Protein AF-A0AAN6LTV5-F1 (afdb_monomer_lite)

Radius of gyration: 26.76 Å; chains: 1; bounding box: 79×55×73 Å

Sequence (428 aa):
MNTKLYHRTSTLDAVEGMDWLAFEPEVAHILERDRWEVPKTKPGDGSQHGQRLESKQGEGRAELRKHRREEQVPLVDNMSPPNVALADTSYLHTYIPTRPLRLLYIDGLSVAMTQNSTLDTQDMLLLEDCTSPELYFPTASDAEQVHKMCELTTTLWDNKVDGFLRVNSSLEITLCKFEGRVKRVSVETLSGERRGQPRSGEKEPEGSMGWWSHTKAVSEQYHGVGREKVVLDYENFVSVFAYGQKGELGLWKYDVMSGTPQPRLISASPTQLKKIRDAVTDMILHGNEKEKEEETIDWPTIADKVVKQYATALHYVHTDASIRSSKKHLASYLGVLLEPFVIPSQRDTILETERCIAQFVPPLPPHSTFSTARTAIYSVTSHICSTLITAFDDLTLAPSLSLAALSSPPYRALDLIDTLVRYLQWAA

InterPro domains:
  IPR038921 Uncharacterized protein YOR389W-like [PTHR35204] (3-427)
  IPR060533 YPL277C-like, N-terminal domain [PF27671] (3-190)

Structure (mmCIF, N/CA/C/O backbone):
data_AF-A0AAN6LTV5-F1
#
_entry.id   AF-A0AAN6LTV5-F1
#
loop_
_atom_site.group_PDB
_atom_site.id
_atom_site.type_symbol
_atom_site.label_atom_id
_atom_site.label_alt_id
_atom_site.label_comp_id
_atom_site.label_asym_id
_atom_site.label_entity_id
_atom_site.label_seq_id
_atom_site.pdbx_PDB_ins_code
_atom_site.Cartn_x
_atom_site.Cartn_y
_atom_site.Cartn_z
_atom_site.occupancy
_atom_site.B_iso_or_equiv
_atom_site.auth_seq_id
_atom_site.auth_comp_id
_atom_site.auth_asym_id
_atom_site.auth_atom_id
_atom_site.pdbx_PDB_model_num
ATOM 1 N N . MET A 1 1 ? -7.867 -11.077 -4.277 1.00 52.34 1 MET A N 1
ATOM 2 C CA . MET A 1 1 ? -7.168 -9.987 -4.946 1.00 52.34 1 MET A CA 1
ATOM 3 C C . MET A 1 1 ? -5.706 -10.354 -4.847 1.00 52.34 1 MET A C 1
ATOM 5 O O . MET A 1 1 ? -5.273 -10.727 -3.764 1.00 52.34 1 MET A O 1
ATOM 9 N N . ASN A 1 2 ? -4.935 -10.293 -5.933 1.00 69.00 2 ASN A N 1
ATOM 10 C CA . ASN A 1 2 ? -3.502 -10.625 -5.905 1.00 69.00 2 ASN A CA 1
ATOM 11 C C . ASN A 1 2 ? -2.646 -9.409 -5.500 1.00 69.00 2 ASN A C 1
ATOM 13 O O . ASN A 1 2 ? -1.663 -9.083 -6.162 1.00 69.00 2 ASN A O 1
ATOM 17 N N . THR A 1 3 ? -3.055 -8.698 -4.445 1.00 82.62 3 THR A N 1
ATOM 18 C CA . THR A 1 3 ? -2.338 -7.520 -3.942 1.00 82.62 3 THR A CA 1
ATOM 19 C C . THR A 1 3 ? -1.044 -7.969 -3.274 1.00 82.62 3 THR A C 1
ATOM 21 O O . THR A 1 3 ? -1.077 -8.720 -2.301 1.00 82.62 3 THR A O 1
ATOM 24 N N . LYS A 1 4 ? 0.096 -7.516 -3.802 1.00 87.50 4 LYS A N 1
ATOM 25 C CA . LYS A 1 4 ? 1.404 -7.718 -3.176 1.00 87.50 4 LYS A CA 1
ATOM 26 C C . LYS A 1 4 ? 1.621 -6.686 -2.077 1.00 87.50 4 LYS A C 1
ATOM 28 O O . LYS A 1 4 ? 1.332 -5.508 -2.273 1.00 87.50 4 LYS A O 1
ATOM 33 N N . LEU A 1 5 ? 2.135 -7.157 -0.951 1.00 90.75 5 LEU A N 1
ATOM 34 C CA . LEU A 1 5 ? 2.439 -6.374 0.237 1.00 90.75 5 LEU A CA 1
ATOM 35 C C . LEU A 1 5 ? 3.898 -6.610 0.627 1.00 90.75 5 LEU A C 1
ATOM 37 O O . LEU A 1 5 ? 4.372 -7.744 0.561 1.00 90.75 5 LEU A O 1
ATOM 41 N N . TYR A 1 6 ? 4.607 -5.562 1.024 1.00 90.25 6 TYR A N 1
ATOM 42 C CA . TYR A 1 6 ? 6.056 -5.590 1.216 1.00 90.25 6 TYR A CA 1
ATOM 43 C C . TYR A 1 6 ? 6.422 -5.271 2.661 1.00 90.25 6 TYR A C 1
ATOM 45 O O . TYR A 1 6 ? 5.851 -4.366 3.261 1.00 90.25 6 TYR A O 1
ATOM 53 N N . HIS A 1 7 ? 7.381 -6.001 3.217 1.00 89.75 7 HIS A N 1
ATOM 54 C CA . HIS A 1 7 ? 7.866 -5.801 4.580 1.00 89.75 7 HIS A CA 1
ATOM 55 C C . HIS A 1 7 ? 9.381 -5.968 4.612 1.00 89.75 7 HIS A C 1
ATOM 57 O O . HIS A 1 7 ? 9.900 -6.978 4.130 1.00 89.75 7 HIS A O 1
ATOM 63 N N . ARG A 1 8 ? 10.089 -4.993 5.182 1.00 85.62 8 ARG A N 1
ATOM 64 C CA . ARG A 1 8 ? 11.541 -5.052 5.354 1.00 85.62 8 ARG A CA 1
ATOM 65 C C . ARG A 1 8 ? 11.880 -5.531 6.760 1.00 85.62 8 ARG A C 1
ATOM 67 O O . ARG A 1 8 ? 11.318 -5.038 7.728 1.00 85.62 8 ARG A O 1
ATOM 74 N N . THR A 1 9 ? 12.800 -6.485 6.864 1.00 83.12 9 THR A N 1
ATOM 75 C CA . THR A 1 9 ? 13.212 -7.082 8.141 1.00 83.12 9 THR A CA 1
ATOM 76 C C . THR A 1 9 ? 14.666 -7.540 8.109 1.00 83.12 9 THR A C 1
ATOM 78 O O . THR A 1 9 ? 15.241 -7.733 7.043 1.00 83.12 9 THR A O 1
ATOM 81 N N . SER A 1 10 ? 15.270 -7.761 9.272 1.00 82.31 10 SER A N 1
ATOM 82 C CA . SER A 1 10 ? 16.645 -8.258 9.415 1.00 82.31 10 SER A CA 1
ATOM 83 C C . SER A 1 10 ? 16.759 -9.789 9.380 1.00 82.31 10 SER A C 1
ATOM 85 O O . SER A 1 10 ? 17.848 -10.340 9.530 1.00 82.31 10 SER A O 1
ATOM 87 N N . THR A 1 11 ? 15.653 -10.512 9.182 1.00 83.00 11 THR A N 1
ATOM 88 C CA . THR A 1 11 ? 15.618 -11.979 9.299 1.00 83.00 11 THR A CA 1
ATOM 89 C C . THR A 1 11 ? 14.983 -12.678 8.105 1.00 83.00 11 THR A C 1
ATOM 91 O O . THR A 1 11 ? 14.008 -12.184 7.553 1.00 83.00 11 THR A O 1
ATOM 94 N N . LEU A 1 12 ? 15.440 -13.896 7.810 1.00 85.56 12 LEU A N 1
ATOM 95 C CA . LEU A 1 12 ? 14.867 -14.763 6.772 1.00 85.56 12 LEU A CA 1
ATOM 96 C C . LEU A 1 12 ? 13.541 -15.426 7.154 1.00 85.56 12 LEU A C 1
ATOM 98 O O . LEU A 1 12 ? 12.887 -16.015 6.289 1.00 85.56 12 LEU A O 1
ATOM 102 N N . ASP A 1 13 ? 13.138 -15.382 8.418 1.00 88.06 13 ASP A N 1
ATOM 103 C CA . ASP A 1 13 ? 11.927 -16.058 8.875 1.00 88.06 13 ASP A CA 1
ATOM 104 C C . ASP A 1 13 ? 10.678 -15.263 8.509 1.00 88.06 13 ASP A C 1
ATOM 106 O O . ASP A 1 13 ? 10.682 -14.030 8.482 1.00 88.06 13 ASP A O 1
ATOM 110 N N . ALA A 1 14 ? 9.593 -15.972 8.197 1.00 86.00 14 ALA A N 1
ATOM 111 C CA . ALA A 1 14 ? 8.315 -15.313 7.975 1.00 86.00 14 ALA A CA 1
ATOM 112 C C . ALA A 1 14 ? 7.854 -14.624 9.268 1.00 86.00 14 ALA A C 1
ATOM 114 O O . ALA A 1 14 ? 8.119 -15.088 10.377 1.00 86.00 14 ALA A O 1
ATOM 115 N N . VAL A 1 15 ? 7.160 -13.500 9.119 1.00 87.44 15 VAL A N 1
ATOM 116 C CA . VAL A 1 15 ? 6.510 -12.838 10.248 1.00 87.44 15 VAL A CA 1
ATOM 117 C C . VAL A 1 15 ? 5.260 -13.639 10.598 1.00 87.44 15 VAL A C 1
ATOM 119 O O . VAL A 1 15 ? 4.444 -13.924 9.723 1.00 87.44 15 VAL A O 1
ATOM 122 N N . GLU A 1 16 ? 5.118 -14.016 11.865 1.00 86.00 16 GLU A N 1
ATOM 123 C CA . GLU A 1 16 ? 3.946 -14.752 12.361 1.00 86.00 16 GLU A CA 1
ATOM 124 C C . GLU A 1 16 ? 2.978 -13.836 13.123 1.00 86.00 16 GLU A C 1
ATOM 126 O O . GLU A 1 16 ? 1.757 -13.940 12.967 1.00 86.00 16 GLU A O 1
ATOM 131 N N . GLY A 1 17 ? 3.536 -12.925 13.927 1.00 85.62 17 GLY A N 1
ATOM 132 C CA . GLY A 1 17 ? 2.810 -12.036 14.829 1.00 85.62 17 GLY A CA 1
ATOM 133 C C . GLY A 1 17 ? 2.315 -10.744 14.183 1.00 85.62 17 GLY A C 1
ATOM 134 O O . GLY A 1 17 ? 1.940 -10.714 13.012 1.00 85.62 17 GLY A O 1
ATOM 135 N N . MET A 1 18 ? 2.280 -9.694 14.997 1.00 88.81 18 MET A N 1
ATOM 136 C CA . MET A 1 18 ? 1.833 -8.355 14.635 1.00 88.81 18 MET A CA 1
ATOM 137 C C . MET A 1 18 ? 2.978 -7.559 14.010 1.00 88.81 18 MET A C 1
ATOM 139 O O . MET A 1 18 ? 4.051 -7.477 14.602 1.00 88.81 18 MET A O 1
ATOM 143 N N . ASP A 1 19 ? 2.753 -6.969 12.838 1.00 89.69 19 ASP A N 1
ATOM 144 C CA . ASP A 1 19 ? 3.750 -6.139 12.147 1.00 89.69 19 ASP A CA 1
ATOM 145 C C . ASP A 1 19 ? 3.090 -5.286 11.045 1.00 89.69 19 ASP A C 1
ATOM 147 O O . ASP A 1 19 ? 1.870 -5.347 10.838 1.00 89.69 19 ASP A O 1
ATOM 151 N N . TRP A 1 20 ? 3.879 -4.494 10.323 1.00 89.50 20 TRP A N 1
ATOM 152 C CA . TRP A 1 20 ? 3.413 -3.635 9.234 1.00 89.50 20 TRP A CA 1
ATOM 153 C C . TRP A 1 20 ? 3.801 -4.158 7.840 1.00 89.50 20 TRP A C 1
ATOM 155 O O . TRP A 1 20 ? 4.755 -4.919 7.658 1.00 89.50 20 TRP A O 1
ATOM 165 N N . LEU A 1 21 ? 3.047 -3.719 6.834 1.00 91.38 21 LEU A N 1
ATOM 166 C CA . LEU A 1 21 ? 3.194 -4.017 5.414 1.00 91.38 21 LEU A CA 1
ATOM 167 C C . LEU A 1 21 ? 2.959 -2.744 4.593 1.00 91.38 21 LEU A C 1
ATOM 169 O O . LEU A 1 21 ? 1.981 -2.034 4.816 1.00 91.38 21 LEU A O 1
ATOM 173 N N . ALA A 1 22 ? 3.798 -2.485 3.594 1.00 88.56 22 ALA A N 1
ATOM 174 C CA . ALA A 1 22 ? 3.583 -1.430 2.605 1.00 88.56 22 ALA A CA 1
ATOM 175 C C . ALA A 1 22 ? 2.961 -1.973 1.315 1.00 88.56 22 ALA A C 1
ATOM 177 O O . ALA A 1 22 ? 3.144 -3.136 0.946 1.00 88.56 22 ALA A O 1
ATOM 178 N N . PHE A 1 23 ? 2.276 -1.096 0.582 1.00 85.38 23 PHE A N 1
ATOM 179 C CA . PHE A 1 23 ? 1.765 -1.405 -0.757 1.00 85.38 23 PHE A CA 1
ATOM 180 C C . PHE A 1 23 ? 2.812 -1.288 -1.864 1.00 85.38 23 PHE A C 1
ATOM 182 O O . PHE A 1 23 ? 2.582 -1.843 -2.940 1.00 85.38 23 PHE A O 1
ATOM 189 N N . GLU A 1 24 ? 3.909 -0.567 -1.615 1.00 81.94 24 GLU A N 1
ATOM 190 C CA . GLU A 1 24 ? 4.992 -0.358 -2.579 1.00 81.94 24 GLU A CA 1
ATOM 191 C C . GLU A 1 24 ? 6.331 -0.827 -1.999 1.00 81.94 24 GLU A C 1
ATOM 193 O O . GLU A 1 24 ? 6.622 -0.564 -0.823 1.00 81.94 24 GLU A O 1
ATOM 198 N N . PRO A 1 25 ? 7.167 -1.499 -2.804 1.00 80.81 25 PRO A N 1
ATOM 199 C CA . PRO A 1 25 ? 8.476 -1.948 -2.357 1.00 80.81 25 PRO A CA 1
ATOM 200 C C . PRO A 1 25 ? 9.396 -0.771 -2.003 1.00 80.81 25 PRO A C 1
ATOM 202 O O . PRO A 1 25 ? 10.130 -0.872 -1.025 1.00 80.81 25 PRO A O 1
ATOM 205 N N . GLU A 1 26 ? 9.334 0.359 -2.712 1.00 76.06 26 GLU A N 1
ATOM 206 C CA . GLU A 1 26 ? 10.178 1.548 -2.493 1.00 76.06 26 GLU A CA 1
ATOM 207 C C . GLU A 1 26 ? 9.944 2.175 -1.112 1.00 76.06 26 GLU A C 1
ATOM 209 O O . GLU A 1 26 ? 10.875 2.661 -0.469 1.00 76.06 26 GLU A O 1
ATOM 214 N N . VAL A 1 27 ? 8.702 2.117 -0.627 1.00 77.12 27 VAL A N 1
ATOM 215 C CA . VAL A 1 27 ? 8.336 2.540 0.731 1.00 77.12 27 VAL A CA 1
ATOM 216 C C . VAL A 1 27 ? 8.930 1.580 1.759 1.00 77.12 27 VAL A C 1
ATOM 218 O O . VAL A 1 27 ? 9.559 2.018 2.725 1.00 77.12 27 VAL A O 1
ATOM 221 N N . ALA A 1 28 ? 8.780 0.270 1.535 1.00 80.44 28 ALA A N 1
ATOM 222 C CA . ALA A 1 28 ? 9.323 -0.741 2.437 1.00 80.44 28 ALA A CA 1
ATOM 223 C C . ALA A 1 28 ? 10.858 -0.698 2.517 1.00 80.44 28 ALA A C 1
ATOM 225 O O . ALA A 1 28 ? 11.431 -0.996 3.562 1.00 80.44 28 ALA A O 1
ATOM 226 N N . HIS A 1 29 ? 11.534 -0.293 1.439 1.00 70.75 29 HIS A N 1
ATOM 227 C CA . HIS A 1 29 ? 12.990 -0.172 1.407 1.00 70.75 29 HIS A CA 1
ATOM 228 C C . HIS A 1 29 ? 13.529 0.899 2.357 1.00 70.75 29 HIS A C 1
ATOM 230 O O . HIS A 1 29 ? 14.615 0.716 2.901 1.00 70.75 29 HIS A O 1
ATOM 236 N N . ILE A 1 30 ? 12.813 2.003 2.575 1.00 62.88 30 ILE A N 1
ATOM 237 C CA . ILE A 1 30 ? 13.306 3.118 3.402 1.00 62.88 30 ILE A CA 1
ATOM 238 C C . ILE A 1 30 ? 12.952 2.940 4.875 1.00 62.88 30 ILE A C 1
ATOM 240 O O . ILE A 1 30 ? 13.750 3.275 5.749 1.00 62.88 30 ILE A O 1
ATOM 244 N N . LEU A 1 31 ? 11.771 2.398 5.157 1.00 61.06 31 LEU A N 1
ATOM 245 C CA . LEU A 1 31 ? 11.278 2.227 6.516 1.00 61.06 31 LEU A CA 1
ATOM 246 C C . LEU A 1 31 ? 11.736 0.871 7.062 1.00 61.06 31 LEU A C 1
ATOM 248 O O . LEU A 1 31 ? 10.983 -0.092 7.068 1.00 61.06 31 LEU A O 1
ATOM 252 N N . GLU A 1 32 ? 12.980 0.772 7.527 1.00 54.53 32 GLU A N 1
ATOM 253 C CA . GLU A 1 32 ? 13.360 -0.337 8.407 1.00 54.53 32 GLU A CA 1
ATOM 254 C C . GLU A 1 32 ? 12.845 -0.017 9.813 1.00 54.53 32 GLU A C 1
ATOM 256 O O . GLU A 1 32 ? 13.454 0.755 10.553 1.00 54.53 32 GLU A O 1
ATOM 261 N N . ARG A 1 33 ? 11.674 -0.557 10.157 1.00 58.59 33 ARG A N 1
ATOM 262 C CA . ARG A 1 33 ? 11.240 -0.638 11.552 1.00 58.59 33 ARG A CA 1
ATOM 263 C C . ARG A 1 33 ? 11.73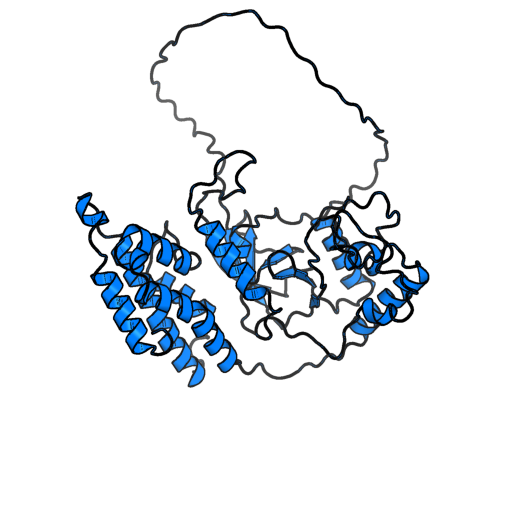3 -1.970 12.094 1.00 58.59 33 ARG A C 1
ATOM 265 O O . ARG A 1 33 ? 11.470 -3.008 11.485 1.00 58.59 33 ARG A O 1
ATOM 272 N N . ASP A 1 34 ? 12.431 -1.937 13.225 1.00 49.22 34 ASP A N 1
ATOM 273 C CA . ASP A 1 34 ? 12.669 -3.157 13.991 1.00 49.22 34 ASP A CA 1
ATOM 274 C C . ASP A 1 34 ? 11.317 -3.835 14.241 1.00 49.22 34 ASP A C 1
ATOM 276 O O . ASP A 1 34 ? 10.315 -3.152 14.489 1.00 49.22 34 ASP A O 1
ATOM 280 N N . ARG A 1 35 ? 11.280 -5.170 14.125 1.00 52.53 35 ARG A N 1
ATOM 281 C CA . ARG A 1 35 ? 10.051 -5.937 14.353 1.00 52.53 35 ARG A CA 1
ATOM 282 C C . ARG A 1 35 ? 9.427 -5.505 15.672 1.00 52.53 35 ARG A C 1
ATOM 284 O O . ARG A 1 35 ? 10.132 -5.375 16.674 1.00 52.53 35 ARG A O 1
ATOM 291 N N . TRP A 1 36 ? 8.110 -5.310 15.679 1.00 57.97 36 TRP A N 1
ATOM 292 C CA . TRP A 1 36 ? 7.398 -5.015 16.914 1.00 57.97 36 TRP A CA 1
ATOM 293 C C . TRP A 1 36 ? 7.471 -6.231 17.834 1.00 57.97 36 TRP A C 1
ATOM 295 O O . TRP A 1 36 ? 6.735 -7.206 17.689 1.00 57.97 36 TRP A O 1
ATOM 305 N N . GLU A 1 37 ? 8.405 -6.194 18.782 1.00 48.47 37 GLU A N 1
ATOM 306 C CA . GLU A 1 37 ? 8.444 -7.185 19.843 1.00 48.47 37 GLU A CA 1
ATOM 307 C C . GLU A 1 37 ? 7.215 -6.999 20.730 1.00 48.47 37 GLU A C 1
ATOM 309 O O . GLU A 1 37 ? 6.928 -5.898 21.201 1.00 48.47 37 GLU A O 1
ATOM 314 N N . VAL A 1 38 ? 6.493 -8.091 20.982 1.00 46.31 38 VAL A N 1
ATOM 315 C CA . VAL A 1 38 ? 5.424 -8.099 21.983 1.00 46.31 38 VAL A CA 1
ATOM 316 C C . VAL A 1 38 ? 6.043 -7.681 23.320 1.00 46.31 38 VAL A C 1
ATOM 318 O O . VAL A 1 38 ? 6.976 -8.361 23.773 1.00 46.31 38 VAL A O 1
ATOM 321 N N . PRO A 1 39 ? 5.563 -6.603 23.973 1.00 40.66 39 PRO A N 1
ATOM 322 C CA . PRO A 1 39 ? 6.077 -6.208 25.272 1.00 40.66 39 PRO A CA 1
ATOM 323 C C . PRO A 1 39 ? 5.940 -7.384 26.238 1.00 40.66 39 PRO A C 1
ATOM 325 O O . PRO A 1 39 ? 4.839 -7.808 26.585 1.00 40.66 39 PRO A O 1
ATOM 328 N N . LYS A 1 40 ? 7.067 -7.959 26.669 1.00 36.84 40 LYS A N 1
ATOM 329 C CA . LYS A 1 40 ? 7.048 -8.986 27.711 1.00 36.84 40 LYS A CA 1
ATOM 330 C C . LYS A 1 40 ? 6.606 -8.299 28.995 1.00 36.84 40 LYS A C 1
ATOM 332 O O . LYS A 1 40 ? 7.419 -7.637 29.640 1.00 36.84 40 LYS A O 1
ATOM 337 N N . THR A 1 41 ? 5.343 -8.457 29.382 1.00 32.56 41 THR A N 1
ATOM 338 C CA . THR A 1 41 ? 4.874 -8.081 30.717 1.00 32.56 41 THR A CA 1
ATOM 339 C C . THR A 1 41 ? 5.686 -8.876 31.734 1.00 32.56 41 THR A C 1
ATOM 341 O O . THR A 1 41 ? 5.427 -10.056 31.974 1.00 32.56 41 THR A O 1
ATOM 344 N N . LYS A 1 42 ? 6.721 -8.256 32.307 1.00 31.25 42 LYS A N 1
ATOM 345 C CA . LYS A 1 42 ? 7.371 -8.799 33.495 1.00 31.25 42 LYS A CA 1
ATOM 346 C C . LYS A 1 42 ? 6.397 -8.602 34.658 1.00 31.25 42 LYS A C 1
ATOM 348 O O . LYS A 1 42 ? 5.986 -7.466 34.897 1.00 31.25 42 LYS A O 1
ATOM 353 N N . PRO A 1 43 ? 6.001 -9.664 35.372 1.00 27.92 43 PRO A N 1
ATOM 354 C CA . PRO A 1 43 ? 5.169 -9.501 36.547 1.00 27.92 43 PRO A CA 1
ATOM 355 C C . PRO A 1 43 ? 6.014 -8.860 37.653 1.00 27.92 43 PRO A C 1
ATOM 357 O O . PRO A 1 43 ? 6.958 -9.472 38.138 1.00 27.92 43 PRO A O 1
ATOM 360 N N . GLY A 1 44 ? 5.650 -7.628 38.011 1.00 33.66 44 GLY A N 1
ATOM 361 C CA . GLY A 1 44 ? 6.007 -6.962 39.261 1.00 33.66 44 GLY A CA 1
ATOM 362 C C . GLY A 1 44 ? 7.484 -6.624 39.454 1.00 33.66 44 GLY A C 1
ATOM 363 O O . GLY A 1 44 ? 8.249 -7.450 39.930 1.00 33.66 44 GLY A O 1
ATOM 364 N N . ASP A 1 45 ? 7.843 -5.359 39.247 1.00 27.56 45 ASP A N 1
ATOM 365 C CA . ASP A 1 45 ? 8.565 -4.654 40.306 1.00 27.56 45 ASP A CA 1
ATOM 366 C C . ASP A 1 45 ? 8.285 -3.154 40.216 1.00 27.56 45 ASP A C 1
ATOM 368 O O . ASP A 1 45 ? 8.434 -2.527 39.165 1.00 27.56 45 ASP A O 1
ATOM 372 N N . GLY A 1 46 ? 7.791 -2.595 41.313 1.00 29.20 46 GLY A N 1
ATOM 373 C CA . GLY A 1 46 ? 7.523 -1.176 41.427 1.00 29.20 46 GLY A CA 1
ATOM 374 C C . GLY A 1 46 ? 8.717 -0.491 42.060 1.00 29.20 46 GLY A C 1
ATOM 375 O O . GLY A 1 46 ? 9.024 -0.769 43.207 1.00 29.20 46 GLY A O 1
ATOM 376 N N . SER A 1 47 ? 9.319 0.479 41.378 1.00 27.41 47 SER A N 1
ATOM 377 C CA . SER A 1 47 ? 9.981 1.596 42.056 1.00 27.41 47 SER A CA 1
ATOM 378 C C . SER A 1 47 ? 10.367 2.688 41.066 1.00 27.41 47 SER A C 1
ATOM 380 O O . SER A 1 47 ? 11.190 2.476 40.182 1.00 27.41 47 SER A O 1
ATOM 382 N N . GLN A 1 48 ? 9.746 3.852 41.268 1.00 31.80 48 GLN A N 1
ATOM 383 C CA . GLN A 1 48 ? 10.333 5.194 41.260 1.00 31.80 48 GLN A CA 1
ATOM 384 C C . GLN A 1 48 ? 11.655 5.360 40.501 1.00 31.80 48 GLN A C 1
ATOM 386 O O . GLN A 1 48 ? 12.664 4.851 40.968 1.00 31.80 48 GLN A O 1
ATOM 391 N N . HIS A 1 49 ? 11.701 6.237 39.495 1.00 29.55 49 HIS A N 1
ATOM 392 C CA . HIS A 1 49 ? 12.816 7.177 39.353 1.00 29.55 49 HIS A CA 1
ATOM 393 C C . HIS A 1 49 ? 12.289 8.529 38.876 1.00 29.55 49 HIS A C 1
ATOM 395 O O . HIS A 1 49 ? 11.569 8.638 37.887 1.00 29.55 49 HIS A O 1
ATOM 401 N N . GLY A 1 50 ? 12.577 9.533 39.700 1.00 26.73 50 GLY A N 1
ATOM 402 C CA . GLY A 1 50 ? 12.035 10.870 39.609 1.00 26.73 50 GLY A CA 1
ATOM 403 C C . GLY A 1 50 ? 12.736 11.764 38.594 1.00 26.73 50 GLY A C 1
ATOM 404 O O . GLY A 1 50 ? 13.791 11.465 38.041 1.00 26.73 50 GLY A O 1
ATOM 405 N N . GLN A 1 51 ? 12.077 12.901 38.419 1.00 29.66 51 GLN A N 1
ATOM 406 C CA . GLN A 1 51 ? 12.478 14.107 37.714 1.00 29.66 51 GLN A CA 1
ATOM 407 C C . GLN A 1 51 ? 13.962 14.465 37.886 1.00 29.66 51 GLN A C 1
ATOM 409 O O . GLN A 1 51 ? 14.445 14.587 39.012 1.00 29.66 51 GLN A O 1
ATOM 414 N N . ARG A 1 52 ? 14.630 14.809 36.777 1.00 23.11 52 ARG A N 1
ATOM 415 C CA . ARG A 1 52 ? 15.576 15.935 36.763 1.00 23.11 52 ARG A CA 1
ATOM 416 C C . ARG A 1 52 ? 15.719 16.543 35.365 1.00 23.11 52 ARG A C 1
ATOM 418 O O . ARG A 1 52 ? 16.454 16.045 34.521 1.00 23.11 52 ARG A O 1
ATOM 425 N N . LEU A 1 53 ? 15.013 17.651 35.163 1.00 26.09 53 LEU A N 1
ATOM 426 C CA . LEU A 1 53 ? 15.359 18.711 34.215 1.00 26.09 53 LEU A CA 1
ATOM 427 C C . LEU A 1 53 ? 16.383 19.641 34.886 1.00 26.09 53 LEU A C 1
ATOM 429 O O . LEU A 1 53 ? 16.206 19.943 36.061 1.00 26.09 53 LEU A O 1
ATOM 433 N N . GLU A 1 54 ? 17.420 20.050 34.143 1.00 28.98 54 GLU A N 1
ATOM 434 C CA . GLU A 1 54 ? 18.212 21.310 34.209 1.00 28.98 54 GLU A CA 1
ATOM 435 C C . GLU A 1 54 ? 19.566 21.062 33.498 1.00 28.98 54 GLU A C 1
ATOM 437 O O . GLU A 1 54 ? 20.311 20.173 33.889 1.00 28.98 54 GLU A O 1
ATOM 442 N N . SER A 1 55 ? 19.840 21.584 32.296 1.00 25.34 55 SER A N 1
ATOM 443 C CA . SER A 1 55 ? 20.235 22.946 31.869 1.00 25.34 55 SER A CA 1
ATOM 444 C C . SER A 1 55 ? 21.698 23.369 32.156 1.00 25.34 55 SER A C 1
ATOM 446 O O . SER A 1 55 ? 22.128 23.384 33.304 1.00 25.34 55 SER A O 1
ATOM 448 N N . LYS A 1 56 ? 22.355 23.845 31.074 1.00 29.72 56 LYS A N 1
ATOM 449 C CA . LYS A 1 56 ? 23.479 24.815 30.938 1.00 29.72 56 LYS A CA 1
ATOM 450 C C . LYS A 1 56 ? 24.938 24.335 30.736 1.00 29.72 56 LYS A C 1
ATOM 452 O O . LYS A 1 56 ? 25.610 23.879 31.646 1.00 29.72 56 LYS A O 1
ATOM 457 N N . GLN A 1 57 ? 25.390 24.551 29.488 1.00 24.86 57 GLN A N 1
ATOM 458 C CA . GLN A 1 57 ? 26.579 25.296 29.002 1.00 24.86 57 GLN A CA 1
ATOM 459 C C . GLN A 1 57 ? 27.795 25.541 29.927 1.00 24.86 57 GLN A C 1
ATOM 461 O O . GLN A 1 57 ? 27.639 26.096 31.009 1.00 24.86 57 GLN A O 1
ATOM 466 N N . GLY A 1 58 ? 29.008 25.367 29.363 1.00 24.48 58 GLY A N 1
ATOM 467 C CA . GLY A 1 58 ? 30.172 26.223 29.671 1.00 24.48 58 GLY A CA 1
ATOM 468 C C . GLY A 1 58 ? 31.555 25.552 29.768 1.00 24.48 58 GLY A C 1
ATOM 469 O O . GLY A 1 58 ? 31.941 25.099 30.833 1.00 24.48 58 GLY A O 1
ATOM 470 N N . GLU A 1 59 ? 32.276 25.539 28.644 1.00 25.25 59 GLU A N 1
ATOM 471 C CA . GLU A 1 59 ? 33.738 25.547 28.391 1.00 25.25 59 GLU A CA 1
ATOM 472 C C . GLU A 1 59 ? 34.797 25.320 29.511 1.00 25.25 59 GLU A C 1
ATOM 474 O O . GLU A 1 59 ? 34.907 26.074 30.470 1.00 25.25 59 GLU A O 1
ATOM 479 N N . GLY A 1 60 ? 35.749 24.415 29.212 1.00 23.11 60 GLY A N 1
ATOM 480 C CA . GLY A 1 60 ? 37.175 24.771 29.073 1.00 23.11 60 GLY A CA 1
ATOM 481 C C . GLY A 1 60 ? 38.156 24.487 30.225 1.00 23.11 60 GLY A C 1
ATOM 482 O O . GLY A 1 60 ? 38.299 25.304 31.128 1.00 23.11 60 GLY A O 1
ATOM 483 N N . ARG A 1 61 ? 39.010 23.454 30.078 1.00 24.97 61 ARG A N 1
ATOM 484 C CA . ARG A 1 61 ? 40.484 23.615 30.158 1.00 24.97 61 ARG A CA 1
ATOM 485 C C . ARG A 1 61 ? 41.253 22.384 29.661 1.00 24.97 61 ARG A C 1
ATOM 487 O O . ARG A 1 61 ? 40.956 21.254 30.026 1.00 24.97 61 ARG A O 1
ATOM 494 N N . ALA A 1 62 ? 42.245 22.666 28.824 1.00 26.14 62 ALA A N 1
ATOM 495 C CA . ALA A 1 62 ? 43.152 21.744 28.156 1.00 26.14 62 ALA A CA 1
ATOM 496 C C . ALA A 1 62 ? 44.418 21.425 28.981 1.00 26.14 62 ALA A C 1
ATOM 498 O O . ALA A 1 62 ? 44.657 22.043 30.018 1.00 26.14 62 ALA A O 1
ATOM 499 N N . GLU A 1 63 ? 45.242 20.553 28.379 1.00 27.05 63 GLU A N 1
ATOM 500 C CA . GLU A 1 63 ? 46.659 20.220 28.629 1.00 27.05 63 GLU A CA 1
ATOM 501 C C . GLU A 1 63 ? 46.947 18.987 29.507 1.00 27.05 63 GLU A C 1
ATOM 503 O O . GLU A 1 63 ? 46.924 19.048 30.732 1.00 27.05 63 GLU A O 1
ATOM 508 N N . LEU A 1 64 ? 47.370 17.883 28.868 1.00 27.47 64 LEU A N 1
ATOM 509 C CA . LEU A 1 64 ? 48.803 17.547 28.792 1.00 27.47 64 LEU A CA 1
ATOM 510 C C . LEU A 1 64 ? 49.094 16.394 27.805 1.00 27.47 64 LEU A C 1
ATOM 512 O O . LEU A 1 64 ? 48.561 15.291 27.886 1.00 27.47 64 LEU A O 1
ATOM 516 N N . ARG A 1 65 ? 49.989 16.708 26.865 1.00 29.47 65 ARG A N 1
ATOM 517 C CA . ARG A 1 65 ? 50.545 15.908 25.760 1.00 29.47 65 ARG A CA 1
ATOM 518 C C . ARG A 1 65 ? 51.232 14.600 26.185 1.00 29.47 65 ARG A C 1
ATOM 520 O O . ARG A 1 65 ? 51.970 14.595 27.167 1.00 29.47 65 ARG A O 1
ATOM 527 N N . LYS A 1 66 ? 51.234 13.601 25.284 1.00 28.41 66 LYS A N 1
ATOM 528 C CA . LYS A 1 66 ? 52.486 12.964 24.808 1.00 28.41 66 LYS A CA 1
ATOM 529 C C . LYS A 1 66 ? 52.293 12.143 23.525 1.00 28.41 66 LYS A C 1
ATOM 531 O O . LYS A 1 66 ? 51.611 11.127 23.516 1.00 28.41 66 LYS A O 1
ATOM 536 N N . HIS A 1 67 ? 52.974 12.582 22.465 1.00 31.28 67 HIS A N 1
ATOM 537 C CA . HIS A 1 67 ? 53.283 11.791 21.275 1.00 31.28 67 HIS A CA 1
ATOM 538 C C . HIS A 1 67 ? 54.037 10.512 21.667 1.00 31.28 67 HIS A C 1
ATOM 540 O O . HIS A 1 67 ? 55.082 10.595 22.319 1.00 31.28 67 HIS A O 1
ATOM 546 N N . ARG A 1 68 ? 53.563 9.349 21.210 1.00 28.28 68 ARG A N 1
ATOM 547 C CA . ARG A 1 68 ? 54.374 8.132 21.122 1.00 28.28 68 ARG A CA 1
ATOM 548 C C . ARG A 1 68 ? 54.287 7.589 19.697 1.00 28.28 68 ARG A C 1
ATOM 550 O O . ARG A 1 68 ? 53.206 7.510 19.129 1.00 28.28 68 ARG A O 1
ATOM 557 N N . ARG A 1 69 ? 55.477 7.344 19.150 1.00 29.14 69 ARG A N 1
ATOM 558 C CA . ARG A 1 69 ? 55.810 6.914 17.791 1.00 29.14 69 ARG A CA 1
ATOM 559 C C . ARG A 1 69 ? 54.956 5.757 17.279 1.00 29.14 69 ARG A C 1
ATOM 561 O O . ARG A 1 69 ? 54.645 4.839 18.028 1.00 29.14 69 ARG A O 1
ATOM 568 N N . GLU A 1 70 ? 54.728 5.792 15.971 1.00 40.03 70 GLU A N 1
ATOM 569 C CA . GLU A 1 70 ? 54.454 4.633 15.128 1.00 40.03 70 GLU A CA 1
ATOM 570 C C . GLU A 1 70 ? 55.582 3.604 15.306 1.00 40.03 70 GLU A C 1
ATOM 572 O O . GLU A 1 70 ? 56.733 3.847 14.937 1.00 40.03 70 GLU A O 1
ATOM 577 N N . GLU A 1 71 ? 55.261 2.466 15.915 1.00 29.80 71 GLU A N 1
ATOM 578 C CA . GLU A 1 71 ? 56.093 1.265 15.890 1.00 29.80 71 GLU A CA 1
ATOM 579 C C . GLU A 1 71 ? 55.408 0.259 14.956 1.00 29.80 71 GLU A C 1
ATOM 581 O O . GLU A 1 71 ? 54.272 -0.152 15.191 1.00 29.80 71 GLU A O 1
ATOM 586 N N . GLN A 1 72 ? 56.087 -0.104 13.864 1.00 30.73 72 GLN A N 1
ATOM 587 C CA . GLN A 1 72 ? 55.692 -1.223 13.010 1.00 30.73 72 GLN A CA 1
ATOM 588 C C . GLN A 1 72 ? 55.809 -2.528 13.807 1.00 30.73 72 GLN A C 1
ATOM 590 O O . GLN A 1 72 ? 56.874 -2.831 14.345 1.00 30.73 72 GLN A O 1
ATOM 595 N N . VAL A 1 73 ? 54.731 -3.313 13.849 1.00 34.34 73 VAL A N 1
ATOM 596 C CA . VAL A 1 73 ? 54.718 -4.664 14.430 1.00 34.34 73 VAL A CA 1
ATOM 597 C C . VAL A 1 73 ? 54.788 -5.692 13.285 1.00 34.34 73 VAL A C 1
ATOM 599 O O . VAL A 1 73 ? 54.127 -5.482 12.266 1.00 34.34 73 VAL A O 1
ATOM 602 N N . PRO A 1 74 ? 55.588 -6.774 13.390 1.00 26.47 74 PRO A N 1
ATOM 603 C CA . PRO A 1 74 ? 55.788 -7.729 12.298 1.00 26.47 74 PRO A CA 1
ATOM 604 C C . PRO A 1 74 ? 54.513 -8.509 11.952 1.00 26.47 74 PRO A C 1
ATOM 606 O O . PRO A 1 74 ? 53.751 -8.883 12.843 1.00 26.47 74 PRO A O 1
ATOM 609 N N . LEU A 1 75 ? 54.335 -8.818 10.663 1.00 32.94 75 LEU A N 1
ATOM 610 C CA . LEU A 1 75 ? 53.333 -9.767 10.173 1.00 32.94 75 LEU A CA 1
ATOM 611 C C . LEU A 1 75 ? 53.642 -11.161 10.734 1.00 32.94 75 LEU A C 1
ATOM 613 O O . LEU A 1 75 ? 54.584 -11.816 10.290 1.00 32.94 75 LEU A O 1
ATOM 617 N N . VAL A 1 76 ? 52.847 -11.605 11.705 1.00 30.77 76 VAL A N 1
ATOM 618 C CA . VAL A 1 76 ? 52.810 -13.004 12.132 1.00 30.77 76 VAL A CA 1
ATOM 619 C C . VAL A 1 76 ? 51.406 -13.524 11.871 1.00 30.77 76 VAL A C 1
ATOM 621 O O . VAL A 1 76 ? 50.439 -13.094 12.498 1.00 30.77 76 VAL A O 1
ATOM 624 N N . ASP A 1 77 ? 51.336 -14.433 10.904 1.00 36.50 77 ASP A N 1
ATOM 625 C CA . ASP A 1 77 ? 50.183 -15.256 10.571 1.00 36.50 77 ASP A CA 1
ATOM 626 C C . ASP A 1 77 ? 49.766 -16.049 11.813 1.00 36.50 77 ASP A C 1
ATOM 628 O O . ASP A 1 77 ? 50.464 -16.964 12.251 1.00 36.50 77 ASP A O 1
ATOM 632 N N . ASN A 1 78 ? 48.638 -15.682 12.413 1.00 28.16 78 ASN A N 1
ATOM 633 C CA . ASN A 1 78 ? 47.949 -16.551 13.352 1.00 28.16 78 ASN A CA 1
ATOM 634 C C . ASN A 1 78 ? 46.448 -16.395 13.126 1.00 28.16 78 ASN A C 1
ATOM 636 O O . ASN A 1 78 ? 45.815 -15.439 13.575 1.00 28.16 78 ASN A O 1
ATOM 640 N N . MET A 1 79 ? 45.909 -17.354 12.375 1.00 36.88 79 MET A N 1
ATOM 641 C CA . MET A 1 79 ? 44.492 -17.555 12.107 1.00 36.88 79 MET A CA 1
ATOM 642 C C . MET A 1 79 ? 43.720 -17.650 13.429 1.00 36.88 79 MET A C 1
ATOM 644 O O . MET A 1 79 ? 43.593 -18.711 14.031 1.00 36.88 79 MET A O 1
ATOM 648 N N . SER A 1 80 ? 43.184 -16.523 13.874 1.00 27.11 80 SER A N 1
ATOM 649 C CA . SER A 1 80 ? 41.934 -16.474 14.625 1.00 27.11 80 SER A CA 1
ATOM 650 C C . SER A 1 80 ? 40.928 -15.842 13.671 1.00 27.11 80 SER A C 1
ATOM 652 O O . SER A 1 80 ? 41.254 -14.791 13.110 1.00 27.11 80 SER A O 1
ATOM 654 N N . PRO A 1 81 ? 39.764 -16.464 13.400 1.00 29.66 81 PRO A N 1
ATOM 655 C CA . PRO A 1 81 ? 38.795 -15.849 12.510 1.00 29.66 81 PRO A CA 1
ATOM 656 C C . PRO A 1 81 ? 38.480 -14.463 13.080 1.00 29.66 81 PRO A C 1
ATOM 658 O O . PRO A 1 81 ? 38.192 -14.365 14.279 1.00 29.66 81 PRO A O 1
ATOM 661 N N . PRO A 1 82 ? 38.583 -13.381 12.284 1.00 30.11 82 PRO A N 1
ATOM 662 C CA . PRO A 1 82 ? 38.041 -12.116 12.729 1.00 30.11 82 PRO A CA 1
ATOM 663 C C . PRO A 1 82 ? 36.591 -12.401 13.105 1.00 30.11 82 PRO A C 1
ATOM 665 O O . PRO A 1 82 ? 35.874 -13.061 12.349 1.00 30.11 82 PRO A O 1
ATOM 668 N N . ASN A 1 83 ? 36.176 -11.949 14.287 1.00 30.67 83 ASN A N 1
ATOM 669 C CA . ASN A 1 83 ? 34.767 -11.730 14.565 1.00 30.67 83 ASN A CA 1
ATOM 670 C C . ASN A 1 83 ? 34.284 -10.743 13.499 1.00 30.67 83 ASN A C 1
ATOM 672 O O . ASN A 1 83 ? 34.313 -9.530 13.690 1.00 30.67 83 ASN A O 1
ATOM 676 N N . VAL A 1 84 ? 33.909 -11.281 12.340 1.00 30.30 84 VAL A N 1
ATOM 677 C CA . VAL A 1 84 ? 33.024 -10.639 11.395 1.00 30.30 84 VAL A CA 1
ATOM 678 C C . VAL A 1 84 ? 31.748 -10.498 12.202 1.00 30.30 84 VAL A C 1
ATOM 680 O O . VAL A 1 84 ? 30.990 -11.454 12.354 1.00 30.30 84 VAL A O 1
ATOM 683 N N . ALA A 1 85 ? 31.567 -9.331 12.821 1.00 35.31 85 ALA A N 1
ATOM 684 C CA . ALA A 1 85 ? 30.241 -8.876 13.177 1.00 35.31 85 ALA A CA 1
ATOM 685 C C . ALA A 1 85 ? 29.390 -9.132 11.931 1.00 35.31 85 ALA A C 1
ATOM 687 O O . ALA A 1 85 ? 29.715 -8.601 10.869 1.00 35.31 85 ALA A O 1
ATOM 688 N N . LEU A 1 86 ? 28.434 -10.061 12.036 1.00 37.62 86 LEU A N 1
ATOM 689 C CA . LEU A 1 86 ? 27.521 -10.433 10.961 1.00 37.62 86 LEU A CA 1
ATOM 690 C C . LEU A 1 86 ? 26.983 -9.137 10.361 1.00 37.62 86 LEU A C 1
ATOM 692 O O . LEU A 1 86 ? 26.217 -8.423 11.002 1.00 37.62 86 LEU A O 1
ATOM 696 N N . ALA A 1 87 ? 27.496 -8.792 9.186 1.00 42.81 87 ALA A N 1
ATOM 697 C CA . ALA A 1 87 ? 27.214 -7.534 8.537 1.00 42.81 87 ALA A CA 1
ATOM 698 C C . ALA A 1 87 ? 25.721 -7.484 8.197 1.00 42.81 87 ALA A C 1
ATOM 700 O O . ALA A 1 87 ? 25.244 -8.342 7.456 1.00 42.81 87 ALA A O 1
ATOM 701 N N . ASP A 1 88 ? 25.023 -6.511 8.793 1.00 59.19 88 ASP A N 1
ATOM 702 C CA . ASP A 1 88 ? 23.832 -5.782 8.327 1.00 59.19 88 ASP A CA 1
ATOM 703 C C . ASP A 1 88 ? 23.146 -6.348 7.063 1.00 59.19 88 ASP A C 1
ATOM 705 O O . ASP A 1 88 ? 23.083 -5.698 6.018 1.00 59.19 88 ASP A O 1
ATOM 709 N N . THR A 1 89 ? 22.627 -7.574 7.131 1.00 67.12 89 THR A N 1
ATOM 710 C CA . THR A 1 89 ? 21.872 -8.169 6.025 1.00 67.12 89 THR A CA 1
ATOM 711 C C . THR A 1 89 ? 20.398 -7.905 6.287 1.00 67.12 89 THR A C 1
ATOM 713 O O . THR A 1 89 ? 19.846 -8.411 7.262 1.00 67.12 89 THR A O 1
ATOM 716 N N . SER A 1 90 ? 19.767 -7.094 5.436 1.00 79.00 90 SER A N 1
ATOM 717 C CA . SER A 1 90 ? 18.322 -6.855 5.492 1.00 79.00 90 SER A CA 1
ATOM 718 C C . SER A 1 90 ? 17.624 -7.568 4.338 1.00 79.00 90 SER A C 1
ATOM 720 O O . SER A 1 90 ? 18.218 -7.804 3.287 1.00 79.00 90 SER A O 1
ATOM 722 N N . TYR A 1 91 ? 16.371 -7.939 4.548 1.00 84.75 91 TYR A N 1
ATOM 723 C CA . TYR A 1 91 ? 15.558 -8.703 3.618 1.00 84.75 91 TYR A CA 1
ATOM 724 C C . TYR A 1 91 ? 14.275 -7.948 3.312 1.00 84.75 91 TYR A C 1
ATOM 726 O O . TYR A 1 91 ? 13.654 -7.369 4.205 1.00 84.75 91 TYR A O 1
ATOM 734 N N . LEU A 1 92 ? 13.854 -8.004 2.055 1.00 87.94 92 LEU A N 1
ATOM 735 C CA . LEU A 1 92 ? 12.530 -7.589 1.629 1.00 87.94 92 LEU A CA 1
ATOM 736 C C . LEU A 1 92 ? 11.654 -8.827 1.456 1.00 87.94 92 LEU A C 1
ATOM 738 O O . LEU A 1 92 ? 11.884 -9.673 0.591 1.00 87.94 92 LEU A O 1
ATOM 742 N N . HIS A 1 93 ? 10.627 -8.937 2.286 1.00 90.56 93 HIS A N 1
ATOM 743 C CA . HIS A 1 93 ? 9.605 -9.963 2.170 1.00 90.56 93 HIS A CA 1
ATOM 744 C C . HIS A 1 93 ? 8.444 -9.450 1.325 1.00 90.56 93 HIS A C 1
ATOM 746 O O . HIS A 1 93 ? 7.918 -8.369 1.578 1.00 90.56 93 HIS A O 1
ATOM 752 N N . THR A 1 94 ? 8.001 -10.264 0.366 1.00 91.12 94 THR A N 1
ATOM 753 C CA . THR A 1 94 ? 6.743 -10.040 -0.358 1.00 91.12 94 THR A CA 1
ATOM 754 C C . THR A 1 94 ? 5.691 -11.023 0.132 1.00 91.12 94 THR A C 1
ATOM 756 O O . THR A 1 94 ? 5.907 -12.238 0.121 1.00 91.12 94 THR A O 1
ATOM 759 N N . TYR A 1 95 ? 4.534 -10.501 0.514 1.00 92.81 95 TYR A N 1
ATOM 760 C CA . TYR A 1 95 ? 3.369 -11.236 0.980 1.00 92.81 95 TYR A CA 1
ATOM 761 C C . TYR A 1 95 ? 2.179 -11.038 0.040 1.00 92.81 95 TYR A C 1
ATOM 763 O O . TYR A 1 95 ? 2.052 -10.006 -0.618 1.00 92.81 95 TYR A O 1
ATOM 771 N N . ILE A 1 96 ? 1.287 -12.025 0.009 1.00 91.31 96 ILE A N 1
ATOM 772 C CA . ILE A 1 96 ? -0.048 -11.921 -0.590 1.00 91.31 96 ILE A CA 1
ATOM 773 C C . ILE A 1 96 ? -1.105 -12.319 0.449 1.00 91.31 96 ILE A C 1
ATOM 775 O O . ILE A 1 96 ? -0.873 -13.276 1.197 1.00 91.31 96 ILE A O 1
ATOM 779 N N . PRO A 1 97 ? -2.258 -11.637 0.527 1.00 91.06 97 PRO A N 1
ATOM 780 C CA . PRO A 1 97 ? -3.370 -12.084 1.359 1.00 91.06 97 PRO A CA 1
ATOM 781 C C . PRO A 1 97 ? -3.868 -13.479 0.964 1.00 91.06 97 PRO A C 1
ATOM 783 O O . PRO A 1 97 ? -3.992 -13.788 -0.219 1.00 91.06 97 PRO A O 1
ATOM 786 N N . THR A 1 98 ? -4.175 -14.324 1.949 1.00 90.12 98 THR A N 1
ATOM 787 C CA . THR A 1 98 ? -4.804 -15.644 1.728 1.00 90.12 98 THR A CA 1
ATOM 788 C C . THR A 1 98 ? -6.313 -15.533 1.509 1.00 90.12 98 THR A C 1
ATOM 790 O O . THR A 1 98 ? -6.927 -16.438 0.949 1.00 90.12 98 THR A O 1
ATOM 793 N N . ARG A 1 99 ? -6.898 -14.412 1.942 1.00 87.94 99 ARG A N 1
ATOM 794 C CA . ARG A 1 99 ? -8.286 -13.987 1.737 1.00 87.94 99 ARG A CA 1
ATOM 795 C C . ARG A 1 99 ? -8.354 -12.454 1.727 1.00 87.94 99 ARG A C 1
ATOM 797 O O . ARG A 1 99 ? -7.395 -11.826 2.181 1.00 87.94 99 ARG A O 1
ATOM 804 N N . PRO A 1 100 ? -9.463 -11.833 1.290 1.00 86.88 100 PRO A N 1
ATOM 805 C CA . PRO A 1 100 ? -9.673 -10.403 1.499 1.00 86.88 100 PRO A CA 1
ATOM 806 C C . PRO A 1 100 ? -9.485 -10.035 2.978 1.00 86.88 100 PRO A C 1
ATOM 808 O O . PRO A 1 100 ? -10.093 -10.656 3.855 1.00 86.88 100 PRO A O 1
ATOM 811 N N . LEU A 1 101 ? -8.598 -9.076 3.254 1.00 91.38 101 LEU A N 1
ATOM 812 C CA . LEU A 1 101 ? -8.316 -8.590 4.606 1.00 91.38 101 LEU A CA 1
ATOM 813 C C . LEU A 1 101 ? -9.370 -7.554 4.998 1.00 91.38 101 LEU A C 1
ATOM 815 O O . LEU A 1 101 ? -9.642 -6.629 4.234 1.00 91.38 101 LEU A O 1
ATOM 819 N N . ARG A 1 102 ? -9.940 -7.691 6.196 1.00 91.38 102 ARG A N 1
ATOM 820 C CA . ARG A 1 102 ? -10.873 -6.719 6.775 1.00 91.38 102 ARG A CA 1
ATOM 821 C C . ARG A 1 102 ? -10.081 -5.740 7.626 1.00 91.38 102 ARG A C 1
ATOM 823 O O . ARG A 1 102 ? -9.630 -6.103 8.708 1.00 91.38 102 ARG A O 1
ATOM 830 N N . LEU A 1 103 ? -9.872 -4.528 7.131 1.00 93.94 103 LEU A N 1
ATOM 831 C CA . LEU A 1 103 ? -9.035 -3.528 7.793 1.00 93.94 103 LEU A CA 1
ATOM 832 C C . LEU A 1 103 ? -9.879 -2.334 8.234 1.00 93.94 103 LEU A C 1
ATOM 834 O O . LEU A 1 103 ? -10.726 -1.873 7.471 1.00 93.94 103 LEU A O 1
ATOM 838 N N . LEU A 1 104 ? -9.620 -1.804 9.432 1.00 94.69 104 LEU A N 1
ATOM 839 C CA . LEU A 1 104 ? -10.159 -0.504 9.832 1.00 94.69 104 LEU A CA 1
ATOM 840 C C . LEU A 1 104 ? -9.256 0.596 9.261 1.00 94.69 104 LEU A C 1
ATOM 842 O O . LEU A 1 104 ? -8.087 0.693 9.634 1.00 94.69 104 LEU A O 1
ATOM 846 N N . TYR A 1 105 ? -9.788 1.407 8.347 1.00 93.06 105 TYR A N 1
ATOM 847 C CA . TYR A 1 105 ? -9.073 2.563 7.809 1.00 93.06 105 TYR A CA 1
ATOM 848 C C . TYR A 1 105 ? -9.152 3.749 8.772 1.00 93.06 105 TYR A C 1
ATOM 850 O O . TYR A 1 105 ? -10.245 4.146 9.177 1.00 93.06 105 TYR A O 1
ATOM 858 N N . ILE A 1 106 ? -7.996 4.317 9.115 1.00 92.44 106 ILE A N 1
ATOM 859 C CA . ILE A 1 106 ? -7.882 5.514 9.947 1.00 92.44 106 ILE A CA 1
ATOM 860 C C . ILE A 1 106 ? -7.290 6.629 9.087 1.00 92.44 106 ILE A C 1
ATOM 862 O O . ILE A 1 106 ? -6.141 6.564 8.657 1.00 92.44 106 ILE A O 1
ATOM 866 N N . ASP A 1 107 ? -8.105 7.643 8.819 1.00 86.62 107 ASP A N 1
ATOM 867 C CA . ASP A 1 107 ? -7.717 8.789 7.999 1.00 86.62 107 ASP A CA 1
ATOM 868 C C . ASP A 1 107 ? -6.943 9.849 8.810 1.00 86.62 107 ASP A C 1
ATOM 870 O O . ASP A 1 107 ? -6.977 9.853 10.043 1.00 86.62 107 ASP A O 1
ATOM 874 N N . GLY A 1 108 ? -6.277 10.781 8.117 1.00 81.31 108 GLY A N 1
ATOM 875 C CA . GLY A 1 108 ? -5.643 11.953 8.737 1.00 81.31 108 GLY A CA 1
ATOM 876 C C . GLY A 1 108 ? -4.164 11.792 9.101 1.00 81.31 108 GLY A C 1
ATOM 877 O O . GLY A 1 108 ? -3.732 12.295 10.135 1.00 81.31 108 GLY A O 1
ATOM 878 N N . LEU A 1 109 ? -3.378 11.119 8.250 1.00 82.94 109 LEU A N 1
ATOM 879 C CA . LEU A 1 109 ? -1.944 10.858 8.473 1.00 82.94 109 LEU A CA 1
ATOM 880 C C . LEU A 1 109 ? -1.673 10.108 9.792 1.00 82.94 109 LEU A C 1
ATOM 882 O O . LEU A 1 109 ? -0.752 10.442 10.535 1.00 82.94 109 LEU A O 1
ATOM 886 N N . SER A 1 110 ? -2.473 9.077 10.067 1.00 82.94 110 SER A N 1
ATOM 887 C CA . SER A 1 110 ? -2.559 8.314 11.322 1.00 82.94 110 SER A CA 1
ATOM 888 C C . SER A 1 110 ? -1.319 7.496 11.728 1.00 82.94 110 SER A C 1
ATOM 890 O O . SER A 1 110 ? -1.409 6.572 12.529 1.00 82.94 110 SER A O 1
ATOM 892 N N . VAL A 1 111 ? -0.157 7.800 11.168 1.00 81.69 111 VAL A N 1
ATOM 893 C CA . VAL A 1 111 ? 1.153 7.231 11.529 1.00 81.69 111 VAL A CA 1
ATOM 894 C C . VAL A 1 111 ? 2.147 8.346 11.854 1.00 81.69 111 VAL A C 1
ATOM 896 O O . VAL A 1 111 ? 3.184 8.118 12.475 1.00 81.69 111 VAL A O 1
ATOM 899 N N . ALA A 1 112 ? 1.861 9.576 11.424 1.00 78.44 112 ALA A N 1
ATOM 900 C CA . ALA A 1 112 ? 2.732 10.708 11.649 1.00 78.44 112 ALA A CA 1
ATOM 901 C C . ALA A 1 112 ? 2.731 11.041 13.146 1.00 78.44 112 ALA A C 1
ATOM 903 O O . ALA A 1 112 ? 1.746 11.536 13.686 1.00 78.44 112 ALA A O 1
ATOM 904 N N . MET A 1 113 ? 3.841 10.784 13.834 1.00 74.62 113 MET A N 1
ATOM 905 C CA . MET A 1 113 ? 4.005 11.116 15.251 1.00 74.62 113 MET A CA 1
ATOM 906 C C . MET A 1 113 ? 4.328 12.607 15.394 1.00 74.62 113 MET A C 1
ATOM 908 O O . MET A 1 113 ? 5.473 13.004 15.600 1.00 74.62 113 MET A O 1
ATOM 912 N N . THR A 1 114 ? 3.312 13.450 15.215 1.00 71.75 114 THR A N 1
ATOM 913 C CA . THR A 1 114 ? 3.426 14.911 15.296 1.00 71.75 114 THR A CA 1
ATOM 914 C C . THR A 1 114 ? 2.419 15.473 16.290 1.00 71.75 114 THR A C 1
ATOM 916 O O . THR A 1 114 ? 1.440 14.820 16.642 1.00 71.75 114 THR A O 1
ATOM 919 N N . GLN A 1 115 ? 2.619 16.720 16.712 1.00 68.38 115 GLN A N 1
ATOM 920 C CA . GLN A 1 115 ? 1.658 17.419 17.570 1.00 68.38 115 GLN A CA 1
ATOM 921 C C . GLN A 1 115 ? 0.406 17.904 16.812 1.00 68.38 115 GLN A C 1
ATOM 923 O O . GLN A 1 115 ? -0.528 18.404 17.439 1.00 68.38 115 GLN A O 1
ATOM 928 N N . ASN A 1 116 ? 0.349 17.736 15.483 1.00 72.62 116 ASN A N 1
ATOM 929 C CA . ASN A 1 116 ? -0.691 18.281 14.603 1.00 72.62 116 ASN A CA 1
ATOM 930 C C . ASN A 1 116 ? -1.942 17.387 14.510 1.00 72.62 116 ASN A C 1
ATOM 932 O O . ASN A 1 116 ? -2.522 17.257 13.438 1.00 72.62 116 ASN A O 1
ATOM 936 N N . SER A 1 117 ? -2.379 16.781 15.619 1.00 73.56 117 SER A N 1
ATOM 937 C CA . SER A 1 117 ? -3.611 15.967 15.698 1.00 73.56 117 SER A CA 1
ATOM 938 C C . SER A 1 117 ? -3.633 14.631 14.967 1.00 73.56 117 SER A C 1
ATOM 940 O O . SER A 1 117 ? -4.660 13.953 14.974 1.00 73.56 117 SER A O 1
ATOM 942 N N . THR A 1 118 ? -2.543 14.247 14.319 1.00 80.69 118 THR A N 1
ATOM 943 C CA . THR A 1 118 ? -2.492 13.082 13.426 1.00 80.69 118 THR A CA 1
ATOM 944 C C . THR A 1 118 ? -2.809 11.764 14.138 1.00 80.69 118 THR A C 1
ATOM 946 O O . THR A 1 118 ? -3.198 10.792 13.503 1.00 80.69 118 THR A O 1
ATOM 949 N N . LEU A 1 119 ? -2.713 11.735 15.468 1.00 85.88 119 LEU A N 1
ATOM 950 C CA . LEU A 1 119 ? -2.976 10.561 16.296 1.00 85.88 119 LEU A CA 1
ATOM 951 C C . LEU A 1 119 ? -4.209 10.705 17.215 1.00 85.88 119 LEU A C 1
ATOM 953 O O . LEU A 1 119 ? -4.556 9.740 17.892 1.00 85.88 119 LEU A O 1
ATOM 957 N N . ASP A 1 120 ? -4.935 11.836 17.188 1.00 86.88 120 ASP A N 1
ATOM 958 C CA . ASP A 1 120 ? -6.102 12.091 18.061 1.00 86.88 120 ASP A CA 1
ATOM 959 C C . ASP A 1 120 ? -7.169 10.979 17.928 1.00 86.88 120 ASP A C 1
ATOM 961 O O . ASP A 1 120 ? -7.713 10.503 18.925 1.00 86.88 120 ASP A O 1
ATOM 965 N N . THR A 1 121 ? -7.449 10.513 16.703 1.00 89.19 121 THR A N 1
ATOM 966 C CA . THR A 1 121 ? -8.422 9.434 16.441 1.00 89.19 121 THR A CA 1
ATOM 967 C C . THR A 1 121 ? -8.006 8.107 17.085 1.00 89.19 121 THR A C 1
ATOM 969 O O . THR A 1 121 ? -8.861 7.341 17.514 1.00 89.19 121 THR A O 1
ATOM 972 N N . GLN A 1 122 ? -6.708 7.823 17.187 1.00 90.56 122 GLN A N 1
ATOM 973 C CA . GLN A 1 122 ? -6.217 6.598 17.822 1.00 90.56 122 GLN A CA 1
ATOM 974 C C . GLN A 1 122 ? -6.179 6.768 19.341 1.00 90.56 122 GLN A C 1
ATOM 976 O O . GLN A 1 122 ? -6.847 6.026 20.056 1.00 90.56 122 GLN A O 1
ATOM 981 N N . ASP A 1 123 ? -5.486 7.793 19.833 1.00 87.06 123 ASP A N 1
ATOM 982 C CA . ASP A 1 123 ? -5.173 7.919 21.259 1.00 87.06 123 ASP A CA 1
ATOM 983 C C . ASP A 1 123 ? -6.328 8.465 22.100 1.00 87.06 123 ASP A C 1
ATOM 985 O O . ASP A 1 123 ? -6.532 8.018 23.227 1.00 87.06 123 ASP A O 1
ATOM 989 N N . MET A 1 124 ? -7.088 9.440 21.589 1.00 88.06 124 MET A N 1
ATOM 990 C CA . MET A 1 124 ? -8.200 10.041 22.341 1.00 88.06 124 MET A CA 1
ATOM 991 C C . MET A 1 124 ? -9.511 9.293 22.114 1.00 88.06 124 MET A C 1
ATOM 993 O O . MET A 1 124 ? -10.301 9.160 23.046 1.00 88.06 124 MET A O 1
ATOM 997 N N . LEU A 1 125 ? -9.765 8.828 20.885 1.00 91.19 125 LEU A N 1
ATOM 998 C CA . LEU A 1 125 ? -11.053 8.233 20.523 1.00 91.19 125 LEU A CA 1
ATOM 999 C C . LEU A 1 125 ? -11.084 6.704 20.652 1.00 91.19 125 LEU A C 1
ATOM 1001 O O . LEU A 1 125 ? -12.013 6.185 21.267 1.00 91.19 125 LEU A O 1
ATOM 1005 N N . LEU A 1 126 ? -10.131 5.977 20.057 1.00 92.38 126 LEU A N 1
ATOM 1006 C CA . LEU A 1 126 ? -10.157 4.507 20.078 1.00 92.38 126 LEU A CA 1
ATOM 1007 C C . LEU A 1 126 ? -9.612 3.937 21.394 1.00 92.38 126 LEU A C 1
ATOM 1009 O O . LEU A 1 126 ? -10.264 3.083 21.994 1.00 92.38 126 LEU A O 1
ATOM 1013 N N . LEU A 1 127 ? -8.445 4.415 21.835 1.00 90.38 127 LEU A N 1
ATOM 1014 C CA . LEU A 1 127 ? -7.722 3.878 22.993 1.00 90.38 127 LEU A CA 1
ATOM 1015 C C . LEU A 1 127 ? -8.093 4.535 24.327 1.00 90.38 127 LEU A C 1
ATOM 1017 O O . LEU A 1 127 ? -7.917 3.916 25.369 1.00 90.38 127 LEU A O 1
ATOM 1021 N N . GLU A 1 128 ? -8.607 5.769 24.309 1.00 86.44 128 GLU A N 1
ATOM 1022 C CA . GLU A 1 128 ? -8.850 6.583 25.517 1.00 86.44 128 GLU A CA 1
ATOM 1023 C C . GLU A 1 128 ? -7.585 6.793 26.388 1.00 86.44 128 GLU A C 1
ATOM 1025 O O . GLU A 1 128 ? -7.670 7.087 27.580 1.00 86.44 128 GLU A O 1
ATOM 1030 N N . ASP A 1 129 ? -6.398 6.685 25.787 1.00 75.44 129 ASP A N 1
ATOM 1031 C CA . ASP A 1 129 ? -5.097 6.781 26.459 1.00 75.44 129 ASP A CA 1
ATOM 1032 C C . ASP A 1 129 ? -4.650 8.236 26.695 1.00 75.44 129 ASP A C 1
ATOM 1034 O O . ASP A 1 129 ? -3.787 8.510 27.534 1.00 75.44 129 ASP A O 1
ATOM 1038 N N . CYS A 1 130 ? -5.231 9.199 25.973 1.00 70.50 130 CYS A N 1
ATOM 1039 C CA . CYS A 1 130 ? -4.861 10.606 26.088 1.00 70.50 130 CYS A CA 1
ATOM 1040 C C . CYS A 1 130 ? -5.850 11.398 26.957 1.00 70.50 130 CYS A C 1
ATOM 1042 O O . CYS A 1 130 ? -6.896 11.855 26.496 1.00 70.50 130 CYS A O 1
ATOM 1044 N N . THR A 1 131 ? -5.464 11.630 28.214 1.00 56.78 131 THR A N 1
ATOM 1045 C CA . THR A 1 131 ? -6.273 12.353 29.214 1.00 56.78 131 THR A CA 1
ATOM 1046 C C . THR A 1 131 ? -5.793 13.782 29.512 1.00 56.78 131 THR A C 1
ATOM 1048 O O . THR A 1 131 ? -6.500 14.516 30.200 1.00 56.78 131 THR A O 1
ATOM 1051 N N . SER A 1 132 ? -4.632 14.211 28.986 1.00 56.53 132 SER A N 1
ATOM 1052 C CA . SER A 1 132 ? -4.081 15.564 29.196 1.00 56.53 132 SER A CA 1
ATOM 1053 C C . SER A 1 132 ? -3.637 16.234 27.882 1.00 56.53 132 SER A C 1
ATOM 1055 O O . SER A 1 132 ? -2.613 15.853 27.312 1.00 56.53 132 SER A O 1
ATOM 1057 N N . PRO A 1 133 ? -4.369 17.254 27.398 1.00 54.31 133 PRO A N 1
ATOM 1058 C CA . PRO A 1 133 ? -4.092 17.910 26.117 1.00 54.31 133 PRO A CA 1
ATOM 1059 C C . PRO A 1 133 ? -2.832 18.780 26.067 1.00 54.31 133 PRO A C 1
ATOM 1061 O O . PRO A 1 133 ? -2.278 19.004 24.994 1.00 54.31 133 PRO A O 1
ATOM 1064 N N . GLU A 1 134 ? -2.391 19.305 27.211 1.00 52.00 134 GLU A N 1
ATOM 1065 C CA . GLU A 1 134 ? -1.326 20.320 27.294 1.00 52.00 134 GLU A CA 1
ATOM 1066 C C . GLU A 1 134 ? 0.084 19.732 27.110 1.00 52.00 134 GLU A C 1
ATOM 1068 O O . GLU A 1 134 ? 1.046 20.462 26.883 1.00 52.00 134 GLU A O 1
ATOM 1073 N N . LEU A 1 135 ? 0.206 18.404 27.186 1.00 50.22 135 LEU A N 1
ATOM 1074 C CA . LEU A 1 135 ? 1.466 17.659 27.146 1.00 50.22 135 LEU A CA 1
ATOM 1075 C C . LEU A 1 135 ? 1.471 16.576 26.065 1.00 50.22 135 LEU A C 1
ATOM 1077 O O . LEU A 1 135 ? 2.273 15.650 26.154 1.00 50.22 135 LEU A O 1
ATOM 1081 N N . TYR A 1 136 ? 0.585 16.670 25.065 1.00 55.81 136 TYR A N 1
ATOM 1082 C CA . TYR A 1 136 ? 0.444 15.644 24.033 1.00 55.81 136 TYR A CA 1
ATOM 1083 C C . TYR A 1 136 ? 1.675 15.593 23.113 1.00 55.81 136 TYR A C 1
ATOM 1085 O O . TYR A 1 136 ? 1.733 16.172 22.028 1.00 55.81 136 TYR A O 1
ATOM 1093 N N . PHE A 1 137 ? 2.697 14.907 23.602 1.00 55.69 137 PHE A N 1
ATOM 1094 C CA . PHE A 1 137 ? 3.667 14.171 22.822 1.00 55.69 137 PHE A CA 1
ATOM 1095 C C . PHE A 1 137 ? 3.247 12.702 22.899 1.00 55.69 137 PHE A C 1
ATOM 1097 O O . PHE A 1 137 ? 2.911 12.254 23.998 1.00 55.69 137 PHE A O 1
ATOM 1104 N N . PRO A 1 138 ? 3.272 11.943 21.793 1.00 57.50 138 PRO A N 1
ATOM 1105 C CA . PRO A 1 138 ? 3.061 10.503 21.854 1.00 57.50 138 PRO A CA 1
ATOM 1106 C C . PRO A 1 138 ? 4.130 9.907 22.778 1.00 57.50 138 PRO A C 1
ATOM 1108 O O . PRO A 1 138 ? 5.313 9.885 22.439 1.00 57.50 138 PRO A O 1
ATOM 1111 N N . THR A 1 139 ? 3.744 9.527 23.994 1.00 50.84 139 THR A N 1
ATOM 1112 C CA . THR A 1 139 ? 4.649 8.892 24.963 1.00 50.84 139 THR A CA 1
ATOM 1113 C C . THR A 1 139 ? 4.800 7.404 24.674 1.00 50.84 139 THR A C 1
ATOM 1115 O O . THR A 1 139 ? 5.824 6.820 25.021 1.00 50.84 139 THR A O 1
ATOM 1118 N N . ALA A 1 140 ? 3.801 6.813 24.013 1.00 61.38 140 ALA A N 1
ATOM 1119 C CA . ALA A 1 140 ? 3.822 5.449 23.518 1.00 61.38 140 ALA A CA 1
ATOM 1120 C C . ALA A 1 140 ? 4.592 5.360 22.194 1.00 61.38 140 ALA A C 1
ATOM 1122 O O . ALA A 1 140 ? 4.497 6.231 21.324 1.00 61.38 140 ALA A O 1
ATOM 1123 N N . SER A 1 141 ? 5.338 4.270 22.029 1.00 72.44 141 SER A N 1
ATOM 1124 C CA . SER A 1 141 ? 5.866 3.901 20.715 1.00 72.44 141 SER A CA 1
ATOM 1125 C C . SER A 1 141 ? 4.719 3.482 19.784 1.00 72.44 141 SER A C 1
ATOM 1127 O O . SER A 1 141 ? 3.710 2.953 20.246 1.00 72.44 141 SER A O 1
ATOM 1129 N N . ASP A 1 142 ? 4.884 3.654 18.470 1.00 78.31 142 ASP A N 1
ATOM 1130 C CA . ASP A 1 142 ? 3.923 3.159 17.466 1.00 78.31 142 ASP A CA 1
ATOM 1131 C C . ASP A 1 142 ? 3.628 1.654 17.646 1.00 78.31 142 ASP A C 1
ATOM 1133 O O . ASP A 1 142 ? 2.486 1.225 17.530 1.00 78.31 142 ASP A O 1
ATOM 1137 N N . ALA A 1 143 ? 4.631 0.868 18.060 1.00 80.50 143 ALA A N 1
ATOM 1138 C CA . ALA A 1 143 ? 4.477 -0.549 18.394 1.00 80.50 143 ALA A CA 1
ATOM 1139 C C . ALA A 1 143 ? 3.461 -0.792 19.525 1.00 80.50 143 ALA A C 1
ATOM 1141 O O . ALA A 1 143 ? 2.620 -1.685 19.438 1.00 80.50 143 ALA A O 1
ATOM 1142 N N . GLU A 1 144 ? 3.540 0.003 20.594 1.00 83.50 144 GLU A N 1
ATOM 1143 C CA . GLU A 1 144 ? 2.651 -0.101 21.752 1.00 83.50 144 GLU A CA 1
ATOM 1144 C C . GLU A 1 144 ? 1.229 0.354 21.405 1.00 83.50 144 GLU A C 1
ATOM 1146 O O . GLU A 1 144 ? 0.266 -0.327 21.755 1.00 83.50 144 GLU A O 1
ATOM 1151 N N . GLN A 1 145 ? 1.094 1.464 20.672 1.00 84.56 145 GLN A N 1
ATOM 1152 C CA . GLN A 1 145 ? -0.202 1.964 20.205 1.00 84.56 145 GLN A CA 1
ATOM 1153 C C . GLN A 1 145 ? -0.914 0.909 19.352 1.00 84.56 145 GLN A C 1
ATOM 1155 O O . GLN A 1 145 ? -2.070 0.563 19.606 1.00 84.56 145 GLN A O 1
ATOM 1160 N N . VAL A 1 146 ? -0.197 0.341 18.382 1.00 88.31 146 VAL A N 1
ATOM 1161 C CA . VAL A 1 146 ? -0.708 -0.737 17.539 1.00 88.31 146 VAL A CA 1
ATOM 1162 C C . VAL A 1 146 ? -1.095 -1.959 18.371 1.00 88.31 146 VAL A C 1
ATOM 1164 O O . VAL A 1 146 ? -2.143 -2.551 18.114 1.00 88.31 146 VAL A O 1
ATOM 1167 N N . HIS A 1 147 ? -0.291 -2.334 19.370 1.00 90.38 147 HIS A N 1
ATOM 1168 C CA . HIS A 1 147 ? -0.597 -3.473 20.232 1.00 90.38 147 HIS A CA 1
ATOM 1169 C C . HIS A 1 147 ? -1.951 -3.305 20.921 1.00 90.38 147 HIS A C 1
ATOM 1171 O O . HIS A 1 147 ? -2.814 -4.173 20.796 1.00 90.38 147 HIS A O 1
ATOM 1177 N N . LYS A 1 148 ? -2.178 -2.150 21.556 1.00 91.50 148 LYS A N 1
ATOM 1178 C CA . LYS A 1 148 ? -3.457 -1.837 22.206 1.00 91.50 148 LYS A CA 1
ATOM 1179 C C . LYS A 1 148 ? -4.614 -1.807 21.210 1.00 91.50 148 LYS A C 1
ATOM 1181 O O . LYS A 1 148 ? -5.694 -2.318 21.491 1.00 91.50 148 LYS A O 1
ATOM 1186 N N . MET A 1 149 ? -4.399 -1.268 20.011 1.00 93.00 149 MET A N 1
ATOM 1187 C CA . MET A 1 149 ? -5.417 -1.302 18.960 1.00 93.00 149 MET A CA 1
ATOM 1188 C C . MET A 1 149 ? -5.748 -2.743 18.541 1.00 93.00 149 MET A C 1
ATOM 1190 O O . MET A 1 149 ? -6.917 -3.082 18.364 1.00 93.00 149 MET A O 1
ATOM 1194 N N . CYS A 1 150 ? -4.750 -3.621 18.440 1.00 94.62 150 CYS A N 1
ATOM 1195 C CA . CYS A 1 150 ? -4.965 -5.040 18.182 1.00 94.62 150 CYS A CA 1
ATOM 1196 C C . CYS A 1 150 ? -5.684 -5.755 19.335 1.00 94.62 150 CYS A C 1
ATOM 1198 O O . CYS A 1 150 ? -6.504 -6.636 19.070 1.00 94.62 150 CYS A O 1
ATOM 1200 N N . GLU A 1 151 ? -5.496 -5.347 20.591 1.00 94.94 151 GLU A N 1
ATOM 1201 C CA . GLU A 1 151 ? -6.303 -5.850 21.710 1.00 94.94 151 GLU A CA 1
ATOM 1202 C C . GLU A 1 151 ? -7.796 -5.529 21.531 1.00 94.94 151 GLU A C 1
ATOM 1204 O O . GLU A 1 151 ? -8.629 -6.410 21.771 1.00 94.94 151 GLU A O 1
ATOM 1209 N N . LEU A 1 152 ? -8.157 -4.339 21.021 1.00 94.56 152 LEU A N 1
ATOM 1210 C CA . LEU A 1 152 ? -9.557 -3.983 20.719 1.00 94.56 152 LEU A CA 1
ATOM 1211 C C . LEU A 1 152 ? -10.201 -4.981 19.749 1.00 94.56 152 LEU A C 1
ATOM 1213 O O . LEU A 1 152 ? -11.367 -5.345 19.917 1.00 94.56 152 LEU A O 1
ATOM 1217 N N . THR A 1 153 ? -9.432 -5.475 18.770 1.00 93.12 153 THR A N 1
ATOM 1218 C CA . THR A 1 153 ? -9.931 -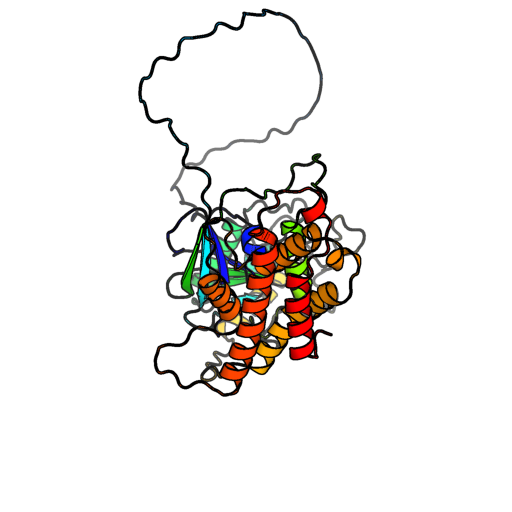6.458 17.795 1.00 93.12 153 THR A CA 1
ATOM 1219 C C . THR A 1 153 ? -10.379 -7.752 18.473 1.00 93.12 153 THR A C 1
ATOM 1221 O O . THR A 1 153 ? -11.434 -8.289 18.140 1.00 93.12 153 THR A O 1
ATOM 1224 N N . THR A 1 154 ? -9.618 -8.215 19.467 1.00 91.69 154 THR A N 1
ATOM 1225 C CA . THR A 1 154 ? -9.887 -9.467 20.188 1.00 91.69 154 THR A CA 1
ATOM 1226 C C . THR A 1 154 ? -10.918 -9.315 21.306 1.00 91.69 154 THR A C 1
ATOM 1228 O O . THR A 1 154 ? -11.599 -10.281 21.638 1.00 91.69 154 THR A O 1
ATOM 1231 N N . THR A 1 155 ? -11.043 -8.117 21.886 1.00 93.62 155 THR A N 1
ATOM 1232 C CA . THR A 1 155 ? -11.860 -7.868 23.084 1.00 93.62 155 THR A CA 1
ATOM 1233 C C . THR A 1 155 ? -13.221 -7.251 22.772 1.00 93.62 155 THR A C 1
ATOM 1235 O O . THR A 1 155 ? -14.229 -7.716 23.300 1.00 93.62 155 THR A O 1
ATOM 1238 N N . LEU A 1 156 ? -13.271 -6.218 21.926 1.00 94.12 156 LEU A N 1
ATOM 1239 C CA . LEU A 1 156 ? -14.488 -5.447 21.643 1.00 94.12 156 LEU A CA 1
ATOM 1240 C C . LEU A 1 156 ? -15.116 -5.787 20.294 1.00 94.12 156 LEU A C 1
ATOM 1242 O O . LEU A 1 156 ? -16.324 -5.635 20.129 1.00 94.12 156 LEU A O 1
ATOM 1246 N N . TRP A 1 157 ? -14.311 -6.219 19.323 1.00 94.94 157 TRP A N 1
ATOM 1247 C CA . TRP A 1 157 ? -14.749 -6.356 17.930 1.00 94.94 157 TRP A CA 1
ATOM 1248 C C . TRP A 1 157 ? -14.847 -7.801 17.436 1.00 94.94 157 TRP A C 1
ATOM 1250 O O . TRP A 1 157 ? -14.915 -8.019 16.228 1.00 94.94 157 TRP A O 1
ATOM 1260 N N . ASP A 1 158 ? -14.849 -8.782 18.342 1.00 92.38 158 ASP A N 1
ATOM 1261 C CA . ASP A 1 158 ? -15.060 -10.209 18.040 1.00 92.38 158 ASP A CA 1
ATOM 1262 C C . ASP A 1 158 ? -14.197 -10.735 16.871 1.00 92.38 158 ASP A C 1
ATOM 1264 O O . ASP A 1 158 ? -14.643 -11.473 15.994 1.00 92.38 158 ASP A O 1
ATOM 1268 N N . ASN A 1 159 ? -12.937 -10.290 16.801 1.00 91.38 159 ASN A N 1
ATOM 1269 C CA . ASN A 1 159 ? -11.988 -10.620 15.732 1.00 91.38 159 ASN A CA 1
ATOM 1270 C C . ASN A 1 159 ? -12.488 -10.292 14.303 1.00 91.38 159 ASN A C 1
ATOM 1272 O O . ASN A 1 159 ? -12.025 -10.885 13.318 1.00 91.38 159 ASN A O 1
ATOM 1276 N N . LYS A 1 160 ? -13.424 -9.341 14.156 1.00 91.69 160 LYS A N 1
ATOM 1277 C CA . LYS A 1 160 ? -13.933 -8.896 12.847 1.00 91.69 160 LYS A CA 1
ATOM 1278 C C . LYS A 1 160 ? -12.933 -8.046 12.060 1.00 91.69 160 LYS A C 1
ATOM 1280 O O . LYS A 1 160 ? -13.031 -7.986 10.837 1.00 91.69 160 LYS A O 1
ATOM 1285 N N . VAL A 1 161 ? -11.941 -7.464 12.730 1.00 94.19 161 VAL A N 1
ATOM 1286 C CA . VAL A 1 161 ? -10.880 -6.644 12.129 1.00 94.19 161 VAL A CA 1
ATOM 1287 C C . VAL A 1 161 ? -9.562 -7.419 12.134 1.00 94.19 161 VAL A C 1
ATOM 1289 O O . VAL A 1 161 ? -9.134 -7.921 13.167 1.00 94.19 161 VAL A O 1
ATOM 1292 N N . ASP A 1 162 ? -8.917 -7.524 10.973 1.00 94.81 162 ASP A N 1
ATOM 1293 C CA . ASP A 1 162 ? -7.626 -8.202 10.784 1.00 94.81 162 ASP A CA 1
ATOM 1294 C C . ASP A 1 162 ? -6.423 -7.295 11.076 1.00 94.81 162 ASP A C 1
ATOM 1296 O O . A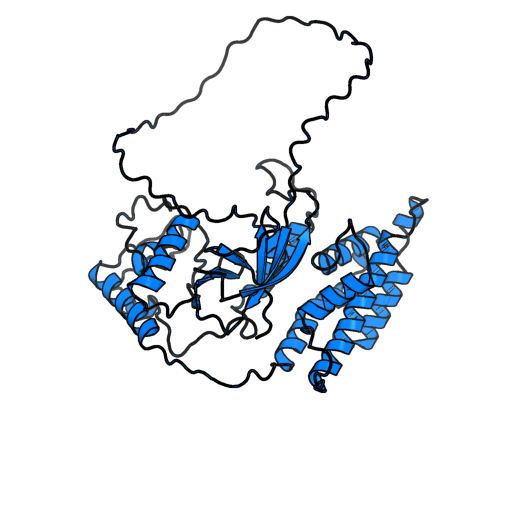SP A 1 162 ? -5.307 -7.774 11.300 1.00 94.81 162 ASP A O 1
ATOM 1300 N N . GLY A 1 163 ? -6.646 -5.985 11.038 1.00 95.50 163 GLY A N 1
ATOM 1301 C CA . GLY A 1 163 ? -5.620 -4.970 11.181 1.00 95.50 163 GLY A CA 1
ATOM 1302 C C . GLY A 1 163 ? -6.129 -3.579 10.818 1.00 95.50 163 GLY A C 1
ATOM 1303 O O . GLY A 1 163 ? -7.326 -3.359 10.626 1.00 95.50 163 GLY A O 1
ATOM 1304 N N . PHE A 1 164 ? -5.201 -2.644 10.680 1.00 95.19 164 PHE A N 1
ATOM 1305 C CA . PHE A 1 164 ? -5.483 -1.232 10.454 1.00 95.19 164 PHE A CA 1
ATOM 1306 C C . PHE A 1 164 ? -4.811 -0.760 9.177 1.00 95.19 164 PHE A C 1
ATOM 1308 O O . PHE A 1 164 ? -3.662 -1.102 8.914 1.00 95.19 164 PHE A O 1
ATOM 1315 N N . LEU A 1 165 ? -5.529 0.031 8.389 1.00 93.19 165 LEU A N 1
ATOM 1316 C CA . LEU A 1 165 ? -4.966 0.747 7.254 1.00 93.19 165 LEU A CA 1
ATOM 1317 C C . LEU A 1 165 ? -4.720 2.189 7.690 1.00 93.19 165 LEU A C 1
ATOM 1319 O O . LEU A 1 165 ? -5.648 2.863 8.138 1.00 93.19 165 LEU A O 1
ATOM 1323 N N . ARG A 1 166 ? -3.475 2.644 7.585 1.00 89.62 166 ARG A N 1
ATOM 1324 C CA . ARG A 1 166 ? -3.018 3.931 8.114 1.00 89.62 166 ARG A CA 1
ATOM 1325 C C . ARG A 1 166 ? -2.199 4.678 7.065 1.00 89.62 166 ARG A C 1
ATOM 1327 O O . ARG A 1 166 ? -1.642 4.068 6.152 1.00 89.62 166 ARG A O 1
ATOM 1334 N N . VAL A 1 167 ? -2.139 6.002 7.187 1.00 82.69 167 VAL A N 1
ATOM 1335 C CA . VAL A 1 167 ? -1.442 6.870 6.223 1.00 82.69 167 VAL A CA 1
ATOM 1336 C C . VAL A 1 167 ? -0.273 7.584 6.897 1.00 82.69 167 VAL A C 1
ATOM 1338 O O . VAL A 1 167 ? -0.424 8.148 7.977 1.00 82.69 167 VAL A O 1
ATOM 1341 N N . ASN A 1 168 ? 0.880 7.615 6.233 1.00 79.06 168 ASN A N 1
ATOM 1342 C CA . ASN A 1 168 ? 1.952 8.575 6.499 1.00 79.06 168 ASN A CA 1
ATOM 1343 C C . ASN A 1 168 ? 2.284 9.355 5.214 1.00 79.06 168 ASN A C 1
ATOM 1345 O O . ASN A 1 168 ? 1.405 9.923 4.578 1.00 79.06 168 ASN A O 1
ATOM 1349 N N . SER A 1 169 ? 3.538 9.312 4.760 1.00 72.06 169 SER A N 1
ATOM 1350 C CA . SER A 1 169 ? 3.896 9.606 3.376 1.00 72.06 169 SER A CA 1
ATOM 1351 C C . SER A 1 169 ? 3.273 8.603 2.394 1.00 72.06 169 SER A C 1
ATOM 1353 O O . SER A 1 169 ? 3.093 8.919 1.231 1.00 72.06 169 SER A O 1
ATOM 1355 N N . SER A 1 170 ? 2.918 7.398 2.835 1.00 76.31 170 SER A N 1
ATOM 1356 C CA . SER A 1 170 ? 2.279 6.365 2.012 1.00 76.31 170 SER A CA 1
ATOM 1357 C C . SER A 1 170 ? 1.311 5.533 2.850 1.00 76.31 170 SER A C 1
ATOM 1359 O O . SER A 1 170 ? 1.248 5.692 4.074 1.00 76.31 170 SER A O 1
ATOM 1361 N N . LEU A 1 171 ? 0.539 4.670 2.191 1.00 83.69 171 LEU A N 1
ATOM 1362 C CA . LEU A 1 171 ? -0.351 3.728 2.864 1.00 83.69 171 LEU A CA 1
ATOM 1363 C C . LEU A 1 171 ? 0.432 2.561 3.463 1.00 83.69 171 LEU A C 1
ATOM 1365 O O . LEU A 1 171 ? 1.202 1.889 2.770 1.00 83.69 171 LEU A O 1
ATOM 1369 N N . GLU A 1 172 ? 0.155 2.270 4.728 1.00 86.19 172 GLU A N 1
ATOM 1370 C CA . GLU A 1 172 ? 0.651 1.089 5.426 1.00 86.19 172 GLU A CA 1
ATOM 1371 C C . GLU A 1 172 ? -0.505 0.288 6.030 1.00 86.19 172 GLU A C 1
ATOM 1373 O O . GLU A 1 172 ? -1.492 0.837 6.525 1.00 86.19 172 GLU A O 1
ATOM 1378 N N . ILE A 1 173 ? -0.379 -1.035 5.975 1.00 91.62 173 ILE A N 1
ATOM 1379 C CA . ILE A 1 173 ? -1.237 -1.962 6.700 1.00 91.62 173 ILE A CA 1
ATOM 1380 C C . ILE A 1 173 ? -0.485 -2.411 7.939 1.00 91.62 173 ILE A C 1
ATOM 1382 O O . ILE A 1 173 ? 0.630 -2.906 7.853 1.00 91.62 173 ILE A O 1
ATOM 1386 N N . THR A 1 174 ? -1.145 -2.332 9.074 1.00 92.19 174 THR A N 1
ATOM 1387 C CA . THR A 1 174 ? -0.717 -2.897 10.342 1.00 92.19 174 THR A CA 1
ATOM 1388 C C . THR A 1 174 ? -1.565 -4.136 10.598 1.00 92.19 174 THR A C 1
ATOM 1390 O O . THR A 1 174 ? -2.751 -4.008 10.894 1.00 92.19 174 THR A O 1
ATOM 1393 N N . LEU A 1 175 ? -1.006 -5.338 10.459 1.00 94.44 175 LEU A N 1
ATOM 1394 C CA . LEU A 1 175 ? -1.745 -6.575 10.729 1.00 94.44 175 LEU A CA 1
ATOM 1395 C C . LEU A 1 175 ? -1.563 -7.005 12.178 1.00 94.44 175 LEU A C 1
ATOM 1397 O O . LEU A 1 175 ? -0.440 -7.075 12.668 1.00 94.44 175 LEU A O 1
ATOM 1401 N N . CYS A 1 176 ? -2.662 -7.385 12.830 1.00 94.62 176 CYS A N 1
ATOM 1402 C CA . CYS A 1 176 ? -2.614 -7.921 14.191 1.00 94.62 176 CYS A CA 1
ATOM 1403 C C . CYS A 1 176 ? -2.056 -9.345 14.240 1.00 94.62 176 CYS A C 1
ATOM 1405 O O . CYS A 1 176 ? -1.495 -9.767 15.250 1.00 94.62 176 CYS A O 1
ATOM 1407 N N . LYS A 1 177 ? -2.195 -10.088 13.137 1.00 92.62 177 LYS A N 1
ATOM 1408 C CA . LYS A 1 177 ? -1.636 -11.428 12.980 1.00 92.62 177 LYS A CA 1
ATOM 1409 C C . LYS A 1 177 ? -1.355 -11.716 11.508 1.00 92.62 177 LYS A C 1
ATOM 1411 O O . LYS A 1 177 ? -2.267 -11.653 10.685 1.00 92.62 177 LYS A O 1
ATOM 1416 N N . PHE A 1 178 ? -0.113 -12.057 11.177 1.00 92.69 178 PHE A N 1
ATOM 1417 C CA . PHE A 1 178 ? 0.260 -12.463 9.819 1.00 92.69 178 PHE A CA 1
ATOM 1418 C C . PHE A 1 178 ? -0.155 -13.905 9.529 1.00 92.69 178 PHE A C 1
ATOM 1420 O O . PHE A 1 178 ? -0.680 -14.207 8.452 1.00 92.69 178 PHE A O 1
ATOM 1427 N N . GLU A 1 179 ? 0.060 -14.796 10.498 1.00 90.31 179 GLU A N 1
ATOM 1428 C CA . GLU A 1 179 ? -0.228 -16.218 10.352 1.00 90.31 179 GLU A CA 1
ATOM 1429 C C . GLU A 1 179 ? -1.708 -16.448 9.988 1.00 90.31 179 GLU A C 1
ATOM 1431 O O . GLU A 1 179 ? -2.635 -15.979 10.652 1.00 90.31 179 GLU A O 1
ATOM 1436 N N . GLY A 1 180 ? -1.928 -17.175 8.889 1.00 87.94 180 GLY A N 1
ATOM 1437 C CA . GLY A 1 180 ? -3.258 -17.489 8.362 1.00 87.94 180 GLY A CA 1
ATOM 1438 C C . GLY A 1 180 ? -3.939 -16.351 7.588 1.00 87.94 180 GLY A C 1
ATOM 1439 O O . GLY A 1 180 ? -4.960 -16.601 6.947 1.00 87.94 180 GLY A O 1
ATOM 1440 N N . ARG A 1 181 ? -3.390 -15.127 7.600 1.00 91.25 181 ARG A N 1
ATOM 1441 C CA . ARG A 1 181 ? -3.926 -13.954 6.877 1.00 91.25 181 ARG A CA 1
ATOM 1442 C C . ARG A 1 181 ? -3.159 -13.638 5.599 1.00 91.25 181 ARG A C 1
ATOM 1444 O O . ARG A 1 181 ? -3.754 -13.225 4.605 1.00 91.25 181 ARG A O 1
ATOM 1451 N N . VAL A 1 182 ? -1.845 -13.836 5.618 1.00 93.44 182 VAL A N 1
ATOM 1452 C CA . VAL A 1 182 ? -0.965 -13.604 4.472 1.00 93.44 182 VAL A CA 1
ATOM 1453 C C . VAL A 1 182 ? -0.024 -14.784 4.260 1.00 93.44 182 VAL A C 1
ATOM 1455 O O . VAL A 1 182 ? 0.332 -15.504 5.191 1.00 93.44 182 VAL A O 1
ATOM 1458 N N . LYS A 1 183 ? 0.396 -14.985 3.013 1.00 92.44 183 LYS A N 1
ATOM 1459 C CA . LYS A 1 183 ? 1.408 -15.963 2.621 1.00 92.44 183 LYS A CA 1
ATOM 1460 C C . LYS A 1 183 ? 2.603 -15.234 2.031 1.00 92.44 183 LYS A C 1
ATOM 1462 O O . LYS A 1 183 ? 2.450 -14.447 1.099 1.00 92.44 183 LYS A O 1
ATOM 1467 N N . ARG A 1 184 ? 3.798 -15.536 2.535 1.00 92.38 184 ARG A N 1
ATOM 1468 C CA . ARG A 1 184 ? 5.043 -15.048 1.938 1.00 92.38 184 ARG A CA 1
ATOM 1469 C C . ARG A 1 184 ? 5.299 -15.751 0.607 1.00 92.38 184 ARG A C 1
ATOM 1471 O O . ARG A 1 184 ? 5.249 -16.978 0.541 1.00 92.38 184 ARG A O 1
ATOM 1478 N N . VAL A 1 185 ? 5.573 -14.976 -0.438 1.00 89.69 185 VAL A N 1
ATOM 1479 C CA . VAL A 1 185 ? 5.805 -15.469 -1.807 1.00 89.69 185 VAL A CA 1
ATOM 1480 C C . VAL A 1 185 ? 7.202 -15.171 -2.338 1.00 89.69 185 VAL A C 1
ATOM 1482 O O . VAL A 1 185 ? 7.643 -15.867 -3.244 1.00 89.69 185 VAL A O 1
ATOM 1485 N N . SER A 1 186 ? 7.901 -14.180 -1.779 1.00 87.00 186 SER A N 1
ATOM 1486 C CA . SER A 1 186 ? 9.291 -13.864 -2.133 1.00 87.00 186 SER A CA 1
ATOM 1487 C C . SER A 1 186 ? 10.065 -13.359 -0.916 1.00 87.00 186 SER A C 1
ATOM 1489 O O . SER A 1 186 ? 9.474 -12.776 0.001 1.00 87.00 186 SER A O 1
ATOM 1491 N N . VAL A 1 187 ? 11.375 -13.597 -0.928 1.00 88.25 187 VAL A N 1
ATOM 1492 C CA . VAL A 1 187 ? 12.367 -13.057 0.007 1.00 88.25 187 VAL A CA 1
ATOM 1493 C C . VAL A 1 187 ? 13.563 -12.619 -0.818 1.00 88.25 187 VAL A C 1
ATOM 1495 O O . VAL A 1 187 ? 14.151 -13.433 -1.529 1.00 88.25 187 VAL A O 1
ATOM 1498 N N . GLU A 1 188 ? 13.920 -11.348 -0.715 1.00 83.88 188 GLU A N 1
ATOM 1499 C CA . GLU A 1 188 ? 15.029 -10.760 -1.457 1.00 83.88 188 GLU A CA 1
ATOM 1500 C C . GLU A 1 188 ? 16.037 -10.168 -0.480 1.00 83.88 188 GLU A C 1
ATOM 1502 O O . GLU A 1 188 ? 15.663 -9.467 0.459 1.00 83.88 188 GLU A O 1
ATOM 1507 N N . THR A 1 189 ? 17.318 -10.471 -0.676 1.00 81.62 189 THR A N 1
ATOM 1508 C CA . THR A 1 189 ? 18.395 -9.914 0.144 1.00 81.62 189 THR A CA 1
ATOM 1509 C C . THR A 1 189 ? 18.742 -8.519 -0.355 1.00 81.62 189 THR A C 1
ATOM 1511 O O . THR A 1 189 ? 19.111 -8.341 -1.515 1.00 81.62 189 THR A O 1
ATOM 1514 N N . LEU A 1 190 ? 18.681 -7.536 0.534 1.00 71.56 190 LEU A N 1
ATOM 1515 C CA . LEU A 1 190 ? 19.114 -6.173 0.269 1.00 71.56 190 LEU A CA 1
ATOM 1516 C C . LEU A 1 190 ? 20.600 -6.066 0.632 1.00 71.56 190 LEU A C 1
ATOM 1518 O O . LEU A 1 190 ? 20.978 -6.230 1.795 1.00 71.56 190 LEU A O 1
ATOM 1522 N N . SER A 1 191 ? 21.463 -5.828 -0.360 1.00 55.88 191 SER A N 1
ATOM 1523 C CA . SER A 1 191 ? 22.893 -5.612 -0.109 1.00 55.88 191 SER A CA 1
ATOM 1524 C C . SER A 1 191 ? 23.104 -4.330 0.707 1.00 55.88 191 SER A C 1
ATOM 1526 O O . SER A 1 191 ? 22.558 -3.279 0.378 1.00 55.88 191 SER A O 1
ATOM 1528 N N . GLY A 1 192 ? 23.878 -4.460 1.790 1.00 49.34 192 GLY A N 1
ATOM 1529 C CA . GLY A 1 192 ? 24.001 -3.519 2.904 1.00 49.34 192 GLY A CA 1
ATOM 1530 C C . GLY A 1 192 ? 24.679 -2.185 2.600 1.00 49.34 192 GLY A C 1
ATOM 1531 O O . GLY A 1 192 ? 25.725 -1.876 3.160 1.00 49.34 192 GLY A O 1
ATOM 1532 N N . GLU A 1 193 ? 24.034 -1.341 1.807 1.00 43.84 193 GLU A N 1
ATOM 1533 C CA . GLU A 1 193 ? 24.132 0.098 2.013 1.00 43.84 193 GLU A CA 1
ATOM 1534 C C . GLU A 1 193 ? 22.871 0.526 2.755 1.00 43.84 193 GLU A C 1
ATOM 1536 O O . GLU A 1 193 ? 21.800 0.680 2.167 1.00 43.84 193 GLU A O 1
ATOM 1541 N N . ARG A 1 194 ? 22.986 0.701 4.079 1.00 44.94 194 ARG A N 1
ATOM 1542 C CA . ARG A 1 194 ? 22.004 1.462 4.855 1.00 44.94 194 ARG A CA 1
ATOM 1543 C C . ARG A 1 194 ? 21.885 2.836 4.194 1.00 44.94 194 ARG A C 1
ATOM 1545 O O . ARG A 1 194 ? 22.663 3.736 4.502 1.00 44.94 194 ARG A O 1
ATOM 1552 N N . ARG A 1 195 ? 20.907 3.021 3.304 1.00 46.06 195 ARG A N 1
ATOM 1553 C CA . ARG A 1 195 ? 20.441 4.348 2.882 1.00 46.06 195 ARG A CA 1
ATOM 1554 C C . ARG A 1 195 ? 19.673 4.950 4.058 1.00 46.06 195 ARG A C 1
ATOM 1556 O O . ARG A 1 195 ? 18.453 5.057 4.039 1.00 46.06 195 ARG A O 1
ATOM 1563 N N . GLY A 1 196 ? 20.394 5.221 5.144 1.00 38.47 196 GLY A N 1
ATOM 1564 C CA . GLY A 1 196 ? 19.863 5.931 6.293 1.00 38.47 196 GLY A CA 1
ATOM 1565 C C . GLY A 1 196 ? 19.493 7.353 5.890 1.00 38.47 196 GLY A C 1
ATOM 1566 O O . GLY A 1 196 ? 20.040 7.899 4.929 1.00 38.47 196 GLY A O 1
ATOM 1567 N N . GLN A 1 197 ? 18.578 7.962 6.643 1.00 35.59 197 GLN A N 1
ATOM 1568 C CA . GLN A 1 197 ? 18.401 9.410 6.599 1.00 35.59 197 GLN A CA 1
ATOM 1569 C C . GLN A 1 197 ? 19.772 10.090 6.760 1.00 35.59 197 GLN A C 1
ATOM 1571 O O . GLN A 1 197 ? 20.512 9.719 7.681 1.00 35.59 197 GLN A O 1
ATOM 1576 N N . PRO A 1 198 ? 20.127 11.070 5.909 1.00 36.19 198 PRO A N 1
ATOM 1577 C CA . PRO A 1 198 ? 21.336 11.851 6.122 1.00 36.19 198 PRO A CA 1
ATOM 1578 C C . PRO A 1 198 ? 21.279 12.475 7.520 1.00 36.19 198 PRO A C 1
ATOM 1580 O O . PRO A 1 198 ? 20.257 13.031 7.935 1.00 36.19 198 PRO A O 1
ATOM 1583 N N . ARG A 1 199 ? 22.372 12.351 8.282 1.00 38.84 199 ARG A N 1
ATOM 1584 C CA . ARG A 1 199 ? 22.477 13.016 9.586 1.00 38.84 199 ARG A CA 1
ATOM 1585 C C . ARG A 1 199 ? 22.391 14.522 9.351 1.00 38.84 199 ARG A C 1
ATOM 1587 O O . ARG A 1 199 ? 22.947 15.042 8.383 1.00 38.84 199 ARG A O 1
ATOM 1594 N N . SER A 1 200 ? 21.696 15.226 10.242 1.00 35.50 200 SER A N 1
ATOM 1595 C CA . SER A 1 200 ? 21.538 16.676 10.151 1.00 35.50 200 SER A CA 1
ATOM 1596 C C . SER A 1 200 ? 22.902 17.367 10.003 1.00 35.50 200 SER A C 1
ATOM 1598 O O . SER A 1 200 ? 23.756 17.286 10.883 1.00 35.50 200 SER A O 1
ATOM 1600 N N . GLY A 1 201 ? 23.110 18.036 8.865 1.00 40.94 201 GLY A N 1
ATOM 1601 C CA . GLY A 1 201 ? 24.323 18.807 8.571 1.00 40.94 201 GLY A CA 1
ATOM 1602 C C . GLY A 1 201 ? 25.234 18.236 7.479 1.00 40.94 201 GLY A C 1
ATOM 1603 O O . GLY A 1 201 ? 26.136 18.948 7.039 1.00 40.94 201 GLY A O 1
ATOM 1604 N N . GLU A 1 202 ? 25.000 17.018 6.988 1.00 42.28 202 GLU A N 1
ATOM 1605 C CA . GLU A 1 202 ? 25.661 16.538 5.769 1.00 42.28 202 GLU A CA 1
ATOM 1606 C C . GLU A 1 202 ? 24.917 17.068 4.539 1.00 42.28 202 GLU A C 1
ATOM 1608 O O . GLU A 1 202 ? 23.693 16.978 4.445 1.00 42.28 202 GLU A O 1
ATOM 1613 N N . LYS A 1 203 ? 25.654 17.675 3.597 1.00 37.38 203 LYS A N 1
ATOM 1614 C CA . LYS A 1 203 ? 25.088 18.026 2.292 1.00 37.38 203 LYS A CA 1
ATOM 1615 C C . LYS A 1 203 ? 24.627 16.728 1.646 1.00 37.38 203 LYS A C 1
ATOM 1617 O O . LYS A 1 203 ? 25.452 15.836 1.453 1.00 37.38 203 LYS A O 1
ATOM 1622 N N . GLU A 1 204 ? 23.337 16.640 1.328 1.00 42.50 204 GLU A N 1
ATOM 1623 C CA . GLU A 1 204 ? 22.828 15.525 0.542 1.00 42.50 204 GLU A CA 1
ATOM 1624 C C . GLU A 1 204 ? 23.706 15.357 -0.703 1.00 42.50 204 GLU A C 1
ATOM 1626 O O . GLU A 1 204 ? 24.011 16.359 -1.365 1.00 42.50 204 GLU A O 1
ATOM 1631 N N . PRO A 1 205 ? 24.150 14.134 -1.033 1.00 39.91 205 PRO A N 1
ATOM 1632 C CA . PRO A 1 205 ? 24.708 13.908 -2.349 1.00 39.91 205 PRO A CA 1
ATOM 1633 C C . PRO A 1 205 ? 23.619 14.284 -3.361 1.00 39.91 205 PRO A C 1
ATOM 1635 O O . PRO A 1 205 ? 22.524 13.720 -3.333 1.00 39.91 205 PRO A O 1
ATOM 1638 N N . GLU A 1 206 ? 23.903 15.277 -4.210 1.00 34.16 206 GLU A N 1
ATOM 1639 C CA . GLU A 1 206 ? 23.047 15.650 -5.339 1.00 34.16 206 GLU A CA 1
ATOM 1640 C C . GLU A 1 206 ? 22.583 14.374 -6.057 1.00 34.16 206 GLU A C 1
ATOM 1642 O O . GLU A 1 206 ? 23.394 13.640 -6.623 1.00 34.16 206 GLU A O 1
ATOM 1647 N N . GLY A 1 207 ? 21.279 14.089 -6.006 1.00 43.03 207 GLY A N 1
ATOM 1648 C CA . GLY A 1 207 ? 20.700 12.925 -6.673 1.00 43.03 207 GLY A CA 1
ATOM 1649 C C . GLY A 1 207 ? 20.733 11.618 -5.876 1.00 43.03 207 GLY A C 1
ATOM 1650 O O . GLY A 1 207 ? 20.979 10.569 -6.473 1.00 43.03 207 GLY A O 1
ATOM 1651 N N . SER A 1 208 ? 20.427 11.641 -4.569 1.00 48.62 208 SER A N 1
ATOM 1652 C CA . SER A 1 208 ? 19.992 10.433 -3.844 1.00 48.62 208 SER A CA 1
ATOM 1653 C C . SER A 1 208 ? 18.740 9.848 -4.511 1.00 48.62 208 SER A C 1
ATOM 1655 O O . SER A 1 208 ? 17.593 10.175 -4.215 1.00 48.62 208 SER A O 1
ATOM 1657 N N . MET A 1 209 ? 18.997 8.985 -5.482 1.00 51.91 209 MET A N 1
ATOM 1658 C CA . MET A 1 209 ? 18.038 8.357 -6.371 1.00 51.91 209 MET A CA 1
ATOM 1659 C C . MET A 1 209 ? 16.925 7.617 -5.625 1.00 51.91 209 MET A C 1
ATOM 1661 O O . MET A 1 209 ? 15.769 7.699 -6.021 1.00 51.91 209 MET A O 1
ATOM 1665 N N . GLY A 1 210 ? 17.262 6.976 -4.501 1.00 57.38 210 GLY A N 1
ATOM 1666 C CA . GLY A 1 210 ? 16.294 6.282 -3.650 1.00 57.38 210 GLY A CA 1
ATOM 1667 C C . GLY A 1 210 ? 15.291 7.213 -2.975 1.00 57.38 210 GLY A C 1
ATOM 1668 O O . GLY A 1 210 ? 14.131 6.841 -2.817 1.00 57.38 210 GLY A O 1
ATOM 1669 N N . TRP A 1 211 ? 15.700 8.438 -2.621 1.00 59.44 211 TRP A N 1
ATOM 1670 C CA . TRP A 1 211 ? 14.759 9.436 -2.113 1.00 59.44 211 TRP A CA 1
ATOM 1671 C C . TRP A 1 211 ? 13.783 9.866 -3.208 1.00 59.44 211 TRP A C 1
ATOM 1673 O O . TRP A 1 211 ? 12.591 9.954 -2.945 1.00 59.44 211 TRP A O 1
ATOM 1683 N N . TRP A 1 212 ? 14.254 10.030 -4.450 1.00 63.66 212 TRP A N 1
ATOM 1684 C CA . TRP A 1 212 ? 13.381 10.322 -5.589 1.00 63.66 212 TRP A CA 1
ATOM 1685 C C . TRP A 1 212 ? 12.409 9.174 -5.906 1.00 63.66 212 TRP A C 1
ATOM 1687 O O . TRP A 1 212 ? 11.218 9.442 -6.071 1.00 63.66 212 TRP A O 1
ATOM 1697 N N . SER A 1 213 ? 12.870 7.910 -5.924 1.00 64.94 213 SER A N 1
ATOM 1698 C CA . SER A 1 213 ? 12.004 6.721 -6.068 1.00 64.94 213 SER A CA 1
ATOM 1699 C C . SER A 1 213 ? 10.885 6.733 -5.025 1.00 64.94 213 SER A C 1
ATOM 1701 O O . SER A 1 213 ? 9.707 6.602 -5.354 1.00 64.94 213 SER A O 1
ATOM 1703 N N . HIS A 1 214 ? 11.249 6.966 -3.763 1.00 67.88 214 HIS A N 1
ATOM 1704 C CA . HIS A 1 214 ? 10.302 7.044 -2.660 1.00 67.88 214 HIS A CA 1
ATOM 1705 C C . HIS A 1 214 ? 9.353 8.235 -2.774 1.00 67.88 214 HIS A C 1
ATOM 1707 O O . HIS A 1 214 ? 8.148 8.054 -2.633 1.00 67.88 214 HIS A O 1
ATOM 1713 N N . THR A 1 215 ? 9.852 9.440 -3.065 1.00 68.00 215 THR A N 1
ATOM 1714 C CA . THR A 1 215 ? 9.008 10.628 -3.258 1.00 68.00 215 THR A CA 1
ATOM 1715 C C . THR A 1 215 ? 8.006 10.407 -4.387 1.00 68.00 215 THR A C 1
ATOM 1717 O O . THR A 1 215 ? 6.837 10.752 -4.227 1.00 68.00 215 THR A O 1
ATOM 1720 N N . LYS A 1 216 ? 8.424 9.785 -5.497 1.00 71.75 216 LYS A N 1
ATOM 1721 C CA . LYS A 1 216 ? 7.526 9.418 -6.596 1.00 71.75 216 LYS A CA 1
ATOM 1722 C C . LYS A 1 216 ? 6.444 8.452 -6.111 1.00 71.75 216 LYS A C 1
ATOM 1724 O O . LYS A 1 216 ? 5.267 8.785 -6.231 1.00 71.75 216 LYS A O 1
ATOM 1729 N N . ALA A 1 217 ? 6.830 7.328 -5.502 1.00 72.06 217 ALA A N 1
ATOM 1730 C CA . ALA A 1 217 ? 5.901 6.307 -5.008 1.00 72.06 217 ALA A CA 1
ATOM 1731 C C . ALA A 1 217 ? 4.872 6.875 -4.010 1.00 72.06 217 ALA A C 1
ATOM 1733 O O . ALA A 1 217 ? 3.676 6.617 -4.119 1.00 72.06 217 ALA A O 1
ATOM 1734 N N . VAL A 1 218 ? 5.331 7.722 -3.087 1.00 73.38 218 VAL A N 1
ATOM 1735 C CA . VAL A 1 218 ? 4.502 8.485 -2.142 1.00 73.38 218 VAL A CA 1
ATOM 1736 C C . VAL A 1 218 ? 3.526 9.415 -2.872 1.00 73.38 218 VAL A C 1
ATOM 1738 O O . VAL A 1 218 ? 2.325 9.404 -2.604 1.00 73.38 218 VAL A O 1
ATOM 1741 N N . SER A 1 219 ? 4.020 10.218 -3.819 1.00 70.44 219 SER A N 1
ATOM 1742 C CA . SER A 1 219 ? 3.209 11.232 -4.507 1.00 70.44 219 SER A CA 1
ATOM 1743 C C . SER A 1 219 ? 2.092 10.634 -5.368 1.00 70.44 219 SER A C 1
ATOM 1745 O O . SER A 1 219 ? 1.012 11.212 -5.472 1.00 70.44 219 SER A O 1
ATOM 1747 N N . GLU A 1 220 ? 2.307 9.447 -5.940 1.00 69.56 220 GLU A N 1
ATOM 1748 C CA . GLU A 1 220 ? 1.327 8.774 -6.799 1.00 69.56 220 GLU A CA 1
ATOM 1749 C C . GLU A 1 220 ? 0.071 8.301 -6.058 1.00 69.56 220 GLU A C 1
ATOM 1751 O O . GLU A 1 220 ? -0.957 8.052 -6.704 1.00 69.56 220 GLU A O 1
ATOM 1756 N N . GLN A 1 221 ? 0.156 8.189 -4.729 1.00 67.50 221 GLN A N 1
ATOM 1757 C CA . GLN A 1 221 ? -0.925 7.788 -3.827 1.00 67.50 221 GLN A CA 1
ATOM 1758 C C . GLN A 1 221 ? -1.597 8.983 -3.135 1.00 67.50 221 GLN A C 1
ATOM 1760 O O . GLN A 1 221 ? -2.603 8.816 -2.450 1.00 67.50 221 GLN A O 1
ATOM 1765 N N . TYR A 1 222 ? -1.093 10.206 -3.332 1.00 62.28 222 TYR A N 1
ATOM 1766 C CA . TYR A 1 222 ? -1.571 11.385 -2.603 1.00 62.28 222 TYR A CA 1
ATOM 1767 C C . TYR A 1 222 ? -3.062 11.685 -2.840 1.00 62.28 222 TYR A C 1
ATOM 1769 O O . TYR A 1 222 ? -3.743 12.238 -1.981 1.00 62.28 222 TYR A O 1
ATOM 1777 N N . HIS A 1 223 ? -3.590 11.307 -4.006 1.00 59.84 223 HIS A N 1
ATOM 1778 C CA . HIS A 1 223 ? -4.977 11.576 -4.391 1.00 59.84 223 HIS A CA 1
ATOM 1779 C C . HIS A 1 223 ? -5.977 10.486 -3.970 1.00 59.84 223 HIS A C 1
ATOM 1781 O O . HIS A 1 223 ? -7.167 10.630 -4.255 1.00 59.84 223 HIS A O 1
ATOM 1787 N N . GLY A 1 224 ? -5.541 9.409 -3.305 1.00 64.62 224 GLY A N 1
ATOM 1788 C CA . GLY A 1 224 ? -6.459 8.412 -2.754 1.00 64.62 224 GLY A CA 1
ATOM 1789 C C . GLY A 1 224 ? -5.855 7.034 -2.494 1.00 64.62 224 GLY A C 1
ATOM 1790 O O . GLY A 1 224 ? -4.728 6.729 -2.867 1.00 64.62 224 GLY A O 1
ATOM 1791 N N . VAL A 1 225 ? -6.671 6.168 -1.886 1.00 65.00 225 VAL A N 1
ATOM 1792 C CA . VAL A 1 225 ? -6.261 4.849 -1.365 1.00 65.00 225 VAL A CA 1
ATOM 1793 C C . VAL A 1 225 ? -6.118 3.765 -2.453 1.00 65.00 225 VAL A C 1
ATOM 1795 O O . VAL A 1 225 ? -5.648 2.662 -2.191 1.00 65.00 225 VAL A O 1
ATOM 1798 N N . GLY A 1 226 ? -6.487 4.086 -3.697 1.00 64.00 226 GLY A N 1
ATOM 1799 C CA . GLY A 1 226 ? -6.452 3.165 -4.834 1.00 64.00 226 GLY A CA 1
ATOM 1800 C C . GLY A 1 226 ? -7.490 2.040 -4.713 1.00 64.00 226 GLY A C 1
ATOM 1801 O O . GLY A 1 226 ? -7.265 1.039 -4.027 1.00 64.00 226 GLY A O 1
ATOM 1802 N N . ARG A 1 227 ? -8.620 2.167 -5.431 1.00 59.41 227 ARG A N 1
ATOM 1803 C CA . ARG A 1 227 ? -9.733 1.184 -5.427 1.00 59.41 227 ARG A CA 1
ATOM 1804 C C . ARG A 1 227 ? -9.296 -0.224 -5.848 1.00 59.41 227 ARG A C 1
ATOM 1806 O O . ARG A 1 227 ? -9.959 -1.210 -5.549 1.00 59.41 227 ARG A O 1
ATOM 1813 N N . GLU A 1 228 ? -8.166 -0.302 -6.536 1.00 65.38 228 GLU A N 1
ATOM 1814 C CA . GLU A 1 228 ? -7.492 -1.509 -6.999 1.00 65.38 228 GLU A CA 1
ATOM 1815 C C . GLU A 1 228 ? -6.822 -2.372 -5.917 1.00 65.38 228 GLU A C 1
ATOM 1817 O O . GLU A 1 228 ? -6.456 -3.518 -6.183 1.00 65.38 228 GLU A O 1
ATOM 1822 N N . LYS A 1 229 ? -6.519 -1.777 -4.762 1.00 75.56 229 LYS A N 1
ATOM 1823 C CA . LYS A 1 229 ? -5.667 -2.321 -3.696 1.00 75.56 229 LYS A CA 1
ATOM 1824 C C . LYS A 1 229 ? -6.478 -2.388 -2.410 1.00 75.56 229 LYS A C 1
ATOM 1826 O O . LYS A 1 229 ? -6.332 -3.346 -1.656 1.00 75.56 229 LYS A O 1
ATOM 1831 N N . VAL A 1 230 ? -7.349 -1.398 -2.212 1.00 82.12 230 VAL A N 1
ATOM 1832 C CA . VAL A 1 230 ? -8.254 -1.274 -1.076 1.00 82.12 230 VAL A CA 1
ATOM 1833 C C . VAL A 1 230 ? -9.634 -0.873 -1.579 1.00 82.12 230 VAL A C 1
ATOM 1835 O O . VAL A 1 230 ? -9.784 0.096 -2.320 1.00 82.12 230 VAL A O 1
ATOM 1838 N N . VAL A 1 231 ? -10.664 -1.581 -1.125 1.00 82.19 231 VAL A N 1
ATOM 1839 C CA . VAL A 1 231 ? -12.056 -1.185 -1.346 1.00 82.19 231 VAL A CA 1
ATOM 1840 C C . VAL A 1 231 ? -12.568 -0.544 -0.065 1.00 82.19 231 VAL A C 1
ATOM 1842 O O . VAL A 1 231 ? -12.687 -1.216 0.955 1.00 82.19 231 VAL A O 1
ATOM 1845 N N . LEU A 1 232 ? -12.844 0.760 -0.115 1.00 81.62 232 LEU A N 1
ATOM 1846 C CA . LEU A 1 232 ? -13.459 1.481 0.997 1.00 81.62 232 LEU A CA 1
ATOM 1847 C C . LEU A 1 232 ? -14.976 1.277 0.981 1.00 81.62 232 LEU A C 1
ATOM 1849 O O . LEU A 1 232 ? -15.615 1.397 -0.068 1.00 81.62 232 LEU A O 1
ATOM 1853 N N . ASP A 1 233 ? -15.545 1.004 2.152 1.00 80.44 233 ASP A N 1
ATOM 1854 C CA . ASP A 1 233 ? -16.991 0.969 2.351 1.00 80.44 233 ASP A CA 1
ATOM 1855 C C . ASP A 1 233 ? -17.506 2.382 2.658 1.00 80.44 233 ASP A C 1
ATOM 1857 O O . ASP A 1 233 ? -17.544 2.826 3.802 1.00 80.44 233 ASP A O 1
ATOM 1861 N N . TYR A 1 234 ? -17.876 3.113 1.607 1.00 74.25 234 TYR A N 1
ATOM 1862 C CA . TYR A 1 234 ? -18.415 4.470 1.736 1.00 74.25 234 TYR A CA 1
ATOM 1863 C C . TYR A 1 234 ? -19.835 4.520 2.316 1.00 74.25 234 TYR A C 1
AT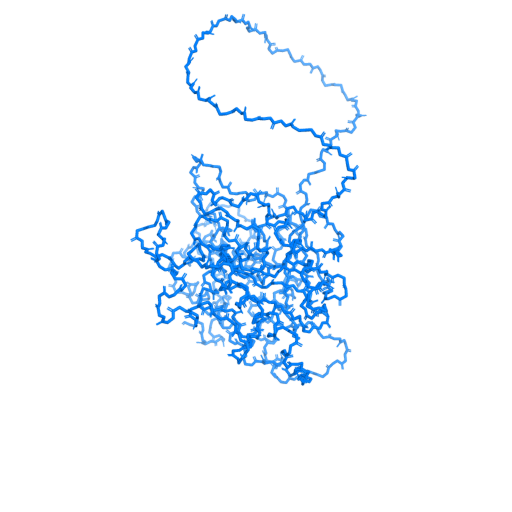OM 1865 O O . TYR A 1 234 ? -20.291 5.602 2.676 1.00 74.25 234 TYR A O 1
ATOM 1873 N N . GLU A 1 235 ? -20.531 3.386 2.416 1.00 73.25 235 GLU A N 1
ATOM 1874 C CA . GLU A 1 235 ? -21.855 3.325 3.045 1.00 73.25 235 GLU A CA 1
ATOM 1875 C C . GLU A 1 235 ? -21.738 3.185 4.568 1.00 73.25 235 GLU A C 1
ATOM 1877 O O . GLU A 1 235 ? -22.625 3.622 5.299 1.00 73.25 235 GLU A O 1
ATOM 1882 N N . ASN A 1 236 ? -20.632 2.610 5.053 1.00 79.19 236 ASN A N 1
ATOM 1883 C CA . ASN A 1 236 ? -20.399 2.338 6.468 1.00 79.19 236 ASN A CA 1
ATOM 1884 C C . ASN A 1 236 ? -19.064 2.948 6.917 1.00 79.19 236 ASN A C 1
ATOM 1886 O O . ASN A 1 236 ? -18.053 2.256 7.029 1.00 79.19 236 ASN A O 1
ATOM 1890 N N . PHE A 1 237 ? -19.069 4.256 7.194 1.00 86.62 237 PHE A N 1
ATOM 1891 C CA . PHE A 1 237 ? -17.938 4.959 7.803 1.00 86.62 237 PHE A CA 1
ATOM 1892 C C . PHE A 1 237 ? -18.395 5.917 8.908 1.00 86.62 237 PHE A C 1
ATOM 1894 O O . PHE A 1 237 ? -19.500 6.461 8.879 1.00 86.62 237 PHE A O 1
ATOM 1901 N N . VAL A 1 238 ? -17.509 6.166 9.873 1.00 90.06 238 VAL A N 1
ATOM 1902 C CA . VAL A 1 238 ? -17.719 7.145 10.946 1.00 90.06 238 VAL A CA 1
ATOM 1903 C C . VAL A 1 238 ? -16.804 8.338 10.715 1.00 90.06 238 VAL A C 1
ATOM 1905 O O . VAL A 1 238 ? -15.597 8.190 10.552 1.00 90.06 238 VAL A O 1
ATOM 1908 N N . SER A 1 239 ? -17.375 9.542 10.732 1.00 87.81 239 SER A N 1
ATOM 1909 C CA . SER A 1 239 ? -16.621 10.788 10.612 1.00 87.81 239 SER A CA 1
ATOM 1910 C C . SER A 1 239 ? -16.887 11.692 11.803 1.00 87.81 239 SER A C 1
ATOM 1912 O O . SER A 1 239 ? -18.031 12.065 12.060 1.00 87.81 239 SER A O 1
ATOM 1914 N N . VAL A 1 240 ? -15.828 12.117 12.496 1.00 87.06 240 VAL A N 1
ATOM 1915 C CA . VAL A 1 240 ? -15.921 13.080 13.608 1.00 87.06 240 VAL A CA 1
ATOM 1916 C C . VAL A 1 240 ? -16.541 14.413 13.168 1.00 87.06 240 VAL A C 1
ATOM 1918 O O . VAL A 1 240 ? -17.229 15.069 13.949 1.00 87.06 240 VAL A O 1
ATOM 1921 N N . PHE A 1 241 ? -16.387 14.785 11.891 1.00 84.00 241 PHE A N 1
ATOM 1922 C CA . PHE A 1 241 ? -16.979 15.997 11.322 1.00 84.00 241 PHE A CA 1
ATOM 1923 C C . PHE A 1 241 ? -18.513 15.944 11.288 1.00 84.00 241 PHE A C 1
ATOM 1925 O O . PHE A 1 241 ? -19.161 16.984 11.422 1.00 84.00 241 PHE A O 1
ATOM 1932 N N . ALA A 1 242 ? -19.108 14.749 11.203 1.00 82.19 242 ALA A N 1
ATOM 1933 C CA . ALA A 1 242 ? -20.560 14.574 11.280 1.00 82.19 242 ALA A CA 1
ATOM 1934 C C . ALA A 1 242 ? -21.124 14.923 12.672 1.00 82.19 242 ALA A C 1
ATOM 1936 O O . ALA A 1 242 ? -22.291 15.287 12.800 1.00 82.19 242 ALA A O 1
ATOM 1937 N N . TYR A 1 243 ? -20.282 14.893 13.709 1.00 80.44 243 TYR A N 1
ATOM 1938 C CA . TYR A 1 243 ? -20.632 15.262 15.083 1.00 80.44 243 TYR A CA 1
ATOM 1939 C C . TYR A 1 243 ? -20.312 16.740 15.391 1.00 80.44 243 TYR A C 1
ATOM 1941 O O . TYR A 1 243 ? -20.583 17.221 16.490 1.00 80.44 243 TYR A O 1
ATOM 1949 N N . GLY A 1 244 ? -19.750 17.483 14.425 1.00 63.38 244 GLY A N 1
ATOM 1950 C CA . GLY A 1 244 ? -19.260 18.856 14.593 1.00 63.38 244 GLY A CA 1
ATOM 1951 C C . GLY A 1 244 ? -20.217 19.977 14.163 1.00 63.38 244 GLY A C 1
ATOM 1952 O O . GLY A 1 244 ? -19.918 21.142 14.420 1.00 63.38 244 GLY A O 1
ATOM 1953 N N . GLN A 1 245 ? -21.366 19.666 13.549 1.00 55.16 245 GLN A N 1
ATOM 1954 C CA . GLN A 1 245 ? -22.262 20.622 12.861 1.00 55.16 245 GLN A CA 1
ATOM 1955 C C . GLN A 1 245 ? -22.828 21.778 13.722 1.00 55.16 245 GLN A C 1
ATOM 1957 O O . GLN A 1 245 ? -23.414 22.711 13.181 1.00 55.16 245 GLN A O 1
ATOM 1962 N N . LYS A 1 246 ? -22.638 21.771 15.047 1.00 55.78 246 LYS A N 1
ATOM 1963 C CA . LYS A 1 246 ? -23.048 22.862 15.956 1.00 55.78 246 LYS A CA 1
ATOM 1964 C C . LYS A 1 246 ? -21.910 23.447 16.804 1.00 55.78 246 LYS A C 1
ATOM 1966 O O . LYS A 1 246 ? -22.166 24.104 17.807 1.00 55.78 246 LYS A O 1
ATOM 1971 N N . GLY A 1 247 ? -20.647 23.176 16.462 1.00 61.41 247 GLY A N 1
ATOM 1972 C CA . GLY A 1 247 ? -19.498 23.582 17.288 1.00 61.41 247 GLY A CA 1
ATOM 1973 C C . GLY A 1 247 ? -19.413 22.857 18.642 1.00 61.41 247 GLY A C 1
ATOM 1974 O O . GLY A 1 247 ? -18.534 23.160 19.448 1.00 61.41 247 GLY A O 1
ATOM 1975 N N . GLU A 1 248 ? -20.294 21.878 18.874 1.00 71.56 248 GLU A N 1
ATOM 1976 C CA . GLU A 1 248 ? -20.426 21.121 20.123 1.00 71.56 248 GLU A CA 1
ATOM 1977 C C . GLU A 1 248 ? -19.170 20.310 20.445 1.00 71.56 248 GLU A C 1
ATOM 1979 O O . GLU A 1 248 ? -18.795 20.219 21.609 1.00 71.56 248 GLU A O 1
ATOM 1984 N N . LEU A 1 249 ? -18.498 19.763 19.427 1.00 82.25 249 LEU A N 1
ATOM 1985 C CA . LEU A 1 249 ? -17.270 18.979 19.597 1.00 82.25 249 LEU A CA 1
ATOM 1986 C C . LEU A 1 249 ? -16.015 19.863 19.730 1.00 82.25 249 LEU A C 1
ATOM 1988 O O . LEU A 1 249 ? -14.960 19.400 20.145 1.00 82.25 249 LEU A O 1
ATOM 1992 N N . GLY A 1 250 ? -16.118 21.148 19.369 1.00 84.12 250 GLY A N 1
ATOM 1993 C CA . GLY A 1 250 ? -15.018 22.103 19.493 1.00 84.12 250 GLY A CA 1
ATOM 1994 C C . GLY A 1 250 ? -13.775 21.781 18.658 1.00 84.12 250 GLY A C 1
ATOM 1995 O O . GLY A 1 250 ? -12.696 22.221 19.041 1.00 84.12 250 GLY A O 1
ATOM 1996 N N . LEU A 1 251 ? -13.920 21.070 17.529 1.00 85.44 251 LEU A N 1
ATOM 1997 C CA . LEU A 1 251 ? -12.789 20.601 16.711 1.00 85.44 251 LEU A CA 1
ATOM 1998 C C . LEU A 1 251 ? -11.772 21.703 16.384 1.00 85.44 251 LEU A C 1
ATOM 2000 O O . LEU A 1 251 ? -10.576 21.472 16.405 1.00 85.44 251 LEU A O 1
ATOM 2004 N N . TRP A 1 252 ? -12.240 22.922 16.133 1.00 83.94 252 TRP A N 1
ATOM 2005 C CA . TRP A 1 252 ? -11.400 24.040 15.695 1.00 83.94 252 TRP A CA 1
ATOM 2006 C C . TRP A 1 252 ? -10.996 24.997 16.827 1.00 83.94 252 TRP A C 1
ATOM 2008 O O . TRP A 1 252 ? -10.491 26.082 16.556 1.00 83.94 252 TRP A O 1
ATOM 2018 N N . LYS A 1 253 ? -11.272 24.656 18.095 1.00 79.62 253 LYS A N 1
ATOM 2019 C CA . LYS A 1 253 ? -10.975 25.537 19.243 1.00 79.62 253 LYS A CA 1
ATOM 2020 C C . LYS A 1 253 ? -9.493 25.567 19.608 1.00 79.62 253 LYS A C 1
ATOM 2022 O O . LYS A 1 253 ? -9.040 26.554 20.179 1.00 79.62 253 LYS A O 1
ATOM 2027 N N . TYR A 1 254 ? -8.769 24.492 19.311 1.00 72.00 254 TYR A N 1
ATOM 2028 C CA . TYR A 1 254 ? -7.346 24.370 19.593 1.00 72.00 254 TYR A CA 1
ATOM 2029 C C . TYR A 1 254 ? -6.575 24.366 18.279 1.00 72.00 254 TYR A C 1
ATOM 2031 O O . TYR A 1 254 ? -6.772 23.482 17.453 1.00 72.00 254 TYR A O 1
ATOM 2039 N N . ASP A 1 255 ? -5.692 25.345 18.111 1.00 63.09 255 ASP A N 1
ATOM 2040 C CA . ASP A 1 255 ? -4.710 25.379 17.032 1.00 63.09 255 ASP A CA 1
ATOM 2041 C C . ASP A 1 255 ? -3.340 25.020 17.619 1.00 63.09 255 ASP A C 1
ATOM 2043 O O . ASP A 1 255 ? -2.924 25.564 18.644 1.00 63.09 255 ASP A O 1
ATOM 2047 N N . VAL A 1 256 ? -2.665 24.053 17.010 1.00 62.00 256 VAL A N 1
ATOM 2048 C CA . VAL A 1 256 ? -1.323 23.599 17.402 1.00 62.00 256 VAL A CA 1
ATOM 2049 C C . VAL A 1 256 ? -0.352 24.112 16.371 1.00 62.00 256 VAL A C 1
ATOM 2051 O O . VAL A 1 256 ? -0.571 23.808 15.208 1.00 62.00 256 VAL A O 1
ATOM 2054 N N . MET A 1 257 ? 0.709 24.802 16.819 1.00 60.31 257 MET A N 1
ATOM 2055 C CA . MET A 1 257 ? 2.012 25.090 16.170 1.00 60.31 257 MET A CA 1
ATOM 2056 C C . MET A 1 257 ? 2.043 25.454 14.670 1.00 60.31 257 MET A C 1
ATOM 2058 O O . MET A 1 257 ? 3.114 25.673 14.105 1.00 60.31 257 MET A O 1
ATOM 2062 N N . SER A 1 258 ? 0.898 25.551 14.019 1.00 63.25 258 SER A N 1
ATOM 2063 C CA . SER A 1 258 ? 0.703 25.725 12.598 1.00 63.25 258 SER A CA 1
ATOM 2064 C C . SER A 1 258 ? 0.042 27.078 12.387 1.00 63.25 258 SER A C 1
ATOM 2066 O O . SER A 1 258 ? -0.693 27.568 13.239 1.00 63.25 258 SER A O 1
ATOM 2068 N N . GLY A 1 259 ? 0.311 27.718 11.253 1.00 68.44 259 GLY A N 1
ATOM 2069 C CA . GLY A 1 259 ? -0.349 28.980 10.914 1.00 68.44 259 GLY A CA 1
ATOM 2070 C C . GLY A 1 259 ? -1.804 28.807 10.465 1.00 68.44 259 GLY A C 1
ATOM 2071 O O . GLY A 1 259 ? -2.375 29.749 9.921 1.00 68.44 259 GLY A O 1
ATOM 2072 N N . THR A 1 260 ? -2.383 27.605 10.563 1.00 73.06 260 THR A N 1
ATOM 2073 C CA . THR A 1 260 ? -3.702 27.280 10.009 1.00 73.06 260 THR A CA 1
ATOM 2074 C C . THR A 1 260 ? -4.444 26.312 10.930 1.00 73.06 260 THR A C 1
ATOM 2076 O O . THR A 1 260 ? -4.003 25.169 11.039 1.00 73.06 260 THR A O 1
ATOM 2079 N N . PRO A 1 261 ? -5.605 26.703 11.492 1.00 76.81 261 PRO A N 1
ATOM 2080 C CA . PRO A 1 261 ? -6.360 25.868 12.420 1.00 76.81 261 PRO A CA 1
ATOM 2081 C C . PRO A 1 261 ? -6.572 24.445 11.900 1.00 76.81 261 PRO A C 1
ATOM 2083 O O . PRO A 1 261 ? -7.060 24.256 10.785 1.00 76.81 261 PRO A O 1
ATOM 2086 N N . GLN A 1 262 ? -6.229 23.454 12.724 1.00 79.88 262 GLN A N 1
ATOM 2087 C CA . GLN A 1 262 ? -6.432 22.029 12.448 1.00 79.88 262 GLN A CA 1
ATOM 2088 C C . GLN A 1 262 ? -7.550 21.464 13.336 1.00 79.88 262 GLN A C 1
ATOM 2090 O O . GLN A 1 262 ? -7.694 21.904 14.479 1.00 79.88 262 GLN A O 1
ATOM 2095 N N . PRO A 1 263 ? -8.342 20.488 12.861 1.00 84.31 263 PRO A N 1
ATOM 2096 C CA . PRO A 1 263 ? -9.388 19.883 13.675 1.00 84.31 263 PRO A CA 1
ATOM 2097 C C . PRO A 1 263 ? -8.774 18.955 14.741 1.00 84.31 263 PRO A C 1
ATOM 2099 O O . PRO A 1 263 ? -8.062 18.020 14.395 1.00 84.31 263 PRO A O 1
ATOM 2102 N N . ARG A 1 264 ? -9.073 19.197 16.025 1.00 85.31 264 ARG A N 1
ATOM 2103 C CA . ARG A 1 264 ? -8.589 18.468 17.215 1.00 85.31 264 ARG A CA 1
ATOM 2104 C C . ARG A 1 264 ? -9.720 17.815 17.998 1.00 85.31 264 ARG A C 1
ATOM 2106 O O . ARG A 1 264 ? -10.758 18.434 18.210 1.00 85.31 264 ARG A O 1
ATOM 2113 N N . LEU A 1 265 ? -9.491 16.634 18.569 1.00 86.81 265 LEU A N 1
ATOM 2114 C CA . LEU A 1 265 ? -10.441 16.010 19.504 1.00 86.81 265 LEU A CA 1
ATOM 2115 C C . LEU A 1 265 ? -10.268 16.468 20.959 1.00 86.81 265 LEU A C 1
ATOM 2117 O O . LEU A 1 265 ? -11.101 16.145 21.798 1.00 86.81 265 LEU A O 1
ATOM 2121 N N . ILE A 1 266 ? -9.266 17.301 21.243 1.00 84.06 266 ILE A N 1
ATOM 2122 C CA . ILE A 1 266 ? -8.966 17.844 22.579 1.00 84.06 266 ILE A CA 1
ATOM 2123 C C . ILE A 1 266 ? -10.188 18.456 23.288 1.00 84.06 266 ILE A C 1
ATOM 2125 O O . ILE A 1 266 ? -10.346 18.318 24.498 1.00 84.06 266 ILE A O 1
ATOM 2129 N N . SER A 1 267 ? -11.033 19.185 22.553 1.00 84.31 267 SER A N 1
ATOM 2130 C CA . SER A 1 267 ? -12.211 19.861 23.120 1.00 84.31 267 SER A CA 1
ATOM 2131 C C . SER A 1 267 ? -13.406 18.942 23.359 1.00 84.31 267 SER A C 1
ATOM 2133 O O . SER A 1 267 ? -14.386 19.384 23.965 1.00 84.31 267 SER A O 1
ATOM 2135 N N . ALA A 1 268 ? -13.374 17.717 22.837 1.00 87.62 268 ALA A N 1
ATOM 2136 C CA . ALA A 1 268 ? -14.499 16.805 22.917 1.00 87.62 268 ALA A CA 1
ATOM 2137 C C . ALA A 1 268 ? -14.654 16.289 24.352 1.00 87.62 268 ALA A C 1
ATOM 2139 O O . ALA A 1 268 ? -13.691 15.869 24.992 1.00 87.62 268 ALA A O 1
ATOM 2140 N N . SER A 1 269 ? -15.881 16.293 24.870 1.00 88.69 269 SER A N 1
ATOM 2141 C CA . SER A 1 269 ? -16.149 15.701 26.177 1.00 88.69 269 SER A CA 1
ATOM 2142 C C . SER A 1 269 ? -15.990 14.174 26.122 1.00 88.69 269 SER A C 1
ATOM 2144 O O . SER A 1 269 ? -16.272 13.561 25.086 1.00 88.69 269 SER A O 1
ATOM 2146 N N . PRO A 1 270 ? -15.670 13.510 27.249 1.00 89.19 270 PRO A N 1
ATOM 2147 C CA . PRO A 1 270 ? -15.630 12.046 27.308 1.00 89.19 270 PRO A CA 1
ATOM 2148 C C . PRO A 1 270 ? -16.940 11.388 26.849 1.00 89.19 270 PRO A C 1
ATOM 2150 O O . PRO A 1 270 ? -16.938 10.336 26.221 1.00 89.19 270 PRO A O 1
ATOM 2153 N N . THR A 1 271 ? -18.083 12.032 27.106 1.00 90.38 271 THR A N 1
ATOM 2154 C CA . THR A 1 271 ? -19.397 11.560 26.644 1.00 90.38 271 THR A CA 1
ATOM 2155 C C . THR A 1 271 ? -19.562 11.646 25.126 1.00 90.38 271 THR A C 1
ATOM 2157 O O . THR A 1 271 ? -20.180 10.762 24.534 1.00 90.38 271 THR A O 1
ATOM 2160 N N . GLN A 1 272 ? -19.010 12.680 24.484 1.00 90.75 272 GLN A N 1
ATOM 2161 C CA . GLN A 1 272 ? -19.007 12.815 23.028 1.00 90.75 272 GLN A CA 1
ATOM 2162 C C . GLN A 1 272 ? -18.061 11.798 22.383 1.00 90.75 272 GLN A C 1
ATOM 2164 O O . GLN A 1 272 ? -18.472 11.118 21.445 1.00 90.75 272 GLN A O 1
ATOM 2169 N N . LEU A 1 273 ? -16.841 11.651 22.912 1.00 91.56 273 LEU A N 1
ATOM 2170 C CA . LEU A 1 273 ? -15.870 10.659 22.438 1.00 91.56 273 LEU A CA 1
ATOM 2171 C C . LEU A 1 273 ? -16.434 9.242 22.544 1.00 91.56 273 LEU A C 1
ATOM 2173 O O . LEU A 1 273 ? -16.440 8.514 21.554 1.00 91.56 273 LEU A O 1
ATOM 2177 N N . LYS A 1 274 ? -17.030 8.896 23.692 1.00 92.88 274 LYS A N 1
ATOM 2178 C CA . LYS A 1 274 ? -17.695 7.605 23.878 1.00 92.88 274 LYS A CA 1
ATOM 2179 C C . LYS A 1 274 ? -18.775 7.362 22.824 1.00 92.88 274 LYS A C 1
ATOM 2181 O O . LYS A 1 274 ? -18.788 6.306 22.211 1.00 92.88 274 LYS A O 1
ATOM 2186 N N . LYS A 1 275 ? -19.640 8.347 22.555 1.00 92.44 275 LYS A N 1
ATOM 2187 C CA . LYS A 1 275 ? -20.692 8.223 21.530 1.00 92.44 275 LYS A CA 1
ATOM 2188 C C . LYS A 1 275 ? -20.119 7.921 20.139 1.00 92.44 275 LYS A C 1
ATOM 2190 O O . LYS A 1 275 ? -20.716 7.152 19.391 1.00 92.44 275 LYS A O 1
ATOM 2195 N N . ILE A 1 276 ? -18.997 8.543 19.779 1.00 93.31 276 ILE A N 1
ATOM 2196 C CA . ILE A 1 276 ? -18.340 8.316 18.486 1.00 93.31 276 ILE A CA 1
ATOM 2197 C C . ILE A 1 276 ? -17.672 6.931 18.470 1.00 93.31 276 ILE A C 1
ATOM 2199 O O . ILE A 1 276 ? -17.823 6.202 17.493 1.00 93.31 276 ILE A O 1
ATOM 2203 N N . ARG A 1 277 ? -16.998 6.524 19.553 1.00 94.12 277 ARG A N 1
ATOM 2204 C CA . ARG A 1 277 ? -16.378 5.192 19.671 1.00 94.12 277 ARG A CA 1
ATOM 2205 C C . ARG A 1 277 ? -17.413 4.067 19.624 1.00 94.12 277 ARG A C 1
ATOM 2207 O O . ARG A 1 277 ? -17.186 3.050 18.970 1.00 94.12 277 ARG A O 1
ATOM 2214 N N . ASP A 1 278 ? -18.555 4.260 20.278 1.00 94.56 278 ASP A N 1
ATOM 2215 C CA . ASP A 1 278 ? -19.674 3.319 20.243 1.00 94.56 278 ASP A CA 1
ATOM 2216 C C . ASP A 1 278 ? -20.190 3.167 18.801 1.00 94.56 278 ASP A C 1
ATOM 2218 O O . ASP A 1 278 ? -20.439 2.049 18.367 1.00 94.56 278 ASP A O 1
ATOM 2222 N N . ALA A 1 279 ? -20.248 4.254 18.018 1.00 93.56 279 ALA A N 1
ATOM 2223 C CA . ALA A 1 279 ? -20.604 4.189 16.598 1.00 93.56 279 ALA A CA 1
ATOM 2224 C C . ALA A 1 279 ? -19.560 3.445 15.744 1.00 93.56 279 ALA A C 1
ATOM 2226 O O . ALA A 1 279 ? -19.935 2.702 14.843 1.00 93.56 279 ALA A O 1
ATOM 2227 N N . VAL A 1 280 ? -18.259 3.596 16.031 1.00 94.88 280 VAL A N 1
ATOM 2228 C CA . VAL A 1 280 ? -17.201 2.803 15.369 1.00 94.88 280 VAL A CA 1
ATOM 2229 C C . VAL A 1 280 ? -17.365 1.317 15.690 1.00 94.88 280 VAL A C 1
ATOM 2231 O O . VAL A 1 280 ? -17.287 0.474 14.801 1.00 94.88 280 VAL A O 1
ATOM 2234 N N . THR A 1 281 ? -17.628 0.995 16.955 1.00 95.44 281 THR A N 1
ATOM 2235 C CA . THR A 1 281 ? -17.844 -0.386 17.404 1.00 95.44 281 THR A CA 1
ATOM 2236 C C . THR A 1 281 ? -19.087 -0.986 16.751 1.00 95.44 281 THR A C 1
ATOM 2238 O O . THR A 1 281 ? -19.028 -2.094 16.227 1.00 95.44 281 THR A O 1
ATOM 2241 N N . ASP A 1 282 ? -20.188 -0.236 16.712 1.00 93.31 282 ASP A N 1
ATOM 2242 C CA . ASP A 1 282 ? -21.434 -0.633 16.058 1.00 93.31 282 ASP A CA 1
ATOM 2243 C C . ASP A 1 282 ? -21.236 -0.896 14.558 1.00 93.31 282 ASP A C 1
ATOM 2245 O O . ASP A 1 282 ? -21.627 -1.950 14.060 1.00 93.31 282 ASP A O 1
ATOM 2249 N N . MET A 1 283 ? -20.532 0.006 13.864 1.00 91.50 283 MET A N 1
ATOM 2250 C CA . MET A 1 283 ? -20.163 -0.138 12.452 1.00 91.50 283 MET A CA 1
ATOM 2251 C C . MET A 1 283 ? -19.350 -1.414 12.192 1.00 91.50 283 MET A C 1
ATOM 2253 O O . MET A 1 283 ? -19.581 -2.095 11.196 1.00 91.50 283 MET A O 1
ATOM 2257 N N . ILE A 1 284 ? -18.408 -1.763 13.073 1.00 92.69 284 ILE A N 1
ATOM 2258 C CA . ILE A 1 284 ? -17.577 -2.968 12.924 1.00 92.69 284 ILE A CA 1
ATOM 2259 C C . ILE A 1 284 ? -18.386 -4.243 13.196 1.00 92.69 284 ILE A C 1
ATOM 2261 O O . ILE A 1 284 ? -18.261 -5.223 12.459 1.00 92.69 284 ILE A O 1
ATOM 2265 N N . LEU A 1 285 ? -19.207 -4.249 14.249 1.00 92.12 285 LEU A N 1
ATOM 2266 C CA . LEU A 1 285 ? -19.963 -5.432 14.665 1.00 92.12 285 LEU A CA 1
ATOM 2267 C C . LEU A 1 285 ? -21.131 -5.747 13.723 1.00 92.12 285 LEU A C 1
ATOM 2269 O O . LEU A 1 285 ? -21.383 -6.922 13.443 1.00 92.12 285 LEU A O 1
ATOM 2273 N N . HIS A 1 286 ? -21.806 -4.714 13.214 1.00 85.50 286 HIS A N 1
ATOM 2274 C CA . HIS A 1 286 ? -22.989 -4.827 12.356 1.00 85.50 286 HIS A CA 1
ATOM 2275 C C . HIS A 1 286 ? -22.712 -4.549 10.877 1.00 85.50 286 HIS A C 1
ATOM 2277 O O . HIS A 1 286 ? -23.629 -4.633 10.057 1.00 85.50 286 HIS A O 1
ATOM 2283 N N . GLY A 1 287 ? -21.464 -4.235 10.517 1.00 74.12 287 GLY A N 1
ATOM 2284 C CA . GLY A 1 287 ? -21.047 -4.089 9.130 1.00 74.12 287 GLY A CA 1
ATOM 2285 C C . GLY A 1 287 ? -21.435 -5.331 8.334 1.00 74.12 287 GLY A C 1
ATOM 2286 O O . GLY A 1 287 ? -21.146 -6.459 8.740 1.00 74.12 287 GLY A O 1
ATOM 2287 N N . ASN A 1 288 ? -22.135 -5.125 7.215 1.00 61.91 288 ASN A N 1
ATOM 2288 C CA . ASN A 1 288 ? -22.598 -6.227 6.383 1.00 61.91 288 ASN A CA 1
ATOM 2289 C C . ASN A 1 288 ? -21.391 -7.059 5.943 1.00 61.91 288 ASN A C 1
ATOM 2291 O O . ASN A 1 288 ? -20.552 -6.585 5.176 1.00 61.91 288 ASN A O 1
ATOM 2295 N N . GLU A 1 289 ? -21.349 -8.325 6.357 1.00 60.91 289 GLU A N 1
ATOM 2296 C CA . GLU A 1 289 ? -20.503 -9.341 5.740 1.00 60.91 289 GLU A CA 1
ATOM 2297 C C . GLU A 1 289 ? -21.077 -9.617 4.350 1.00 60.91 289 GLU A C 1
ATOM 2299 O O . GLU A 1 289 ? -21.721 -10.630 4.093 1.00 60.91 289 GLU A O 1
ATOM 2304 N N . LYS A 1 290 ? -20.898 -8.669 3.426 1.00 56.53 290 LYS A N 1
ATOM 2305 C CA . LYS A 1 290 ? -21.015 -8.964 2.006 1.00 56.53 290 LYS A CA 1
ATOM 2306 C C . LYS A 1 290 ? -19.833 -9.869 1.679 1.00 56.53 290 LYS A C 1
ATOM 2308 O O . LYS A 1 290 ? -18.818 -9.418 1.161 1.00 56.53 290 LYS A O 1
ATOM 2313 N N . GLU A 1 291 ? -19.969 -11.153 1.998 1.00 54.78 291 GLU A N 1
ATOM 2314 C CA . GLU A 1 291 ? -19.315 -12.200 1.232 1.00 54.78 291 GLU A CA 1
ATOM 2315 C C . GLU A 1 291 ? -19.781 -11.990 -0.204 1.00 54.78 291 GLU A C 1
ATOM 2317 O O . GLU A 1 291 ? -20.922 -12.296 -0.555 1.00 54.78 291 GLU A O 1
ATOM 2322 N N . LYS A 1 292 ? -18.958 -11.329 -1.016 1.00 49.53 292 LYS A N 1
ATOM 2323 C CA . LYS A 1 292 ? -19.327 -11.066 -2.396 1.00 49.53 292 LYS A CA 1
ATOM 2324 C C . LYS A 1 292 ? -18.242 -11.489 -3.357 1.00 49.53 292 LYS A C 1
ATOM 2326 O O . LYS A 1 292 ? -17.200 -10.855 -3.462 1.00 49.53 292 LYS A O 1
ATOM 2331 N N . GLU A 1 293 ? -18.671 -12.524 -4.073 1.00 46.56 293 GLU A N 1
ATOM 2332 C CA . GLU A 1 293 ? -18.395 -12.880 -5.455 1.00 46.56 293 GLU A CA 1
ATOM 2333 C C . GLU A 1 293 ? -16.975 -13.369 -5.732 1.00 46.56 293 GLU A C 1
ATOM 2335 O O . GLU A 1 293 ? -15.982 -12.736 -5.387 1.00 46.56 293 GLU A O 1
ATOM 2340 N N . GLU A 1 294 ? -16.911 -14.550 -6.361 1.00 46.59 294 GLU A N 1
ATOM 2341 C CA . GLU A 1 294 ? -15.705 -15.089 -6.980 1.00 46.59 294 GLU A CA 1
ATOM 2342 C C . GLU A 1 294 ? -14.974 -13.953 -7.690 1.00 46.59 294 GLU A C 1
ATOM 2344 O O . GLU A 1 294 ? -15.526 -13.306 -8.580 1.00 46.59 294 GLU A O 1
ATOM 2349 N N . GLU A 1 295 ? -13.757 -13.671 -7.232 1.00 55.28 295 GLU A N 1
ATOM 2350 C CA . GLU A 1 295 ? -12.994 -12.503 -7.642 1.00 55.28 295 GLU A CA 1
ATOM 2351 C C . GLU A 1 295 ? -12.689 -12.555 -9.139 1.00 55.28 295 GLU A C 1
ATOM 2353 O O . GLU A 1 295 ? -11.669 -13.087 -9.588 1.00 55.28 295 GLU A O 1
ATOM 2358 N N . THR A 1 296 ? -13.562 -11.958 -9.941 1.00 62.66 296 THR A N 1
ATOM 2359 C CA . THR A 1 296 ? -13.238 -11.621 -11.317 1.00 62.66 296 THR A CA 1
ATOM 2360 C C . THR A 1 296 ? -12.119 -10.590 -11.277 1.00 62.66 296 THR A C 1
ATOM 2362 O O . THR A 1 296 ? -12.282 -9.506 -10.719 1.00 62.66 296 THR A O 1
ATOM 2365 N N . ILE A 1 297 ? -10.961 -10.937 -11.839 1.00 72.62 297 ILE A N 1
ATOM 2366 C CA . ILE A 1 297 ? -9.817 -10.026 -11.923 1.00 72.62 297 ILE A CA 1
ATOM 2367 C C . ILE A 1 297 ? -10.232 -8.785 -12.724 1.00 72.62 297 ILE A C 1
ATOM 2369 O O . ILE A 1 297 ? -10.618 -8.898 -13.890 1.00 72.62 297 ILE A O 1
ATOM 2373 N N . ASP A 1 298 ? -10.113 -7.610 -12.107 1.00 77.50 298 ASP A N 1
ATOM 2374 C CA . ASP A 1 298 ? -10.382 -6.314 -12.733 1.00 77.50 298 ASP A CA 1
ATOM 2375 C C . ASP A 1 298 ? -9.231 -5.916 -13.674 1.00 77.50 298 ASP A C 1
ATOM 2377 O O . ASP A 1 298 ? -8.300 -5.186 -13.325 1.00 77.50 298 ASP A O 1
ATOM 2381 N N . TRP A 1 299 ? -9.257 -6.486 -14.880 1.00 83.12 299 TRP A N 1
ATOM 2382 C CA . TRP A 1 299 ? -8.245 -6.251 -15.907 1.00 83.12 299 TRP A CA 1
ATOM 2383 C C . TRP A 1 299 ? -8.141 -4.795 -16.386 1.00 83.12 299 TRP A C 1
ATOM 2385 O O . TRP A 1 299 ? -7.003 -4.364 -16.580 1.00 83.12 299 TRP A O 1
ATOM 2395 N N . PRO A 1 300 ? -9.238 -4.027 -16.568 1.00 81.69 300 PRO A N 1
ATOM 2396 C CA . PRO A 1 300 ? -9.152 -2.595 -16.869 1.00 81.69 300 PRO A CA 1
ATOM 2397 C C . PRO A 1 300 ? -8.270 -1.838 -15.874 1.00 81.69 300 PRO A C 1
ATOM 2399 O O . PRO A 1 300 ? -7.312 -1.181 -16.271 1.00 81.69 300 PRO A O 1
ATOM 2402 N N . THR A 1 301 ? -8.501 -2.047 -14.579 1.00 81.56 301 THR A N 1
ATOM 2403 C CA . THR A 1 301 ? -7.709 -1.415 -13.521 1.00 81.56 301 THR A CA 1
ATOM 2404 C C . THR A 1 301 ? -6.231 -1.832 -13.561 1.00 81.56 301 THR A C 1
ATOM 2406 O O . THR A 1 301 ? -5.342 -1.026 -13.289 1.00 81.56 301 THR A O 1
ATOM 2409 N N . ILE A 1 302 ? -5.921 -3.083 -13.922 1.00 83.19 302 ILE A N 1
ATOM 2410 C CA . ILE A 1 302 ? -4.526 -3.524 -14.108 1.00 83.19 302 ILE A CA 1
ATOM 2411 C C . ILE A 1 302 ? -3.882 -2.833 -15.319 1.00 83.19 302 ILE A C 1
ATOM 2413 O O . ILE A 1 302 ? -2.717 -2.445 -15.239 1.00 83.19 302 ILE A O 1
ATOM 2417 N N . ALA A 1 303 ? -4.610 -2.659 -16.423 1.00 86.88 303 ALA A N 1
ATOM 2418 C CA . ALA A 1 303 ? -4.097 -1.960 -17.600 1.00 86.88 303 ALA A CA 1
ATOM 2419 C C . ALA A 1 303 ? -3.766 -0.492 -17.284 1.00 86.88 303 ALA A C 1
ATOM 2421 O O . ALA A 1 303 ? -2.669 -0.033 -17.611 1.00 86.88 303 ALA A O 1
ATOM 2422 N N . ASP A 1 304 ? -4.651 0.202 -16.562 1.00 85.06 304 ASP A N 1
ATOM 2423 C CA . ASP A 1 304 ? -4.429 1.586 -16.131 1.00 85.06 304 ASP A CA 1
ATOM 2424 C C . ASP A 1 304 ? -3.170 1.724 -15.265 1.00 85.06 304 ASP A C 1
ATOM 2426 O O . ASP A 1 304 ? -2.422 2.690 -15.412 1.00 85.06 304 ASP A O 1
ATOM 2430 N N . LYS A 1 305 ? -2.865 0.730 -14.417 1.00 80.38 305 LYS A N 1
ATOM 2431 C CA . LYS A 1 305 ? -1.614 0.708 -13.637 1.00 80.38 305 LYS A CA 1
ATOM 2432 C C . LYS A 1 305 ? -0.372 0.636 -14.512 1.00 80.38 305 LYS A C 1
ATOM 2434 O O . LYS A 1 305 ? 0.591 1.345 -14.242 1.00 80.38 305 LYS A O 1
ATOM 2439 N N . VAL A 1 306 ? -0.377 -0.218 -15.536 1.00 88.88 306 VAL A N 1
ATOM 2440 C CA . VAL A 1 306 ? 0.766 -0.353 -16.452 1.00 88.88 306 VAL A CA 1
ATOM 2441 C C . VAL A 1 306 ? 1.010 0.974 -17.171 1.00 88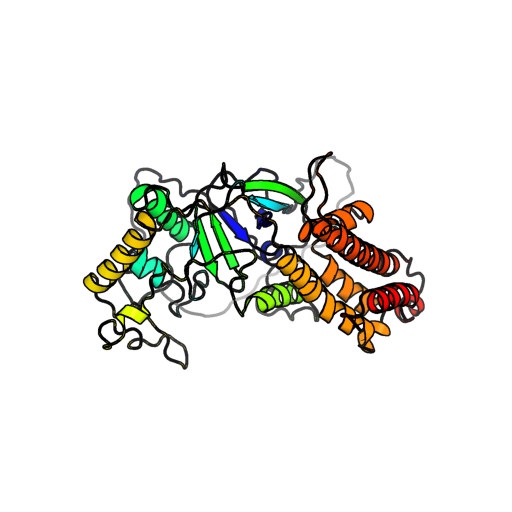.88 306 VAL A C 1
ATOM 2443 O O . VAL A 1 306 ? 2.146 1.443 -17.230 1.00 88.88 306 VAL A O 1
ATOM 2446 N N . VAL A 1 307 ? -0.056 1.618 -17.656 1.00 89.88 307 VAL A N 1
ATOM 2447 C CA . VAL A 1 307 ? 0.036 2.932 -18.306 1.00 89.88 307 VAL A CA 1
ATOM 2448 C C . VAL A 1 307 ? 0.529 3.988 -17.316 1.00 89.88 307 VAL A C 1
ATOM 2450 O O . VAL A 1 307 ? 1.504 4.675 -17.607 1.00 89.88 307 VAL A O 1
ATOM 2453 N N . LYS A 1 308 ? -0.071 4.086 -16.123 1.00 83.56 308 LYS A N 1
ATOM 2454 C CA . LYS A 1 308 ? 0.327 5.056 -15.089 1.00 83.56 308 LYS A CA 1
ATOM 2455 C C . LYS A 1 308 ? 1.800 4.902 -14.693 1.00 83.56 308 LYS A C 1
ATOM 2457 O O . LYS A 1 308 ? 2.492 5.908 -14.565 1.00 83.56 308 LYS A O 1
ATOM 2462 N N . GLN A 1 309 ? 2.285 3.666 -14.549 1.00 84.12 309 GLN A N 1
ATOM 2463 C CA . GLN A 1 309 ? 3.669 3.393 -14.158 1.00 84.12 309 GLN A CA 1
ATOM 2464 C C . GLN A 1 309 ? 4.673 3.806 -15.242 1.00 84.12 309 GLN A C 1
ATOM 2466 O O . GLN A 1 309 ? 5.709 4.397 -14.925 1.00 84.12 309 GLN A O 1
ATOM 2471 N N . TYR A 1 310 ? 4.393 3.487 -16.511 1.00 90.94 310 TYR A N 1
ATOM 2472 C CA . TYR A 1 310 ? 5.401 3.566 -17.571 1.00 90.94 310 TYR A CA 1
ATOM 2473 C C . TYR A 1 310 ? 5.218 4.721 -18.561 1.00 90.94 310 TYR A C 1
ATOM 2475 O O . TYR A 1 310 ? 6.210 5.122 -19.160 1.00 90.94 310 TYR A O 1
ATOM 2483 N N . ALA A 1 311 ? 4.021 5.295 -18.733 1.00 90.56 311 ALA A N 1
ATOM 2484 C CA . ALA A 1 311 ? 3.761 6.289 -19.786 1.00 90.56 311 ALA A CA 1
ATOM 2485 C C . ALA A 1 311 ? 4.635 7.530 -19.630 1.00 90.56 311 ALA A C 1
ATOM 2487 O O . ALA A 1 311 ? 5.420 7.854 -20.517 1.00 90.56 311 ALA A O 1
ATOM 2488 N N . THR A 1 312 ? 4.566 8.176 -18.466 1.00 88.38 312 THR A N 1
ATOM 2489 C CA . THR A 1 312 ? 5.349 9.383 -18.180 1.00 88.38 312 THR A CA 1
ATOM 2490 C C . THR A 1 312 ? 6.849 9.102 -18.201 1.00 88.38 312 THR A C 1
ATOM 2492 O O . THR A 1 312 ? 7.623 9.918 -18.696 1.00 88.38 312 THR A O 1
ATOM 2495 N N . ALA A 1 313 ? 7.269 7.943 -17.687 1.00 89.31 313 ALA A N 1
ATOM 2496 C CA . ALA A 1 313 ? 8.681 7.580 -17.627 1.00 89.31 313 ALA A CA 1
ATOM 2497 C C . ALA A 1 313 ? 9.274 7.354 -19.025 1.00 89.31 313 ALA A C 1
ATOM 2499 O O . ALA A 1 313 ? 10.341 7.877 -19.343 1.00 89.31 313 ALA A O 1
ATOM 2500 N N . LEU A 1 314 ? 8.561 6.615 -19.876 1.00 94.12 314 LEU A N 1
ATOM 2501 C CA . LEU A 1 314 ? 8.965 6.366 -21.256 1.00 94.12 314 LEU A CA 1
ATOM 2502 C C . LEU A 1 314 ? 8.925 7.648 -22.091 1.00 94.12 314 LEU A C 1
ATOM 2504 O O . LEU A 1 314 ? 9.885 7.914 -22.808 1.00 94.12 314 LEU A O 1
ATOM 2508 N N . HIS A 1 315 ? 7.887 8.475 -21.937 1.00 91.88 315 HIS A N 1
ATOM 2509 C CA . HIS A 1 315 ? 7.794 9.771 -22.610 1.00 91.88 315 HIS A CA 1
ATOM 2510 C C . HIS A 1 315 ? 8.963 10.691 -22.232 1.00 91.88 315 HIS A C 1
ATOM 2512 O O . HIS A 1 315 ? 9.582 11.302 -23.102 1.00 91.88 315 HIS A O 1
ATOM 2518 N N . TYR A 1 316 ? 9.331 10.748 -20.948 1.00 90.88 316 TYR A N 1
ATOM 2519 C CA . TYR A 1 316 ? 10.485 11.523 -20.488 1.00 90.88 316 TYR A CA 1
ATOM 2520 C C . TYR A 1 316 ? 11.794 11.044 -21.131 1.00 90.88 316 TYR A C 1
ATOM 2522 O O . TYR A 1 316 ? 12.543 11.849 -21.680 1.00 90.88 316 TYR A O 1
ATOM 2530 N N . VAL A 1 317 ? 12.051 9.731 -21.147 1.00 92.38 317 VAL A N 1
ATOM 2531 C CA . VAL A 1 317 ? 13.245 9.171 -21.808 1.00 92.38 317 VAL A CA 1
ATOM 2532 C C . VAL A 1 317 ? 13.213 9.381 -23.331 1.00 92.38 317 VAL A C 1
ATOM 2534 O O . VAL A 1 317 ? 14.260 9.531 -23.969 1.00 92.38 317 VAL A O 1
ATOM 2537 N N . HIS A 1 318 ? 12.024 9.410 -23.932 1.00 92.38 318 HIS A N 1
ATOM 2538 C CA . HIS A 1 318 ? 11.852 9.627 -25.363 1.00 92.38 318 HIS A CA 1
ATOM 2539 C C . HIS A 1 318 ? 12.108 11.080 -25.787 1.00 92.38 318 HIS A C 1
ATOM 2541 O O . HIS A 1 318 ? 12.677 11.316 -26.853 1.00 92.38 318 HIS A O 1
ATOM 2547 N N . THR A 1 319 ? 11.741 12.054 -24.952 1.00 91.94 319 THR A N 1
ATOM 2548 C CA . THR A 1 319 ? 11.688 13.471 -25.347 1.00 91.94 319 THR A CA 1
ATOM 2549 C C . THR A 1 319 ? 12.785 14.344 -24.745 1.00 91.94 319 THR A C 1
ATOM 2551 O O . THR A 1 319 ? 13.208 15.311 -25.382 1.00 91.94 319 THR A O 1
ATOM 2554 N N . ASP A 1 320 ? 13.290 14.025 -23.552 1.00 92.94 320 ASP A N 1
ATOM 2555 C CA . ASP A 1 320 ? 14.225 14.903 -22.854 1.00 92.94 320 ASP A CA 1
ATOM 2556 C C . ASP A 1 320 ? 15.652 14.820 -23.435 1.00 92.94 320 ASP A C 1
ATOM 2558 O O . ASP A 1 320 ? 16.287 13.766 -23.511 1.00 92.94 320 ASP A O 1
ATOM 2562 N N . ALA A 1 321 ? 16.201 15.960 -23.857 1.00 90.81 321 ALA A N 1
ATOM 2563 C CA . ALA A 1 321 ? 17.522 16.001 -24.485 1.00 90.81 321 ALA A CA 1
ATOM 2564 C C . ALA A 1 321 ? 18.670 15.716 -23.497 1.00 90.81 321 ALA A C 1
ATOM 2566 O O . ALA A 1 321 ? 19.726 15.209 -23.892 1.00 90.81 321 ALA A O 1
ATOM 2567 N N . SER A 1 322 ? 18.489 16.033 -22.212 1.00 87.00 322 SER A N 1
ATOM 2568 C CA . SER A 1 322 ? 19.530 15.895 -21.190 1.00 87.00 322 SER A CA 1
ATOM 2569 C C . SER A 1 322 ? 19.759 14.433 -20.801 1.00 87.00 322 SER A C 1
ATOM 2571 O O . SER A 1 322 ? 20.905 14.014 -20.608 1.00 87.00 322 SER A O 1
ATOM 2573 N N . ILE A 1 323 ? 18.690 13.631 -20.755 1.00 89.00 323 ILE A N 1
ATOM 2574 C CA . ILE A 1 323 ? 18.789 12.195 -20.487 1.00 89.00 323 ILE A CA 1
ATOM 2575 C C . ILE A 1 323 ? 19.285 11.433 -21.718 1.00 89.00 323 ILE A C 1
ATOM 2577 O O . ILE A 1 323 ? 20.155 10.571 -21.605 1.00 89.00 323 ILE A O 1
ATOM 2581 N N . ARG A 1 324 ? 18.818 11.808 -22.916 1.00 90.62 324 ARG A N 1
ATOM 2582 C CA . ARG A 1 324 ? 19.185 11.146 -24.180 1.00 90.62 324 ARG A CA 1
ATOM 2583 C C . ARG A 1 324 ? 20.630 11.398 -24.608 1.00 90.62 324 ARG A C 1
ATOM 2585 O O . ARG A 1 324 ? 21.202 10.597 -25.340 1.00 90.62 324 ARG A O 1
ATOM 2592 N N . SER A 1 325 ? 21.248 12.485 -24.154 1.00 87.19 325 SER A N 1
ATOM 2593 C CA . SER A 1 325 ? 22.652 12.798 -24.461 1.00 87.19 325 SER A CA 1
ATOM 2594 C C . SER A 1 325 ? 23.658 12.156 -23.499 1.00 87.19 325 SER A C 1
ATOM 2596 O O . SER A 1 325 ? 24.847 12.116 -23.809 1.00 87.19 325 SER A O 1
ATOM 2598 N N . SER A 1 326 ? 23.214 11.624 -22.355 1.00 86.69 326 SER A N 1
ATOM 2599 C CA . SER A 1 326 ? 24.097 11.163 -21.280 1.00 86.69 326 SER A CA 1
ATOM 2600 C C . SER A 1 326 ? 23.848 9.701 -20.928 1.00 86.69 326 SER A C 1
ATOM 2602 O O . SER A 1 326 ? 22.844 9.353 -20.304 1.00 86.69 326 SER A O 1
ATOM 2604 N N . LYS A 1 327 ? 24.826 8.836 -21.238 1.00 86.25 327 LYS A N 1
ATOM 2605 C CA . LYS A 1 327 ? 24.814 7.420 -20.830 1.00 86.25 327 LYS A CA 1
ATOM 2606 C C . LYS A 1 327 ? 24.605 7.278 -19.319 1.00 86.25 327 LYS A C 1
ATOM 2608 O O . LYS A 1 327 ? 23.817 6.444 -18.881 1.00 86.25 327 LYS A O 1
ATOM 2613 N N . LYS A 1 328 ? 25.292 8.110 -18.527 1.00 84.00 328 LYS A N 1
ATOM 2614 C CA . LYS A 1 328 ? 25.204 8.101 -17.061 1.00 84.00 328 LYS A CA 1
ATOM 2615 C C . LYS A 1 328 ? 23.801 8.466 -16.577 1.00 84.00 328 LYS A C 1
ATOM 2617 O O . LYS A 1 328 ? 23.285 7.772 -15.710 1.00 84.00 328 LYS A O 1
ATOM 2622 N N . HIS A 1 329 ? 23.190 9.524 -17.117 1.00 84.44 329 HIS A N 1
ATOM 2623 C CA . HIS A 1 329 ? 21.849 9.946 -16.694 1.00 84.44 329 HIS A CA 1
ATOM 2624 C C . HIS A 1 329 ? 20.782 8.930 -17.095 1.00 84.44 329 HIS A C 1
ATOM 2626 O O . HIS A 1 329 ? 19.911 8.628 -16.287 1.00 84.44 329 HIS A O 1
ATOM 2632 N N . LEU A 1 330 ? 20.881 8.347 -18.294 1.00 89.50 330 LEU A N 1
ATOM 2633 C CA . LEU A 1 330 ? 19.949 7.305 -18.712 1.00 89.50 330 LEU A CA 1
ATOM 2634 C C . LEU A 1 330 ? 20.077 6.043 -17.850 1.00 89.50 330 LEU A C 1
ATOM 2636 O O . LEU A 1 330 ? 19.068 5.524 -17.382 1.00 89.50 330 LEU A O 1
ATOM 2640 N N . ALA A 1 331 ? 21.304 5.575 -17.595 1.00 88.19 331 ALA A N 1
ATOM 2641 C CA . ALA A 1 331 ? 21.542 4.421 -16.727 1.00 88.19 331 ALA A CA 1
ATOM 2642 C C . ALA A 1 331 ? 21.008 4.682 -15.317 1.00 88.19 331 ALA A C 1
ATOM 2644 O O . ALA A 1 331 ? 20.317 3.855 -14.743 1.00 88.19 331 ALA A O 1
ATOM 2645 N N . SER A 1 332 ? 21.283 5.872 -14.791 1.00 84.00 332 SER A N 1
ATOM 2646 C CA . SER A 1 332 ? 20.790 6.337 -13.503 1.00 84.00 332 SER A CA 1
ATOM 2647 C C . SER A 1 332 ? 19.255 6.292 -13.446 1.00 84.00 332 SER A C 1
ATOM 2649 O O . SER A 1 332 ? 18.695 5.637 -12.574 1.00 84.00 332 SER A O 1
ATOM 2651 N N . TYR A 1 333 ? 18.565 6.885 -14.418 1.00 87.38 333 TYR A N 1
ATOM 2652 C CA . TYR A 1 333 ? 17.103 6.913 -14.457 1.00 87.38 333 TYR A CA 1
ATOM 2653 C C . TYR A 1 333 ? 16.461 5.528 -14.628 1.00 87.38 333 TYR A C 1
ATOM 2655 O O . TYR A 1 333 ? 15.496 5.209 -13.940 1.00 87.38 333 TYR A O 1
ATOM 2663 N N . LEU A 1 334 ? 16.993 4.680 -15.514 1.00 90.06 334 LEU A N 1
ATOM 2664 C CA . LEU A 1 334 ? 16.502 3.304 -15.655 1.00 90.06 334 LEU A CA 1
ATOM 2665 C C . LEU A 1 334 ? 16.789 2.469 -14.403 1.00 90.06 334 LEU A C 1
ATOM 2667 O O . LEU A 1 334 ? 15.971 1.631 -14.041 1.00 90.06 334 LEU A O 1
ATOM 2671 N N . GLY A 1 335 ? 17.900 2.745 -13.716 1.00 85.69 335 GLY A N 1
ATOM 2672 C CA . GLY A 1 335 ? 18.225 2.156 -12.423 1.00 85.69 335 GLY A CA 1
ATOM 2673 C C . GLY A 1 335 ? 17.152 2.438 -11.373 1.00 85.69 335 GLY A C 1
ATOM 2674 O O . GLY A 1 335 ? 16.718 1.496 -10.728 1.00 85.69 335 GLY A O 1
ATOM 2675 N N . VAL A 1 336 ? 16.659 3.684 -11.270 1.00 79.44 336 VAL A N 1
ATOM 2676 C CA . VAL A 1 336 ? 15.485 4.049 -10.435 1.00 79.44 336 VAL A CA 1
ATOM 2677 C C . VAL A 1 336 ? 14.292 3.169 -10.797 1.00 79.44 336 VAL A C 1
ATOM 2679 O O . VAL A 1 336 ? 13.666 2.551 -9.944 1.00 79.44 336 VAL A O 1
ATOM 2682 N N . LEU A 1 337 ? 13.949 3.157 -12.088 1.00 84.94 337 LEU A N 1
ATOM 2683 C CA . LEU A 1 337 ? 12.703 2.584 -12.587 1.00 84.94 337 LEU A CA 1
ATOM 2684 C C . LEU A 1 337 ? 12.657 1.059 -12.417 1.00 84.94 337 LEU A C 1
ATOM 2686 O O . LEU A 1 337 ? 11.575 0.483 -12.323 1.00 84.94 337 LEU A O 1
ATOM 2690 N N . LEU A 1 338 ? 13.827 0.419 -12.406 1.00 87.50 338 LEU A N 1
ATOM 2691 C CA . LEU A 1 338 ? 14.004 -1.028 -12.316 1.00 87.50 338 LEU A CA 1
ATOM 2692 C C . LEU A 1 338 ? 14.509 -1.500 -10.948 1.00 87.50 338 LEU A C 1
ATOM 2694 O O . LEU A 1 338 ? 14.619 -2.710 -10.745 1.00 87.50 338 LEU A O 1
ATOM 2698 N N . GLU A 1 339 ? 14.790 -0.580 -10.021 1.00 80.25 339 GLU A N 1
ATOM 2699 C CA . GLU A 1 339 ? 15.288 -0.861 -8.668 1.00 80.25 339 GLU A CA 1
ATOM 2700 C C . GLU A 1 339 ? 14.502 -1.975 -7.951 1.00 80.25 339 GLU A C 1
ATOM 2702 O O . GLU A 1 339 ? 15.146 -2.852 -7.377 1.00 80.25 339 GLU A O 1
ATOM 2707 N N . PRO A 1 340 ? 13.155 -2.053 -8.037 1.00 77.44 340 PRO A N 1
ATOM 2708 C CA . PRO A 1 340 ? 12.400 -3.112 -7.364 1.00 77.44 340 PRO A CA 1
ATOM 2709 C C . PRO A 1 340 ? 12.586 -4.521 -7.942 1.00 77.44 340 PRO A C 1
ATOM 2711 O O . PRO A 1 340 ? 12.121 -5.486 -7.342 1.00 77.44 340 PRO A O 1
ATOM 2714 N N . PHE A 1 341 ? 13.176 -4.661 -9.133 1.00 82.38 341 PHE A N 1
ATOM 2715 C CA . PHE A 1 341 ? 13.260 -5.942 -9.850 1.00 82.38 341 PHE A CA 1
ATOM 2716 C C . PHE A 1 341 ? 14.700 -6.397 -10.069 1.00 82.38 341 PHE A C 1
ATOM 2718 O O . PHE A 1 341 ? 14.959 -7.603 -10.127 1.00 82.38 341 PHE A O 1
ATOM 2725 N N . VAL A 1 342 ? 15.619 -5.437 -10.192 1.00 81.19 342 VAL A N 1
ATOM 2726 C CA . VAL A 1 342 ? 17.030 -5.655 -10.498 1.00 81.19 342 VAL A CA 1
ATOM 2727 C C . VAL A 1 342 ? 17.848 -5.654 -9.215 1.00 81.19 342 VAL A C 1
ATOM 2729 O O . VAL A 1 342 ? 18.034 -4.618 -8.584 1.00 81.19 342 VAL A O 1
ATOM 2732 N N . ILE A 1 343 ? 18.399 -6.818 -8.868 1.00 72.31 343 ILE A N 1
ATOM 2733 C CA . ILE A 1 343 ? 19.295 -6.974 -7.719 1.00 72.31 343 ILE A CA 1
ATOM 2734 C C . ILE A 1 343 ? 20.739 -6.880 -8.231 1.00 72.31 343 ILE A C 1
ATOM 2736 O O . ILE A 1 343 ? 21.203 -7.806 -8.901 1.00 72.31 343 ILE A O 1
ATOM 2740 N N . PRO A 1 344 ? 21.494 -5.804 -7.926 1.00 69.25 344 PRO A N 1
ATOM 2741 C CA . PRO A 1 344 ? 22.806 -5.571 -8.535 1.00 69.25 344 PRO A CA 1
ATOM 2742 C C . PRO A 1 344 ? 23.829 -6.689 -8.296 1.00 69.25 344 PRO A C 1
ATOM 2744 O O . PRO A 1 344 ? 24.686 -6.931 -9.141 1.00 69.25 344 PRO A O 1
ATOM 2747 N N . SER A 1 345 ? 23.741 -7.376 -7.156 1.00 67.62 345 SER A N 1
ATOM 2748 C CA . SER A 1 345 ? 24.651 -8.456 -6.760 1.00 67.62 345 SER A CA 1
ATOM 2749 C C . SER A 1 345 ? 24.331 -9.812 -7.401 1.00 67.62 345 SER A C 1
ATOM 2751 O O . SER A 1 345 ? 25.171 -10.709 -7.356 1.00 67.62 345 SER A O 1
ATOM 2753 N N . GLN A 1 346 ? 23.157 -9.971 -8.019 1.00 75.06 346 GLN A N 1
ATOM 2754 C CA . GLN A 1 346 ? 22.704 -11.225 -8.622 1.00 75.06 346 GLN A CA 1
ATOM 2755 C C . GLN A 1 346 ? 21.882 -10.940 -9.886 1.00 75.06 346 GLN A C 1
ATOM 2757 O O . GLN A 1 346 ? 20.670 -11.158 -9.922 1.00 75.06 346 GLN A O 1
ATOM 2762 N N . ARG A 1 347 ? 22.558 -10.418 -10.916 1.00 82.38 347 ARG A N 1
ATOM 2763 C CA . ARG A 1 347 ? 21.924 -10.061 -12.188 1.00 82.38 347 ARG A CA 1
ATOM 2764 C C . ARG A 1 347 ? 21.524 -11.308 -12.974 1.00 82.38 347 ARG A C 1
ATOM 2766 O O . ARG A 1 347 ? 22.377 -12.121 -13.327 1.00 82.38 347 ARG A O 1
ATOM 2773 N N . ASP A 1 348 ? 20.236 -11.421 -13.269 1.00 87.19 348 ASP A N 1
ATOM 2774 C CA . ASP A 1 348 ? 19.661 -12.439 -14.151 1.00 87.19 348 ASP A CA 1
ATOM 2775 C C . ASP A 1 348 ? 18.467 -11.819 -14.876 1.00 87.19 348 ASP A C 1
ATOM 2777 O O . ASP A 1 348 ? 17.393 -11.641 -14.299 1.00 87.19 348 ASP A O 1
ATOM 2781 N N . THR A 1 349 ? 18.655 -11.472 -16.148 1.00 87.25 349 THR A N 1
ATOM 2782 C CA . THR A 1 349 ? 17.663 -10.717 -16.920 1.00 87.25 349 THR A CA 1
ATOM 2783 C C . THR A 1 349 ? 16.342 -11.467 -17.089 1.00 87.25 349 THR A C 1
ATOM 2785 O O . THR A 1 349 ? 15.298 -10.826 -17.224 1.00 87.25 349 THR A O 1
ATOM 2788 N N . ILE A 1 350 ? 16.352 -12.804 -17.041 1.00 87.81 350 ILE A N 1
ATOM 2789 C CA . ILE A 1 350 ? 15.140 -13.622 -17.134 1.00 87.81 350 ILE A CA 1
ATOM 2790 C C . ILE A 1 350 ? 14.343 -13.477 -15.839 1.00 87.81 350 ILE A C 1
ATOM 2792 O O . ILE A 1 350 ? 13.177 -13.083 -15.878 1.00 87.81 350 ILE A O 1
ATOM 2796 N N . LEU A 1 351 ? 14.982 -13.714 -14.691 1.00 86.56 351 LEU A N 1
ATOM 2797 C CA . LEU A 1 351 ? 14.322 -13.614 -13.385 1.00 86.56 351 LEU A CA 1
ATOM 2798 C C . LEU A 1 351 ? 13.893 -12.176 -13.061 1.00 86.56 351 LEU A C 1
ATOM 2800 O O . LEU A 1 351 ? 12.808 -11.963 -12.523 1.00 86.56 351 LEU A O 1
ATOM 2804 N N . GLU A 1 352 ? 14.706 -11.182 -13.416 1.00 89.81 352 GLU A N 1
ATOM 2805 C CA . GLU A 1 352 ? 14.369 -9.758 -13.290 1.00 89.81 352 GLU A CA 1
ATOM 2806 C C . GLU A 1 352 ? 13.115 -9.415 -14.111 1.00 89.81 352 GLU A C 1
ATOM 2808 O O . GLU A 1 352 ? 12.202 -8.744 -13.619 1.00 89.81 352 GLU A O 1
ATOM 2813 N N . THR A 1 353 ? 13.025 -9.934 -15.343 1.00 90.44 353 THR A N 1
ATOM 2814 C CA . THR A 1 353 ? 11.858 -9.736 -16.215 1.00 90.44 353 THR A CA 1
ATOM 2815 C C . THR A 1 353 ? 10.616 -10.388 -15.619 1.00 90.44 353 THR A C 1
ATOM 2817 O O . THR A 1 353 ? 9.555 -9.765 -15.571 1.00 90.44 353 THR A O 1
ATOM 2820 N N . GLU A 1 354 ? 10.734 -11.614 -15.109 1.00 87.94 354 GLU A N 1
ATOM 2821 C CA . GLU A 1 354 ? 9.627 -12.310 -14.452 1.00 87.94 354 GLU A CA 1
ATOM 2822 C C . GLU A 1 354 ? 9.126 -11.561 -13.211 1.00 87.94 354 GLU A C 1
ATOM 2824 O O . GLU A 1 354 ? 7.913 -11.417 -13.038 1.00 87.94 354 GLU A O 1
ATOM 2829 N N . ARG A 1 355 ? 10.027 -11.022 -12.377 1.00 85.38 355 ARG A N 1
ATOM 2830 C CA . ARG A 1 355 ? 9.665 -10.208 -11.201 1.00 85.38 355 ARG A CA 1
ATOM 2831 C C . ARG A 1 355 ? 8.909 -8.941 -11.594 1.00 85.38 355 ARG A C 1
ATOM 2833 O O . ARG A 1 355 ? 7.862 -8.660 -11.004 1.00 85.38 355 ARG A O 1
ATOM 2840 N N . CYS A 1 356 ? 9.402 -8.235 -12.614 1.00 88.62 356 CYS A N 1
ATOM 2841 C CA . CYS A 1 356 ? 8.769 -7.039 -13.172 1.00 88.62 356 CYS A CA 1
ATOM 2842 C C . CYS A 1 356 ? 7.349 -7.339 -13.683 1.00 88.62 356 CYS A C 1
ATOM 2844 O O . CYS A 1 356 ? 6.383 -6.692 -13.277 1.00 88.62 356 CYS A O 1
ATOM 2846 N N . ILE A 1 357 ? 7.177 -8.399 -14.482 1.00 89.25 357 ILE A N 1
ATOM 2847 C CA . ILE A 1 357 ? 5.853 -8.821 -14.973 1.00 89.25 357 ILE A CA 1
ATOM 2848 C C . ILE A 1 357 ? 4.930 -9.189 -13.808 1.00 89.25 357 ILE A C 1
ATOM 2850 O O . ILE A 1 357 ? 3.751 -8.813 -13.790 1.00 89.25 357 ILE A O 1
ATOM 2854 N N . ALA A 1 358 ? 5.463 -9.913 -12.820 1.00 84.88 358 ALA A N 1
ATOM 2855 C CA . ALA A 1 358 ? 4.699 -10.407 -11.687 1.00 84.88 358 ALA A CA 1
ATOM 2856 C C . ALA A 1 358 ? 4.122 -9.284 -10.815 1.00 84.88 358 ALA A C 1
ATOM 2858 O O . ALA A 1 358 ? 3.261 -9.564 -9.980 1.00 84.88 358 ALA A O 1
ATOM 2859 N N . GLN A 1 359 ? 4.584 -8.035 -10.946 1.00 80.88 359 GLN A N 1
ATOM 2860 C CA . GLN A 1 359 ? 3.974 -6.881 -10.277 1.00 80.88 359 GLN A CA 1
ATOM 2861 C C . GLN A 1 359 ? 2.523 -6.651 -10.734 1.00 80.88 359 GLN A C 1
ATOM 2863 O O . GLN A 1 359 ? 1.672 -6.306 -9.917 1.00 80.88 359 GLN A O 1
ATOM 2868 N N . PHE A 1 360 ? 2.230 -6.887 -12.016 1.00 83.31 360 PHE A N 1
ATOM 2869 C 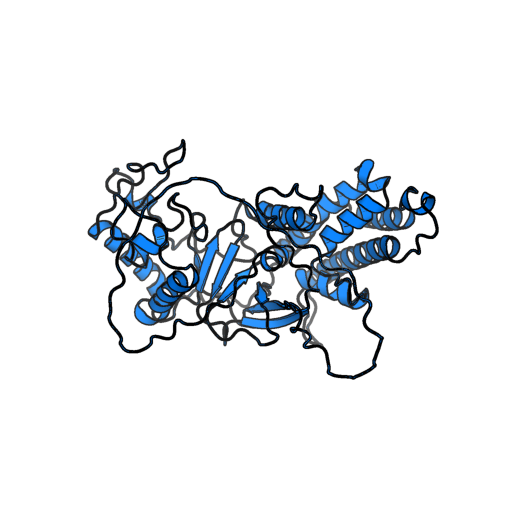CA . PHE A 1 360 ? 0.912 -6.639 -12.612 1.00 83.31 360 PHE A CA 1
ATOM 2870 C C . PHE A 1 360 ? 0.135 -7.925 -12.872 1.00 83.31 360 PHE A C 1
ATOM 2872 O O . PHE A 1 360 ? -1.085 -7.965 -12.714 1.00 83.31 360 PHE A O 1
ATOM 2879 N N . VAL A 1 361 ? 0.839 -8.982 -13.288 1.00 83.81 361 VAL A N 1
ATOM 2880 C CA . VAL A 1 361 ? 0.225 -10.242 -13.703 1.00 83.81 361 VAL A CA 1
ATOM 2881 C C . VAL A 1 361 ? 0.674 -11.360 -12.763 1.00 83.81 361 VAL A C 1
ATOM 2883 O O . VAL A 1 361 ? 1.803 -11.833 -12.870 1.00 83.81 361 VAL A O 1
ATOM 2886 N N . PRO A 1 362 ? -0.193 -11.834 -11.854 1.00 70.88 362 PRO A N 1
ATOM 2887 C CA . PRO A 1 362 ? 0.177 -12.862 -10.889 1.00 70.88 362 PRO A CA 1
ATOM 2888 C C . PRO A 1 362 ? 0.504 -14.184 -11.600 1.00 70.88 362 PRO A C 1
ATOM 2890 O O . PRO A 1 362 ? -0.175 -14.518 -12.580 1.00 70.88 362 PRO A O 1
ATOM 2893 N N . PRO A 1 363 ? 1.498 -14.961 -11.136 1.00 68.62 363 PRO A N 1
ATOM 2894 C CA . PRO A 1 363 ? 1.773 -16.284 -11.687 1.00 68.62 363 PRO A CA 1
ATOM 2895 C C . PRO A 1 363 ? 0.558 -17.193 -11.468 1.00 68.62 363 PRO A C 1
ATOM 2897 O O . PRO A 1 363 ? -0.058 -17.172 -10.403 1.00 68.62 363 PRO A O 1
ATOM 2900 N N . LEU A 1 364 ? 0.183 -17.962 -12.492 1.00 64.38 364 LEU A N 1
ATOM 2901 C CA . LEU A 1 364 ? -0.912 -18.928 -12.395 1.00 64.38 364 LEU A CA 1
ATOM 2902 C C . LEU A 1 364 ? -0.363 -20.351 -12.279 1.00 64.38 364 LEU A C 1
ATOM 2904 O O . LEU A 1 364 ? 0.701 -20.631 -12.835 1.00 64.38 364 LEU A O 1
ATOM 2908 N N . PRO A 1 365 ? -1.100 -21.259 -11.614 1.00 61.72 365 PRO A N 1
ATOM 2909 C CA . PRO A 1 365 ? -0.783 -22.676 -11.625 1.00 61.72 365 PRO A CA 1
ATOM 2910 C C . PRO A 1 365 ? -0.675 -23.216 -13.056 1.00 61.72 365 PRO A C 1
ATOM 2912 O O . PRO A 1 365 ? -1.449 -22.785 -13.929 1.00 61.72 365 PRO A O 1
ATOM 2915 N N . PRO A 1 366 ? 0.221 -24.191 -13.299 1.00 50.50 366 PRO A N 1
ATOM 2916 C CA . PRO A 1 366 ? 0.243 -24.908 -14.565 1.00 50.50 366 PRO A CA 1
ATOM 2917 C C . PRO A 1 366 ? -1.155 -25.483 -14.843 1.00 50.50 366 PRO A C 1
ATOM 2919 O O . PRO A 1 366 ? -1.805 -25.996 -13.935 1.00 50.50 366 PRO A O 1
ATOM 2922 N N . HIS A 1 367 ? -1.614 -25.362 -16.095 1.00 54.81 367 HIS A N 1
ATOM 2923 C CA . HIS A 1 367 ? -2.948 -25.759 -16.593 1.00 54.81 367 HIS A CA 1
ATOM 2924 C C . HIS A 1 367 ? -4.122 -24.793 -16.343 1.00 54.81 367 HIS A C 1
ATOM 2926 O O . HIS A 1 367 ? -5.266 -25.145 -16.627 1.00 54.81 367 HIS A O 1
ATOM 2932 N N . SER A 1 368 ? -3.870 -23.562 -15.895 1.00 62.09 368 SER A N 1
ATOM 2933 C CA . SER A 1 368 ? -4.919 -22.530 -15.850 1.00 62.09 368 SER A CA 1
ATOM 2934 C C . SER A 1 368 ? -5.269 -22.021 -17.256 1.00 62.09 368 SER A C 1
ATOM 2936 O O . SER A 1 368 ? -4.378 -21.744 -18.059 1.00 62.09 368 SER A O 1
ATOM 2938 N N . THR A 1 369 ? -6.556 -21.841 -17.562 1.00 58.53 369 THR A N 1
ATOM 2939 C CA . THR A 1 369 ? -7.000 -21.195 -18.808 1.00 58.53 369 THR A CA 1
ATOM 2940 C C . THR A 1 369 ? -6.725 -19.694 -18.749 1.00 58.53 369 THR A C 1
ATOM 2942 O O . THR A 1 369 ? -7.184 -19.009 -17.834 1.00 58.53 369 THR A O 1
ATOM 2945 N N . PHE A 1 370 ? -5.986 -19.164 -19.722 1.00 67.62 370 PHE A N 1
ATOM 2946 C CA . PHE A 1 370 ? -5.676 -17.737 -19.792 1.00 67.62 370 PHE A CA 1
ATOM 2947 C C . PHE A 1 370 ? -6.837 -16.959 -20.423 1.00 67.62 370 PHE A C 1
ATOM 2949 O O . PHE A 1 370 ? -7.253 -17.262 -21.540 1.00 67.62 370 PHE A O 1
ATOM 2956 N N . SER A 1 371 ? -7.348 -15.935 -19.734 1.00 78.38 371 SER A N 1
ATOM 2957 C CA . SER A 1 371 ? -8.282 -14.989 -20.351 1.00 78.38 371 SER A CA 1
ATOM 2958 C C . SER A 1 371 ? -7.559 -14.133 -21.395 1.00 78.38 371 SER A C 1
ATOM 2960 O O . SER A 1 371 ? -6.371 -13.839 -21.256 1.00 78.38 371 SER A O 1
ATOM 2962 N N . THR A 1 372 ? -8.277 -13.668 -22.421 1.00 81.62 372 THR A N 1
ATOM 2963 C CA . THR A 1 372 ? -7.716 -12.752 -23.431 1.00 81.62 372 THR A CA 1
ATOM 2964 C C . THR A 1 372 ? -7.100 -11.509 -22.790 1.00 81.62 372 THR A C 1
ATOM 2966 O O . THR A 1 372 ? -6.009 -11.095 -23.173 1.00 81.62 372 THR A O 1
ATOM 2969 N N . ALA A 1 373 ? -7.761 -10.955 -21.769 1.00 81.06 373 ALA A N 1
ATOM 2970 C CA . ALA A 1 373 ? -7.277 -9.786 -21.043 1.00 81.06 373 ALA A CA 1
ATOM 2971 C C . ALA A 1 373 ? -5.947 -10.056 -20.319 1.00 81.06 373 ALA A C 1
ATOM 2973 O O . ALA A 1 373 ? -5.020 -9.252 -20.417 1.00 81.06 373 ALA A O 1
ATOM 2974 N N . ARG A 1 374 ? -5.807 -11.225 -19.677 1.00 85.69 374 ARG A N 1
ATOM 2975 C CA . ARG A 1 374 ? -4.539 -11.645 -19.073 1.00 85.69 374 ARG A CA 1
ATOM 2976 C C . ARG A 1 374 ? -3.429 -11.732 -20.110 1.00 85.69 374 ARG A C 1
ATOM 2978 O O . ARG A 1 374 ? -2.344 -11.214 -19.873 1.00 85.69 374 ARG A O 1
ATOM 2985 N N . THR A 1 375 ? -3.690 -12.418 -21.223 1.00 83.38 375 THR A N 1
ATOM 2986 C CA . THR A 1 375 ? -2.702 -12.641 -22.286 1.00 83.38 375 THR A CA 1
ATOM 2987 C C . THR A 1 375 ? -2.222 -11.317 -22.872 1.00 83.38 375 THR A C 1
ATOM 2989 O O . THR A 1 375 ? -1.020 -11.127 -23.041 1.00 83.38 375 THR A O 1
ATOM 2992 N N . ALA A 1 376 ? -3.143 -10.381 -23.117 1.00 86.81 376 ALA A N 1
ATOM 2993 C CA . ALA A 1 376 ? -2.816 -9.050 -23.615 1.00 86.81 376 ALA A CA 1
ATOM 2994 C C . ALA A 1 376 ? -1.922 -8.279 -22.632 1.00 86.81 376 ALA A C 1
ATOM 2996 O O . ALA A 1 376 ? -0.856 -7.803 -23.021 1.00 86.81 376 ALA A O 1
ATOM 2997 N N . ILE A 1 377 ? -2.310 -8.213 -21.353 1.00 88.88 377 ILE A N 1
ATOM 2998 C CA . ILE A 1 377 ? -1.538 -7.487 -20.336 1.00 88.88 377 ILE A CA 1
ATOM 2999 C C . ILE A 1 377 ? -0.170 -8.137 -20.134 1.00 88.88 377 ILE A C 1
ATOM 3001 O O . ILE A 1 377 ? 0.824 -7.424 -20.144 1.00 88.88 377 ILE A O 1
ATOM 3005 N N . TYR A 1 378 ? -0.097 -9.468 -20.027 1.00 89.56 378 TYR A N 1
ATOM 3006 C CA . TYR A 1 378 ? 1.171 -10.194 -19.907 1.00 89.56 378 TYR A CA 1
ATOM 3007 C C . TYR A 1 378 ? 2.102 -9.924 -21.092 1.00 89.56 378 TYR A C 1
ATOM 3009 O O . TYR A 1 378 ? 3.288 -9.689 -20.896 1.00 89.56 378 TYR A O 1
ATOM 3017 N N . SER A 1 379 ? 1.581 -9.927 -22.323 1.00 90.31 379 SER A N 1
ATOM 3018 C CA . SER A 1 379 ? 2.390 -9.664 -23.516 1.00 90.31 379 SER A CA 1
ATOM 3019 C C . SER A 1 379 ? 2.960 -8.245 -23.519 1.00 90.31 379 SER A C 1
ATOM 3021 O O . SER A 1 379 ? 4.129 -8.057 -23.852 1.00 90.31 379 SER A O 1
ATOM 3023 N N . VAL A 1 380 ? 2.150 -7.244 -23.157 1.00 93.56 380 VAL A N 1
ATOM 3024 C CA . VAL A 1 380 ? 2.585 -5.840 -23.113 1.00 93.56 380 VAL A CA 1
ATOM 3025 C C . VAL A 1 380 ? 3.587 -5.619 -21.983 1.00 93.56 380 VAL A C 1
ATOM 3027 O O . VAL A 1 380 ? 4.648 -5.045 -22.223 1.00 93.56 380 VAL A O 1
ATOM 3030 N N . THR A 1 381 ? 3.301 -6.103 -20.771 1.00 93.44 381 THR A N 1
ATOM 3031 C CA . THR A 1 381 ? 4.218 -5.953 -19.632 1.00 93.44 381 THR A CA 1
ATOM 3032 C C . THR A 1 381 ? 5.511 -6.722 -19.844 1.00 93.44 381 THR A C 1
ATOM 3034 O O . THR A 1 381 ? 6.570 -6.192 -19.536 1.00 93.44 381 THR A O 1
ATOM 3037 N N . SER A 1 382 ? 5.461 -7.913 -20.446 1.00 93.44 382 SER A N 1
ATOM 3038 C CA . SER A 1 382 ? 6.660 -8.663 -20.821 1.00 93.44 382 SER A CA 1
ATOM 3039 C C . SER A 1 382 ? 7.541 -7.863 -21.774 1.00 93.44 382 SER A C 1
ATOM 3041 O O . SER A 1 382 ? 8.731 -7.729 -21.502 1.00 93.44 382 SER A O 1
ATOM 3043 N N . HIS A 1 383 ? 6.961 -7.256 -22.815 1.00 95.56 383 HIS A N 1
ATOM 3044 C CA . HIS A 1 383 ? 7.710 -6.442 -23.772 1.00 95.56 383 HIS A CA 1
ATOM 3045 C C . HIS A 1 383 ? 8.312 -5.180 -23.133 1.00 95.56 383 HIS A C 1
ATOM 3047 O O . HIS A 1 383 ? 9.465 -4.847 -23.408 1.00 95.56 383 HIS A O 1
ATOM 3053 N N . ILE A 1 384 ? 7.571 -4.501 -22.248 1.00 96.12 384 ILE A N 1
ATOM 3054 C CA . ILE A 1 384 ? 8.077 -3.347 -21.485 1.00 96.12 384 ILE A CA 1
ATOM 3055 C C . ILE A 1 384 ? 9.244 -3.776 -20.590 1.00 96.12 384 ILE A C 1
ATOM 3057 O O . ILE A 1 384 ? 10.346 -3.242 -20.718 1.00 96.12 384 ILE A O 1
ATOM 3061 N N . CYS A 1 385 ? 9.019 -4.761 -19.716 1.00 95.44 385 CYS A N 1
ATOM 3062 C CA . CYS A 1 385 ? 9.992 -5.224 -18.731 1.00 95.44 385 CYS A CA 1
ATOM 3063 C C . CYS A 1 385 ? 11.273 -5.734 -19.401 1.00 95.44 385 CYS A C 1
ATOM 3065 O O . CYS A 1 385 ? 12.361 -5.278 -19.052 1.00 95.44 385 CYS A O 1
ATOM 3067 N N . SER A 1 386 ? 11.161 -6.610 -20.407 1.00 95.06 386 SER A N 1
ATOM 3068 C CA . SER A 1 386 ? 12.334 -7.162 -21.093 1.00 95.06 386 SER A CA 1
ATOM 3069 C C . SER A 1 386 ? 13.144 -6.076 -21.797 1.00 95.06 386 SER A C 1
ATOM 3071 O O . SER A 1 386 ? 14.374 -6.111 -21.775 1.00 95.06 386 SER A O 1
ATOM 3073 N N . THR A 1 387 ? 12.474 -5.093 -22.410 1.00 96.38 387 THR A N 1
ATOM 3074 C CA . THR A 1 387 ? 13.144 -4.004 -23.133 1.00 96.38 387 THR A CA 1
ATOM 3075 C C . THR A 1 387 ? 13.866 -3.064 -22.178 1.00 96.38 387 THR A C 1
ATOM 3077 O O . THR A 1 387 ? 15.030 -2.746 -22.412 1.00 96.38 387 THR A O 1
ATOM 3080 N N . LEU A 1 388 ? 13.213 -2.653 -21.086 1.00 95.56 388 LEU A N 1
ATOM 3081 C CA . LEU A 1 388 ? 13.822 -1.778 -20.084 1.00 95.56 388 LEU A CA 1
ATOM 3082 C C . LEU A 1 388 ? 15.023 -2.449 -19.408 1.00 95.56 388 LEU A C 1
ATOM 3084 O O . LEU A 1 388 ? 16.074 -1.822 -19.291 1.00 95.56 388 LEU A O 1
ATOM 3088 N N . ILE A 1 389 ? 14.897 -3.725 -19.028 1.00 93.50 389 ILE A N 1
ATOM 3089 C CA . ILE A 1 389 ? 15.992 -4.496 -18.423 1.00 93.50 389 ILE A CA 1
ATOM 3090 C C . ILE A 1 389 ? 17.148 -4.654 -19.412 1.00 93.50 389 ILE A C 1
ATOM 3092 O O . ILE A 1 389 ? 18.290 -4.397 -19.046 1.00 93.50 389 ILE A O 1
ATOM 3096 N N . THR A 1 390 ? 16.871 -4.987 -20.677 1.00 92.50 390 THR A N 1
ATOM 3097 C CA . THR A 1 390 ? 17.916 -5.110 -21.712 1.00 92.50 390 THR A CA 1
ATOM 3098 C C . THR A 1 390 ? 18.622 -3.778 -21.965 1.00 92.50 390 THR A C 1
ATOM 3100 O O . THR A 1 390 ? 19.848 -3.732 -22.036 1.00 92.50 390 THR A O 1
ATOM 3103 N N . ALA A 1 391 ? 17.872 -2.676 -22.054 1.00 92.50 391 ALA A N 1
ATOM 3104 C CA . ALA A 1 391 ? 18.441 -1.342 -22.212 1.00 92.50 391 ALA A CA 1
ATOM 3105 C C . ALA A 1 391 ? 19.324 -0.963 -21.012 1.00 92.50 391 ALA A C 1
ATOM 3107 O O . ALA A 1 391 ? 20.410 -0.414 -21.193 1.00 92.50 391 ALA A O 1
ATOM 3108 N N . PHE A 1 392 ? 18.896 -1.285 -19.789 1.00 91.38 392 PHE A N 1
ATOM 3109 C CA . PHE A 1 392 ? 19.686 -1.058 -18.581 1.00 91.38 392 PHE A CA 1
ATOM 3110 C C . PHE A 1 392 ? 20.956 -1.921 -18.535 1.00 91.38 392 PHE A C 1
ATOM 3112 O O . PHE A 1 392 ? 22.025 -1.444 -18.143 1.00 91.38 392 PHE A O 1
ATOM 3119 N N . ASP A 1 393 ? 20.875 -3.166 -18.993 1.00 88.19 393 ASP A N 1
ATOM 3120 C CA . ASP A 1 393 ? 22.013 -4.077 -19.077 1.00 88.19 393 ASP A CA 1
ATOM 3121 C C . ASP A 1 393 ? 23.063 -3.591 -20.089 1.00 88.19 393 ASP A C 1
ATOM 3123 O O . ASP A 1 393 ? 24.243 -3.472 -19.755 1.00 88.19 393 ASP A O 1
ATOM 3127 N N . ASP A 1 394 ? 22.627 -3.157 -21.278 1.00 85.94 394 ASP A N 1
ATOM 3128 C CA . ASP A 1 394 ? 23.486 -2.542 -22.302 1.00 85.94 394 ASP A CA 1
ATOM 3129 C C . ASP A 1 394 ? 24.229 -1.299 -21.764 1.00 85.94 394 ASP A C 1
ATOM 3131 O O . ASP A 1 394 ? 25.373 -1.011 -22.140 1.00 85.94 394 ASP A O 1
ATOM 3135 N N . LEU A 1 395 ? 23.596 -0.547 -20.860 1.00 86.50 395 LEU A N 1
ATOM 3136 C CA . LEU A 1 395 ? 24.195 0.630 -20.236 1.00 86.50 395 LEU A CA 1
ATOM 3137 C C . LEU A 1 395 ? 25.225 0.273 -19.157 1.00 86.50 395 LEU A C 1
ATOM 3139 O O . LEU A 1 395 ? 26.222 0.990 -19.022 1.00 86.50 395 LEU A O 1
ATOM 3143 N N . THR A 1 396 ? 25.000 -0.807 -18.408 1.00 80.19 396 THR A N 1
ATOM 3144 C CA . THR A 1 396 ? 25.760 -1.143 -17.192 1.00 80.19 396 THR A CA 1
ATOM 3145 C C . THR A 1 396 ? 26.858 -2.186 -17.407 1.00 80.19 396 THR A C 1
ATOM 3147 O O . THR A 1 396 ? 27.905 -2.080 -16.772 1.00 80.19 396 THR A O 1
ATOM 3150 N N . LEU A 1 397 ? 26.685 -3.136 -18.332 1.00 69.69 397 LEU A N 1
ATOM 3151 C CA . LEU A 1 397 ? 27.662 -4.199 -18.608 1.00 69.69 397 LEU A CA 1
ATOM 3152 C C . LEU A 1 397 ? 28.690 -3.851 -19.689 1.00 69.69 397 LEU A C 1
ATOM 3154 O O . LEU A 1 397 ? 29.700 -4.543 -19.817 1.00 69.69 397 LEU A O 1
ATOM 3158 N N . ALA A 1 398 ? 28.482 -2.789 -20.472 1.00 58.16 398 ALA A N 1
ATOM 3159 C CA . ALA A 1 398 ? 29.457 -2.390 -21.484 1.00 58.16 398 ALA A CA 1
ATOM 3160 C C . ALA A 1 398 ? 30.764 -1.907 -20.811 1.00 58.16 398 ALA A C 1
ATOM 3162 O O . ALA A 1 398 ? 30.732 -0.868 -20.139 1.00 58.16 398 ALA A O 1
ATOM 3163 N N . PRO A 1 399 ? 31.915 -2.594 -20.998 1.00 51.00 399 PRO A N 1
ATOM 3164 C CA . PRO A 1 399 ? 33.169 -2.232 -20.344 1.00 51.00 399 PRO A CA 1
ATOM 3165 C C . PRO A 1 399 ? 33.591 -0.822 -20.768 1.00 51.00 399 PRO A C 1
ATOM 3167 O O . PRO A 1 399 ? 33.947 -0.566 -21.920 1.00 51.00 399 PRO A O 1
ATOM 3170 N N . SER A 1 400 ? 33.535 0.122 -19.829 1.00 51.38 400 SER A N 1
ATOM 3171 C CA . SER A 1 400 ? 33.945 1.507 -20.040 1.00 51.38 400 SER A CA 1
ATOM 3172 C C . SER A 1 400 ? 35.472 1.606 -20.032 1.00 51.38 400 SER A C 1
ATOM 3174 O O . SER A 1 400 ? 36.075 1.996 -19.037 1.00 51.38 400 SER A O 1
ATOM 3176 N N . LEU A 1 401 ? 36.114 1.247 -21.144 1.00 48.94 401 LEU A N 1
ATOM 3177 C CA . LEU A 1 401 ? 37.569 1.375 -21.309 1.00 48.94 401 LEU A CA 1
ATOM 3178 C C . LEU A 1 401 ? 38.019 2.803 -21.687 1.00 48.94 401 LEU A C 1
ATOM 3180 O O . LEU A 1 401 ? 39.205 3.039 -21.892 1.00 48.94 401 LEU A O 1
ATOM 3184 N N . SER A 1 402 ? 37.105 3.776 -21.784 1.00 51.97 402 SER A N 1
ATOM 3185 C CA . SER A 1 402 ? 37.437 5.161 -22.146 1.00 51.97 402 SER A CA 1
ATOM 3186 C C . SER A 1 402 ? 36.448 6.173 -21.563 1.00 51.97 402 SER A C 1
ATOM 3188 O O . SER A 1 402 ? 35.235 5.970 -21.641 1.00 51.97 402 SER A O 1
ATOM 3190 N N . LEU A 1 403 ? 36.953 7.310 -21.062 1.00 51.41 403 LEU A N 1
ATOM 3191 C CA . LEU A 1 403 ? 36.135 8.472 -20.677 1.00 51.41 403 LEU A CA 1
ATOM 3192 C C . LEU A 1 403 ? 35.247 8.979 -21.832 1.00 51.41 403 LEU A C 1
ATOM 3194 O O . LEU A 1 403 ? 34.161 9.490 -21.579 1.00 51.41 403 LEU A O 1
ATOM 3198 N N . ALA A 1 404 ? 35.657 8.784 -23.091 1.00 50.03 404 ALA A N 1
ATOM 3199 C CA . ALA A 1 404 ? 34.870 9.167 -24.267 1.00 50.03 404 ALA A CA 1
ATOM 3200 C C . ALA A 1 404 ? 33.654 8.246 -24.516 1.00 50.03 404 ALA A C 1
ATOM 3202 O O . ALA A 1 404 ? 32.673 8.651 -25.142 1.00 50.03 404 ALA A O 1
ATOM 3203 N N . ALA A 1 405 ? 33.685 7.010 -24.000 1.00 53.50 405 ALA A N 1
ATOM 3204 C CA . ALA A 1 405 ? 32.553 6.082 -24.072 1.00 53.50 405 ALA A CA 1
ATOM 3205 C C . ALA A 1 405 ? 31.456 6.413 -23.041 1.00 53.50 405 ALA A C 1
ATOM 3207 O O . ALA A 1 405 ? 30.313 5.995 -23.203 1.00 53.50 405 ALA A O 1
ATOM 3208 N N . LEU A 1 406 ? 31.789 7.178 -21.993 1.00 53.03 406 LEU A N 1
ATOM 3209 C CA . LEU A 1 406 ? 30.833 7.677 -20.997 1.00 53.03 406 LEU A CA 1
ATOM 3210 C C . LEU A 1 406 ? 30.080 8.930 -21.479 1.00 53.03 406 LEU A C 1
ATOM 3212 O O . LEU A 1 406 ? 28.981 9.191 -20.993 1.00 53.03 406 LEU A O 1
ATOM 3216 N N . SER A 1 407 ? 30.647 9.680 -22.434 1.00 53.69 407 SER A N 1
ATOM 3217 C CA . SER A 1 407 ? 30.072 10.908 -23.009 1.00 53.69 407 SER A CA 1
ATOM 3218 C C . SER A 1 407 ? 29.393 10.718 -24.370 1.00 53.69 407 SER A C 1
ATOM 3220 O O . SER A 1 407 ? 28.823 11.667 -24.902 1.00 53.69 407 SER A O 1
ATOM 3222 N N . SER A 1 408 ? 29.464 9.521 -24.959 1.00 64.06 408 SER A N 1
ATOM 3223 C CA . SER A 1 408 ? 28.750 9.204 -26.201 1.00 64.06 408 SER A CA 1
ATOM 3224 C C . SER A 1 408 ? 27.278 8.884 -25.902 1.00 64.06 408 SER A C 1
ATOM 3226 O O . SER A 1 408 ? 27.014 8.179 -24.921 1.00 64.06 408 SER A O 1
ATOM 3228 N N . PRO A 1 409 ? 26.316 9.350 -26.724 1.00 69.44 409 PRO A N 1
ATOM 3229 C CA . PRO A 1 409 ? 24.909 9.026 -26.523 1.00 69.44 409 PRO A CA 1
ATOM 3230 C C . PRO A 1 409 ? 24.677 7.506 -26.508 1.00 69.44 409 PRO A C 1
ATOM 3232 O O . PRO A 1 409 ? 25.313 6.779 -27.280 1.00 69.44 409 PRO A O 1
ATOM 3235 N N . PRO A 1 410 ? 23.772 6.997 -25.656 1.00 82.56 410 PRO A N 1
ATOM 3236 C CA . PRO A 1 410 ? 23.501 5.569 -25.527 1.00 82.56 410 PRO A CA 1
ATOM 3237 C C . PRO A 1 410 ? 22.614 5.038 -26.668 1.00 82.56 410 PRO A C 1
ATOM 3239 O O . PRO A 1 410 ? 21.532 4.507 -26.431 1.00 82.56 410 PRO A O 1
ATOM 3242 N N . TYR A 1 411 ? 23.074 5.168 -27.918 1.00 85.25 411 TYR A N 1
ATOM 3243 C CA . TYR A 1 411 ? 22.278 4.930 -29.131 1.00 85.25 411 TYR A CA 1
ATOM 3244 C C . TYR A 1 411 ? 21.534 3.592 -29.145 1.00 85.25 411 TYR A C 1
ATOM 3246 O O . TYR A 1 411 ? 20.364 3.560 -29.502 1.00 85.25 411 TYR A O 1
ATOM 3254 N N . ARG A 1 412 ? 22.181 2.500 -28.720 1.00 89.25 412 ARG A N 1
ATOM 3255 C CA . ARG A 1 412 ? 21.557 1.168 -28.701 1.00 89.25 412 ARG A CA 1
ATOM 3256 C C . ARG A 1 412 ? 20.412 1.071 -27.685 1.00 89.25 412 ARG A C 1
ATOM 3258 O O . ARG A 1 412 ? 19.341 0.589 -28.028 1.00 89.25 412 ARG A O 1
ATOM 3265 N N . ALA A 1 413 ? 20.616 1.568 -26.464 1.00 91.75 413 ALA A N 1
ATOM 3266 C CA . ALA A 1 413 ? 19.569 1.585 -25.442 1.00 91.75 413 ALA A CA 1
ATOM 3267 C C . ALA A 1 413 ? 18.415 2.526 -25.833 1.00 91.75 413 ALA A C 1
ATOM 3269 O O . ALA A 1 413 ? 17.254 2.203 -25.606 1.00 91.75 413 ALA A O 1
ATOM 3270 N N . LEU A 1 414 ? 18.722 3.665 -26.464 1.00 93.88 414 LEU A N 1
ATOM 3271 C CA . LEU A 1 414 ? 17.705 4.592 -26.965 1.00 93.88 414 LEU A CA 1
ATOM 3272 C C . LEU A 1 414 ? 16.891 4.000 -28.116 1.00 93.88 414 LEU A C 1
ATOM 3274 O O . LEU A 1 414 ? 15.682 4.175 -28.126 1.00 93.88 414 LEU A O 1
ATOM 3278 N N . ASP A 1 415 ? 17.513 3.263 -29.038 1.00 94.81 415 ASP A N 1
ATOM 3279 C CA . ASP A 1 415 ? 16.805 2.611 -30.148 1.00 94.81 415 ASP A CA 1
ATOM 3280 C C . ASP A 1 415 ? 15.802 1.553 -29.656 1.00 94.81 415 ASP A C 1
ATOM 3282 O O . ASP A 1 415 ? 14.668 1.483 -30.141 1.00 94.81 415 ASP A O 1
ATOM 3286 N N . LEU A 1 416 ? 16.179 0.788 -28.623 1.00 95.25 416 LEU A N 1
ATOM 3287 C CA . LEU A 1 416 ? 15.276 -0.136 -27.930 1.00 95.25 416 LEU A CA 1
ATOM 3288 C C . LEU A 1 416 ? 14.066 0.603 -27.337 1.00 95.25 416 LEU A C 1
ATOM 3290 O O . LEU A 1 416 ? 12.923 0.192 -27.544 1.00 95.25 416 LEU A O 1
ATOM 3294 N N . ILE A 1 417 ? 14.307 1.712 -26.633 1.00 94.69 417 ILE A N 1
ATOM 3295 C CA . ILE A 1 417 ? 13.250 2.498 -25.982 1.00 94.69 417 ILE A CA 1
ATOM 3296 C C . ILE A 1 417 ? 12.359 3.196 -27.013 1.00 94.69 417 ILE A C 1
ATOM 3298 O O . ILE A 1 417 ? 11.139 3.147 -26.890 1.00 94.69 417 ILE A O 1
ATOM 3302 N N . ASP A 1 418 ? 12.925 3.789 -28.062 1.00 95.50 418 ASP A N 1
ATOM 3303 C CA . ASP A 1 418 ? 12.166 4.458 -29.122 1.00 95.50 418 ASP A CA 1
ATOM 3304 C C . ASP A 1 418 ? 11.304 3.451 -29.905 1.00 95.50 418 ASP A C 1
ATOM 3306 O O . ASP A 1 418 ? 10.178 3.755 -30.310 1.00 95.50 418 ASP A O 1
ATOM 3310 N N . THR A 1 419 ? 11.799 2.223 -30.086 1.00 96.56 419 THR A N 1
ATOM 3311 C CA . THR A 1 419 ? 11.019 1.124 -30.668 1.00 96.56 419 THR A CA 1
ATOM 3312 C C . THR A 1 419 ? 9.866 0.706 -29.761 1.00 96.56 419 THR A C 1
ATOM 3314 O O . THR A 1 419 ? 8.743 0.557 -30.251 1.00 96.56 419 THR A O 1
ATOM 3317 N N . LEU A 1 420 ? 10.104 0.598 -28.451 1.00 96.31 420 LEU A N 1
ATOM 3318 C CA . LEU A 1 420 ? 9.058 0.322 -27.467 1.00 96.31 420 LEU A CA 1
ATOM 3319 C C . LEU A 1 420 ? 7.992 1.425 -27.445 1.00 96.31 420 LEU A C 1
ATOM 3321 O O . LEU A 1 420 ? 6.803 1.129 -27.510 1.00 96.31 420 LEU A O 1
ATOM 3325 N N . VAL A 1 421 ? 8.393 2.696 -27.408 1.00 95.31 421 VAL A N 1
ATOM 3326 C CA . VAL A 1 421 ? 7.475 3.846 -27.407 1.00 95.31 421 VAL A CA 1
ATOM 3327 C C . VAL A 1 421 ? 6.587 3.841 -28.652 1.00 95.31 421 VAL A C 1
ATOM 3329 O O . VAL A 1 421 ? 5.367 3.990 -28.547 1.00 95.31 421 VAL A O 1
ATOM 3332 N N . ARG A 1 422 ? 7.168 3.570 -29.829 1.00 94.94 422 ARG A N 1
ATOM 3333 C CA . ARG A 1 422 ? 6.419 3.443 -31.088 1.00 94.94 422 ARG A CA 1
ATOM 3334 C C . ARG A 1 422 ? 5.421 2.284 -31.066 1.00 94.94 422 ARG A C 1
ATOM 3336 O O . ARG A 1 422 ? 4.331 2.421 -31.616 1.00 94.94 422 ARG A O 1
ATOM 3343 N N . TYR A 1 423 ? 5.793 1.158 -30.456 1.00 93.38 423 TYR A N 1
ATOM 3344 C CA . TYR A 1 423 ? 4.906 0.007 -30.282 1.00 93.38 423 TYR A CA 1
ATOM 3345 C C . TYR A 1 423 ? 3.727 0.330 -29.353 1.00 93.38 423 TYR A C 1
ATOM 3347 O O . TYR A 1 423 ? 2.592 -0.017 -29.667 1.00 93.38 423 TYR A O 1
ATOM 3355 N N . LEU A 1 424 ? 3.984 1.012 -28.234 1.00 91.38 424 LEU A N 1
ATOM 3356 C CA . LEU A 1 424 ? 2.963 1.316 -27.231 1.00 91.38 424 LEU A CA 1
ATOM 3357 C C . LEU A 1 424 ? 1.991 2.408 -27.685 1.00 91.38 424 LEU A C 1
ATOM 3359 O O . LEU A 1 424 ? 0.821 2.343 -27.329 1.00 91.38 424 LEU A O 1
ATOM 3363 N N . GLN A 1 425 ? 2.442 3.385 -28.480 1.00 88.44 425 GLN A N 1
ATOM 3364 C CA . GLN A 1 425 ? 1.671 4.535 -28.993 1.00 88.44 425 GLN A CA 1
ATOM 3365 C C . GLN A 1 425 ? 1.151 5.517 -27.924 1.00 88.44 425 GLN A C 1
ATOM 3367 O O . GLN A 1 425 ? 1.119 6.715 -28.178 1.00 88.44 425 GLN A O 1
ATOM 3372 N N . TRP A 1 426 ? 0.793 5.054 -26.723 1.00 86.06 426 TRP A N 1
ATOM 3373 C CA . TRP A 1 426 ? 0.347 5.877 -25.589 1.00 86.06 426 TRP A CA 1
ATOM 3374 C C . TRP A 1 426 ? 1.493 6.475 -24.758 1.00 86.06 426 TRP A C 1
ATOM 3376 O O . TRP A 1 426 ? 1.240 7.218 -23.815 1.00 86.06 426 TRP A O 1
ATOM 3386 N N . ALA A 1 427 ? 2.741 6.137 -25.087 1.00 72.19 427 ALA A N 1
ATOM 3387 C CA . ALA A 1 427 ? 3.947 6.604 -24.399 1.00 72.19 427 ALA A CA 1
ATOM 3388 C C . ALA A 1 427 ? 4.770 7.619 -25.221 1.00 72.19 427 ALA A C 1
ATOM 3390 O O . ALA A 1 427 ? 5.878 7.965 -24.810 1.00 72.19 427 ALA A O 1
ATOM 3391 N N . ALA A 1 428 ? 4.268 8.013 -26.400 1.00 63.75 428 ALA A N 1
ATOM 3392 C CA . ALA A 1 428 ? 4.949 8.899 -27.347 1.00 63.75 428 ALA A CA 1
ATOM 3393 C C . ALA A 1 428 ? 4.998 10.349 -26.865 1.00 63.75 428 ALA A C 1
ATOM 3395 O O . ALA A 1 428 ? 4.007 10.820 -26.267 1.00 63.75 428 ALA A O 1
#

Foldseek 3Di:
DFQKWKAKEQDPDDAFFWDKTASDNLVRLQDPDYGLDDPPPDPDDDDDDDDDDDDDDDDDDDDDDDDDDDDDDDDDDDDDPPPPVPPDKMKMWMKGFPDDAAAAEDDQQCVPQDLQQSPQCQCVQQQVPDPDNVPPRPPDDPSVSQQSVLVCCVPQQVVLHQFYWGHHLHIMTTGRGCPPTIDTDDMDIDDDPNPHDPDPPDDPDPCPLSVVLSNVNSVVCPVHDQCLNDPDDPVQDADPVVVPPPCQQVQQVDAPPDPDGGGHSVSGDPVRSVVSNVSVSCSSNVPDPPPDDDDDDPLVSLVVVVCVLPQQLLLCCLPPPVCQQFLVNVLSSLCSSQVVQADPVDDDLVSSLVSQLCNRQPDDPPPDDDDPSNVVSSVLSSLVSSLSSVLSCLSPVDPCPDPVVRRGGSVVNNVSSVVNCVVVVSND

Secondary structure (DSSP, 8-state):
----EEEEES-SSPP-SSEEEESSHHHHHH--PPP------------------------------------PPP---------------EEEEEEEESS---EEE--SSTT--SSSSTTHIIIIIIS-----GGG-S--S-HHHHHHHHHHHHHHTSTT---EEEEESSSEEEEES--TTTEEEEEEEEE-S---PPPPTTSPPPTT-HHHHHHHHHHHTTTT---TTT----TTS---GGGG-TTSTT-TTS---SSSS----STT--HHHHHHHHHHHHHHHHHS-----------HHHHHHHHHHHHHHHHHHHHH-HHHHT-HHHHHHHHHHHHTTT--TTS--HHHHHHHHHHTTSPPPPTTPPPPHHHHHHHHHHHHHHHHHHHHHHHHHSS----HHHHSS--HHHHHHHHHHHHHHSTT-

Organism: NCBI:txid1892770

pLDDT: mean 72.96, std 21.18, range [23.11, 96.56]